Protein AF-A0A952IZW2-F1 (afdb_monomer)

Structure (mmCIF, N/CA/C/O backbone):
data_AF-A0A952IZW2-F1
#
_entry.id   AF-A0A952IZW2-F1
#
loop_
_atom_site.group_PDB
_atom_site.id
_atom_site.type_symbol
_atom_site.label_atom_id
_atom_site.label_alt_id
_atom_site.label_comp_id
_atom_site.label_asym_id
_atom_site.label_entity_id
_atom_site.label_seq_id
_atom_site.pdbx_PDB_ins_code
_atom_site.Cartn_x
_atom_site.Cartn_y
_atom_site.Cartn_z
_atom_site.occupancy
_atom_site.B_iso_or_equiv
_atom_site.auth_seq_id
_atom_site.auth_comp_id
_atom_site.auth_asym_id
_atom_site.auth_atom_id
_atom_site.pdbx_PDB_model_num
ATOM 1 N N . MET A 1 1 ? 23.939 54.912 32.325 1.00 47.75 1 MET A N 1
ATOM 2 C CA . MET A 1 1 ? 23.080 54.841 31.118 1.00 47.75 1 MET A CA 1
ATOM 3 C C . MET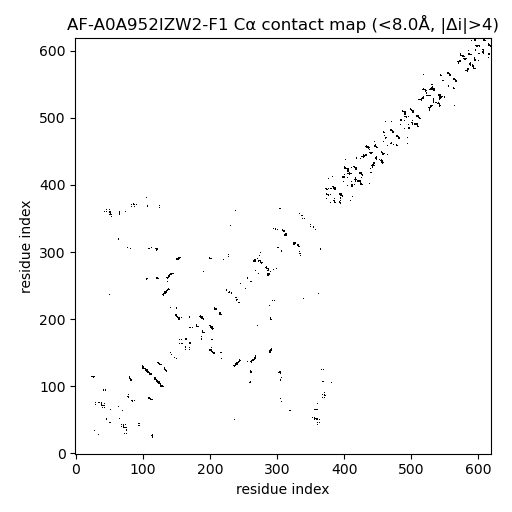 A 1 1 ? 22.759 53.398 30.663 1.00 47.75 1 MET A C 1
ATOM 5 O O . MET A 1 1 ? 22.542 53.183 29.484 1.00 47.75 1 MET A O 1
ATOM 9 N N . CYS A 1 2 ? 22.603 52.410 31.562 1.00 39.38 2 CYS A N 1
ATOM 10 C CA . CYS A 1 2 ? 22.277 51.018 31.173 1.00 39.38 2 CYS A CA 1
ATOM 11 C C . CYS A 1 2 ? 21.203 50.386 32.077 1.00 39.38 2 CYS A C 1
ATOM 13 O O . CYS A 1 2 ? 21.487 49.435 32.797 1.00 39.38 2 CYS A O 1
ATOM 15 N N . ARG A 1 3 ? 19.968 50.914 32.087 1.00 45.03 3 ARG A N 1
ATOM 16 C CA . ARG A 1 3 ? 18.844 50.257 32.798 1.00 45.03 3 ARG A CA 1
ATOM 17 C C . ARG A 1 3 ? 17.497 50.216 32.061 1.00 45.03 3 ARG A C 1
ATOM 19 O O . ARG A 1 3 ? 16.607 49.526 32.537 1.00 45.03 3 ARG A O 1
ATOM 26 N N . SER A 1 4 ? 17.325 50.850 30.894 1.00 51.50 4 SER A N 1
ATOM 27 C CA . SER A 1 4 ? 16.005 50.890 30.223 1.00 51.50 4 SER A CA 1
ATOM 28 C C . SER A 1 4 ? 15.799 49.878 29.083 1.00 51.50 4 SER A C 1
ATOM 30 O O . SER A 1 4 ? 14.661 49.653 28.679 1.00 51.50 4 SER A O 1
ATOM 32 N N . HIS A 1 5 ? 16.849 49.213 28.585 1.00 50.84 5 HIS A N 1
ATOM 33 C CA . HIS A 1 5 ? 16.716 48.273 27.458 1.00 50.84 5 HIS A CA 1
ATOM 34 C C . HIS A 1 5 ? 16.323 46.839 27.856 1.00 50.84 5 HIS A C 1
ATOM 36 O O . HIS A 1 5 ? 15.769 46.117 27.029 1.00 50.84 5 HIS A O 1
ATOM 42 N N . ALA A 1 6 ? 16.536 46.431 29.112 1.00 51.97 6 ALA A N 1
ATOM 43 C CA . ALA A 1 6 ? 16.180 45.087 29.579 1.00 51.97 6 ALA A CA 1
ATOM 44 C C . ALA A 1 6 ? 14.666 44.922 29.823 1.00 51.97 6 ALA A C 1
ATOM 46 O O . ALA A 1 6 ? 14.096 43.889 29.475 1.00 51.97 6 ALA A O 1
ATOM 47 N N . LEU A 1 7 ? 13.980 45.959 30.324 1.00 53.12 7 LEU A N 1
ATOM 48 C CA . LEU A 1 7 ? 12.536 45.885 30.586 1.00 53.12 7 LEU A CA 1
ATOM 49 C C . LEU A 1 7 ? 11.689 45.814 29.306 1.00 53.12 7 LEU A C 1
ATOM 51 O O . LEU A 1 7 ? 10.686 45.104 29.286 1.00 53.12 7 LEU A O 1
ATOM 55 N N . LYS A 1 8 ? 12.100 46.483 28.218 1.00 54.00 8 LYS A N 1
ATOM 56 C CA . LYS A 1 8 ? 11.358 46.418 26.947 1.00 54.00 8 LYS A CA 1
ATOM 57 C C . LYS A 1 8 ? 11.414 45.029 26.307 1.00 54.00 8 LYS A C 1
ATOM 59 O O . LYS A 1 8 ? 10.405 44.588 25.774 1.00 54.00 8 LYS A O 1
ATOM 64 N N . ARG A 1 9 ? 12.538 44.307 26.415 1.00 54.31 9 ARG A N 1
ATOM 65 C CA . ARG A 1 9 ? 12.651 42.941 25.870 1.00 54.31 9 ARG A CA 1
ATOM 66 C C . ARG A 1 9 ? 11.882 41.904 26.696 1.00 54.31 9 ARG A C 1
ATOM 68 O O . ARG A 1 9 ? 11.271 41.027 26.098 1.00 54.31 9 ARG A O 1
ATOM 75 N N . CYS A 1 10 ? 11.811 42.043 28.023 1.00 50.72 10 CYS A N 1
ATOM 76 C CA . CYS A 1 10 ? 10.956 41.175 28.847 1.00 50.72 10 CYS A CA 1
ATOM 77 C C . CYS A 1 10 ? 9.458 41.408 28.603 1.00 50.72 10 CYS A C 1
ATOM 79 O O . CYS A 1 10 ? 8.703 40.443 28.531 1.00 50.72 10 CYS A O 1
ATOM 81 N N . ALA A 1 11 ? 9.021 42.659 28.419 1.00 54.03 11 ALA A N 1
ATOM 82 C CA . ALA A 1 11 ? 7.620 42.957 28.118 1.00 54.03 11 ALA A CA 1
ATOM 83 C C . ALA A 1 11 ? 7.202 42.444 26.728 1.00 54.03 11 ALA A C 1
ATOM 85 O O . ALA A 1 11 ? 6.115 41.898 26.576 1.00 54.03 11 ALA A O 1
ATOM 86 N N . GLN A 1 12 ? 8.077 42.544 25.722 1.00 52.41 12 GLN A N 1
ATOM 87 C CA . GLN A 1 12 ? 7.795 42.039 24.374 1.00 52.41 12 GLN A CA 1
ATOM 88 C C . GLN A 1 12 ? 7.797 40.502 24.317 1.00 52.41 12 GLN A C 1
ATOM 90 O O . GLN A 1 12 ? 6.977 39.922 23.609 1.00 52.41 12 GLN A O 1
ATOM 95 N N . LEU A 1 13 ? 8.641 39.832 25.115 1.00 51.97 13 LEU A N 1
ATOM 96 C CA . LEU A 1 13 ? 8.619 38.373 25.254 1.00 51.97 13 LEU A CA 1
ATOM 97 C C . LEU A 1 13 ? 7.353 37.891 25.985 1.00 51.97 13 LEU A C 1
ATOM 99 O O . LEU A 1 13 ? 6.724 36.940 25.539 1.00 51.97 13 LEU A O 1
ATOM 103 N N . LEU A 1 14 ? 6.924 38.582 27.049 1.00 50.34 14 LEU A N 1
ATOM 104 C CA . LEU A 1 14 ? 5.693 38.255 27.782 1.00 50.34 14 LEU A CA 1
ATOM 105 C C . LEU A 1 14 ? 4.424 38.515 26.963 1.00 50.34 14 LEU A C 1
ATOM 107 O O . LEU A 1 14 ? 3.499 37.717 27.035 1.00 50.34 14 LEU A O 1
ATOM 111 N N . VAL A 1 15 ? 4.384 39.569 26.142 1.00 52.38 15 VAL A N 1
ATOM 112 C CA . VAL A 1 15 ? 3.255 39.823 25.228 1.00 52.38 15 VAL A CA 1
ATOM 113 C C . VAL A 1 15 ? 3.236 38.807 24.082 1.00 52.38 15 VAL A C 1
ATOM 115 O O . VAL A 1 15 ? 2.166 38.343 23.714 1.00 52.38 15 VAL A O 1
ATOM 118 N N . THR A 1 16 ? 4.391 38.373 23.569 1.00 50.97 16 THR A N 1
ATOM 119 C CA . THR A 1 16 ? 4.436 37.331 22.525 1.00 50.97 16 THR A CA 1
ATOM 120 C C . THR A 1 16 ? 4.057 35.952 23.085 1.00 50.97 16 THR A C 1
ATOM 122 O O . THR A 1 16 ? 3.333 35.206 22.434 1.00 50.97 16 THR A O 1
ATOM 125 N N . ILE A 1 17 ? 4.453 35.632 24.323 1.00 51.12 17 ILE A N 1
ATOM 126 C CA . ILE A 1 17 ? 4.027 34.406 25.019 1.00 51.12 17 ILE A CA 1
ATOM 127 C C . ILE A 1 17 ? 2.536 34.478 25.394 1.00 51.12 17 ILE A C 1
ATOM 129 O O . ILE A 1 17 ? 1.827 33.491 25.242 1.00 51.12 17 ILE A O 1
ATOM 133 N N . ALA A 1 18 ? 2.014 35.641 25.795 1.00 43.88 18 ALA A N 1
ATOM 134 C CA . ALA A 1 18 ? 0.589 35.811 26.091 1.00 43.88 18 ALA A CA 1
ATOM 135 C C . ALA A 1 18 ? -0.299 35.760 24.832 1.00 43.88 18 ALA A C 1
ATOM 137 O O . ALA A 1 18 ? -1.401 35.223 24.891 1.00 43.88 18 ALA A O 1
ATOM 138 N N . VAL A 1 19 ? 0.180 36.244 23.681 1.00 44.34 19 VAL A N 1
ATOM 139 C CA . VAL A 1 19 ? -0.555 36.164 22.403 1.00 44.34 19 VAL A CA 1
ATOM 140 C C . VAL A 1 19 ? -0.556 34.739 21.829 1.00 44.34 19 VAL A C 1
ATOM 142 O O . VAL A 1 19 ? -1.520 34.356 21.176 1.00 44.34 19 VAL A O 1
ATOM 145 N N . ILE A 1 20 ? 0.451 33.912 22.138 1.00 45.34 20 ILE A N 1
ATOM 146 C CA . ILE A 1 20 ? 0.472 32.486 21.757 1.00 45.34 20 ILE A CA 1
ATOM 147 C C . ILE A 1 20 ? -0.386 31.615 22.702 1.00 45.34 20 ILE A C 1
ATOM 149 O O . ILE A 1 20 ? -0.816 30.534 22.313 1.00 45.34 20 ILE A O 1
ATOM 153 N N . VAL A 1 21 ? -0.701 32.078 23.918 1.00 41.91 21 VAL A N 1
ATOM 154 C CA . VAL A 1 21 ? -1.450 31.287 24.921 1.00 41.91 21 VAL A CA 1
ATOM 155 C C . VAL A 1 21 ? -2.954 31.618 24.973 1.00 41.91 21 VAL A C 1
ATOM 157 O O . VAL A 1 21 ? -3.728 30.846 25.532 1.00 41.91 21 VAL A O 1
ATOM 160 N N . PHE A 1 22 ? -3.408 32.702 24.333 1.00 37.03 22 PHE A N 1
ATOM 161 C CA . PHE A 1 22 ? -4.821 33.115 24.326 1.00 37.03 22 PHE A CA 1
ATOM 162 C C . PHE A 1 22 ? -5.444 33.239 22.927 1.00 37.03 22 PHE A C 1
ATOM 164 O O . PHE A 1 22 ? -6.406 33.987 22.744 1.00 37.03 22 PHE A O 1
ATOM 171 N N . THR A 1 23 ? -4.997 32.463 21.933 1.00 38.69 23 THR A N 1
ATOM 172 C CA . THR A 1 23 ? -5.966 32.059 20.903 1.00 38.69 23 THR A CA 1
ATOM 173 C C . THR A 1 23 ? -7.004 31.227 21.633 1.00 38.69 23 THR A C 1
ATOM 175 O O . THR A 1 23 ? -6.672 30.135 22.100 1.00 38.69 23 THR A O 1
ATOM 178 N N . ALA A 1 24 ? -8.195 31.805 21.830 1.00 37.09 24 ALA A N 1
ATOM 179 C CA . ALA A 1 24 ? -9.329 31.190 22.500 1.00 37.09 24 ALA A CA 1
ATOM 180 C C . ALA A 1 24 ? -9.329 29.699 22.184 1.00 37.09 24 ALA A C 1
ATOM 182 O O . ALA A 1 24 ? -9.493 29.312 21.027 1.00 37.09 24 ALA A O 1
ATOM 183 N N . SER A 1 25 ? -9.017 28.885 23.195 1.00 37.53 25 SER A N 1
ATOM 184 C CA . SER A 1 25 ? -9.036 27.439 23.070 1.00 37.53 25 SER A CA 1
ATOM 185 C C . SER A 1 25 ? -10.452 27.120 22.643 1.00 37.53 25 SER A C 1
ATOM 187 O O . SER A 1 25 ? -11.369 27.284 23.447 1.00 37.53 25 SER A O 1
ATOM 189 N N . ALA A 1 26 ? -10.635 26.814 21.360 1.00 37.22 26 ALA A N 1
ATOM 190 C CA . ALA A 1 26 ? -11.932 26.514 20.806 1.00 37.22 26 ALA A CA 1
ATOM 191 C C . ALA A 1 26 ? -12.495 25.393 21.671 1.00 37.22 26 ALA A C 1
ATOM 193 O O . ALA A 1 26 ? -11.955 24.288 21.715 1.00 37.22 26 ALA A O 1
ATOM 194 N N . SER A 1 27 ? -13.470 25.747 22.501 1.00 39.12 27 SER A N 1
ATOM 195 C CA . SER A 1 27 ? -14.032 24.847 23.486 1.00 39.12 27 SER A CA 1
ATOM 196 C C . SER A 1 27 ? -14.510 23.609 22.745 1.00 39.12 27 SER A C 1
ATOM 198 O O . SER A 1 27 ? -15.251 23.747 21.777 1.00 39.12 27 SER A O 1
ATOM 200 N N . ALA A 1 28 ? -14.088 22.444 23.226 1.00 40.00 28 ALA A N 1
ATOM 201 C CA . ALA A 1 28 ? -14.586 21.093 22.975 1.00 40.00 28 ALA A CA 1
ATOM 202 C C . ALA A 1 28 ? -15.992 20.943 22.342 1.00 40.00 28 ALA A C 1
ATOM 204 O O . ALA A 1 28 ? -16.184 20.075 21.494 1.00 40.00 28 ALA A O 1
ATOM 205 N N . ASN A 1 29 ? -16.943 21.821 22.677 1.00 49.16 29 ASN A N 1
ATOM 206 C CA . ASN A 1 29 ? -18.263 21.976 22.049 1.00 49.16 29 ASN A CA 1
ATOM 207 C C . ASN A 1 29 ? -18.217 22.675 20.671 1.00 49.16 29 ASN A C 1
ATOM 209 O O . ASN A 1 29 ? -19.041 23.540 20.373 1.00 49.16 29 ASN A O 1
ATOM 213 N N . LEU A 1 30 ? -17.240 22.326 19.833 1.00 47.06 30 LEU A N 1
ATOM 214 C CA . LEU A 1 30 ? -16.939 22.978 18.552 1.00 47.06 30 LEU A CA 1
ATOM 215 C C . LEU A 1 30 ? -18.053 22.877 17.496 1.00 47.06 30 LEU A C 1
ATOM 217 O O . LEU A 1 30 ? -17.974 23.544 16.468 1.00 47.06 30 LEU A O 1
ATOM 221 N N . CYS A 1 31 ? -19.107 22.109 17.740 1.00 63.53 31 CYS A N 1
ATOM 222 C CA . CYS A 1 31 ? -20.245 22.020 16.840 1.00 63.53 31 CYS A CA 1
ATOM 223 C C . CYS A 1 31 ? -21.459 22.720 17.412 1.00 63.53 31 CYS A C 1
ATOM 225 O O . CYS A 1 31 ? -22.323 22.077 17.994 1.00 63.53 31 CYS A O 1
ATOM 227 N N . ARG A 1 32 ? -21.521 24.040 17.272 1.00 61.38 32 ARG A N 1
ATOM 228 C CA . ARG A 1 32 ? -22.807 24.743 17.331 1.00 61.38 32 ARG A CA 1
ATOM 229 C C . ARG A 1 32 ? -23.504 24.580 15.984 1.00 61.38 32 ARG A C 1
ATOM 231 O O . ARG A 1 32 ? -22.810 24.415 14.988 1.00 61.38 32 ARG A O 1
ATOM 238 N N . ASP A 1 33 ? -24.821 24.693 15.925 1.00 63.34 33 ASP A N 1
ATOM 239 C CA . ASP A 1 33 ? -25.563 24.502 14.667 1.00 63.34 33 ASP A CA 1
ATOM 240 C C . ASP A 1 33 ? -25.151 25.536 13.599 1.00 63.34 33 ASP A C 1
ATOM 242 O O . ASP A 1 33 ? -25.097 25.241 12.411 1.00 63.34 33 ASP A O 1
ATOM 246 N N . SER A 1 34 ? -24.645 26.699 14.033 1.00 66.81 34 SER A N 1
ATOM 247 C CA . SER A 1 34 ? -23.994 27.704 13.176 1.00 66.81 34 SER A CA 1
ATOM 248 C C . SER A 1 34 ? -22.754 27.210 12.415 1.00 66.81 34 SER A C 1
ATOM 250 O O . SER A 1 34 ? -22.222 27.925 11.570 1.00 66.81 34 SER A O 1
ATOM 252 N N . ASN A 1 35 ? -22.228 26.040 12.776 1.00 68.56 35 ASN A N 1
ATOM 253 C CA . ASN A 1 35 ? -21.065 25.417 12.161 1.00 68.56 35 ASN A CA 1
ATOM 254 C C . ASN A 1 35 ? -21.452 24.329 11.152 1.00 68.56 35 ASN A C 1
ATOM 256 O O . ASN A 1 35 ? -20.541 23.823 10.500 1.00 68.56 35 ASN A O 1
ATOM 260 N N . ILE A 1 36 ? -22.733 23.994 11.002 1.00 81.94 36 ILE A N 1
ATOM 261 C CA . ILE A 1 36 ? -23.214 23.111 9.940 1.00 81.94 36 ILE A CA 1
ATOM 262 C C . ILE A 1 36 ? -23.265 23.935 8.653 1.00 81.94 36 ILE A C 1
ATOM 264 O O . ILE A 1 36 ? -23.914 24.979 8.583 1.00 81.94 36 ILE A O 1
ATOM 268 N N . SER A 1 37 ? -22.511 23.518 7.643 1.00 88.50 37 SER A N 1
ATOM 269 C CA . SER A 1 37 ? -22.524 24.165 6.336 1.00 88.50 37 SER A CA 1
ATOM 270 C C . SER A 1 37 ? -23.718 23.691 5.503 1.00 88.50 37 SER A C 1
ATOM 272 O O . SER A 1 37 ? -24.268 22.614 5.720 1.00 88.50 37 SER A O 1
ATOM 274 N N . VAL A 1 38 ? -24.094 24.468 4.481 1.00 91.69 38 VAL A N 1
ATOM 275 C CA . VAL A 1 38 ? -25.095 24.029 3.486 1.00 91.69 38 VAL A CA 1
ATOM 276 C C . VAL A 1 38 ? -24.677 22.704 2.836 1.00 91.69 38 VAL A C 1
ATOM 278 O O . VAL A 1 38 ? -25.524 21.866 2.542 1.00 91.69 38 VAL A O 1
ATOM 281 N N . ARG A 1 39 ? -23.368 22.498 2.657 1.00 91.38 39 ARG A N 1
ATOM 282 C CA . ARG A 1 39 ? -22.799 21.272 2.096 1.00 91.38 39 ARG A CA 1
ATOM 283 C C . ARG A 1 39 ? -23.020 20.065 3.009 1.00 91.38 39 ARG A C 1
ATOM 285 O O . ARG A 1 39 ? -23.385 19.008 2.511 1.00 91.38 39 ARG A O 1
ATOM 292 N N . ASP A 1 40 ? -22.864 20.229 4.322 1.00 91.44 40 ASP A N 1
ATOM 293 C CA . ASP A 1 40 ? -23.120 19.164 5.302 1.00 91.44 40 ASP A CA 1
ATOM 294 C C . ASP A 1 40 ? -24.582 18.692 5.243 1.00 91.44 40 ASP A C 1
ATOM 296 O O . ASP A 1 40 ? -24.847 17.493 5.221 1.00 91.44 40 ASP A O 1
ATOM 300 N N . ALA A 1 41 ? -25.523 19.637 5.124 1.00 90.25 41 ALA A N 1
ATOM 301 C CA . ALA A 1 41 ? -26.947 19.341 4.959 1.00 90.25 41 ALA A CA 1
ATOM 302 C C . ALA A 1 41 ? -27.260 18.641 3.624 1.00 90.25 41 ALA A C 1
ATOM 304 O O . ALA A 1 41 ? -28.032 17.688 3.590 1.00 90.25 41 ALA A O 1
ATOM 305 N N . GLN A 1 42 ? -26.636 19.072 2.522 1.00 92.56 42 GLN A N 1
ATOM 306 C CA . GLN A 1 42 ? -26.776 18.406 1.219 1.00 92.56 42 GLN A CA 1
ATOM 307 C C . GLN A 1 42 ? -26.262 16.965 1.253 1.00 92.56 42 GLN A C 1
ATOM 309 O O . GLN A 1 42 ? -26.851 16.075 0.643 1.00 92.56 42 GLN A O 1
ATOM 314 N N . GLU A 1 43 ? -25.159 16.735 1.957 1.00 91.31 43 GLU A N 1
ATOM 315 C CA . GLU A 1 43 ? -24.555 15.416 2.070 1.00 91.31 43 GLU A CA 1
ATOM 316 C C . GLU A 1 43 ? -25.382 14.483 2.959 1.00 91.31 43 GLU A C 1
ATOM 318 O O . GLU A 1 43 ? -25.571 13.322 2.603 1.00 91.31 43 GLU A O 1
ATOM 323 N N . ALA A 1 44 ? -25.949 14.999 4.050 1.00 88.88 44 ALA A N 1
ATOM 324 C CA . ALA A 1 44 ? -26.913 14.277 4.875 1.00 88.88 44 ALA A CA 1
ATOM 325 C C . ALA A 1 44 ? -28.197 13.917 4.106 1.00 88.88 44 ALA A C 1
ATOM 327 O O . ALA A 1 44 ? -28.656 12.778 4.165 1.00 88.88 44 ALA A O 1
ATOM 328 N N . ALA A 1 45 ? -28.732 14.844 3.307 1.00 89.00 45 ALA A N 1
ATOM 329 C CA . ALA A 1 45 ? -29.867 14.556 2.432 1.00 89.00 45 ALA A CA 1
ATOM 330 C C . ALA A 1 45 ? -29.525 13.463 1.406 1.00 89.00 45 ALA A C 1
ATOM 332 O O . ALA A 1 45 ? -30.299 12.534 1.181 1.00 89.00 45 ALA A O 1
ATOM 333 N N . HIS A 1 46 ? -28.330 13.511 0.809 1.00 88.50 46 HIS A N 1
ATOM 334 C CA . HIS A 1 46 ? -27.904 12.463 -0.114 1.00 88.50 46 HIS A CA 1
ATOM 335 C C . HIS A 1 46 ? -27.727 11.105 0.584 1.00 88.50 46 HIS A C 1
ATOM 337 O O . HIS A 1 46 ? -28.167 10.083 0.053 1.00 88.50 46 HIS A O 1
ATOM 343 N N . LEU A 1 47 ? -27.155 11.085 1.789 1.00 86.19 47 LEU A N 1
ATOM 344 C CA . LEU A 1 47 ? -27.041 9.885 2.616 1.00 86.19 47 LEU A CA 1
ATOM 345 C C . LEU A 1 47 ? -28.409 9.217 2.843 1.00 86.19 47 LEU A C 1
ATOM 347 O O . LEU A 1 47 ? -28.532 7.997 2.680 1.00 86.19 47 LEU A O 1
ATOM 351 N N . ALA A 1 48 ? -29.444 10.015 3.126 1.00 82.06 48 ALA A N 1
ATOM 352 C CA . ALA A 1 48 ? -30.816 9.535 3.260 1.00 82.06 48 ALA A CA 1
ATOM 353 C C . ALA A 1 48 ? -31.334 8.887 1.959 1.00 82.06 48 ALA A C 1
ATOM 355 O O . ALA A 1 48 ? -31.939 7.813 2.003 1.00 82.06 48 ALA A O 1
ATOM 356 N N . THR A 1 49 ? -31.024 9.457 0.782 1.00 82.75 49 THR A N 1
ATOM 357 C CA . THR A 1 49 ? -31.437 8.876 -0.517 1.00 82.75 49 THR A CA 1
ATOM 358 C C . THR A 1 49 ? -30.797 7.525 -0.833 1.00 82.75 49 THR A C 1
ATOM 360 O O . THR A 1 49 ? -31.389 6.718 -1.548 1.00 82.75 49 THR A O 1
ATOM 363 N N . LEU A 1 50 ? -29.603 7.254 -0.302 1.00 76.88 50 LEU A N 1
ATOM 364 C CA . LEU A 1 50 ? -28.882 6.002 -0.543 1.00 76.88 50 LEU A CA 1
ATOM 365 C C . LEU A 1 50 ? -29.350 4.854 0.355 1.00 76.88 50 LEU A C 1
ATOM 367 O O . LEU A 1 50 ? -28.771 3.769 0.304 1.00 76.88 50 LEU A O 1
ATOM 371 N N . ASN A 1 51 ? -30.369 5.084 1.191 1.00 69.88 51 ASN A N 1
ATOM 372 C CA . ASN A 1 51 ? -30.852 4.115 2.173 1.00 69.88 51 ASN A CA 1
ATOM 373 C C . ASN A 1 51 ? -29.741 3.661 3.149 1.00 69.88 51 ASN A C 1
ATOM 375 O O . ASN A 1 51 ? -29.851 2.617 3.789 1.00 69.88 51 ASN A O 1
ATOM 379 N N . PHE A 1 52 ? -28.659 4.444 3.260 1.00 67.69 52 PHE A N 1
ATOM 380 C CA . PHE A 1 52 ? -27.543 4.188 4.171 1.00 67.69 52 PHE A CA 1
ATOM 381 C C . PHE A 1 52 ? -27.970 4.439 5.617 1.00 67.69 52 PHE A C 1
ATOM 383 O O . PHE A 1 52 ? -27.635 3.647 6.494 1.00 67.69 52 PHE A O 1
ATOM 390 N N . SER A 1 53 ? -28.750 5.499 5.849 1.00 58.31 53 SER A N 1
ATOM 391 C CA . SER A 1 53 ? -29.342 5.795 7.157 1.00 58.31 53 SER A CA 1
ATOM 392 C C . SER A 1 53 ? -30.615 4.990 7.414 1.00 58.31 53 SER A C 1
ATOM 394 O O . SER A 1 53 ? -30.905 4.709 8.563 1.00 58.31 53 SER A O 1
ATOM 396 N N . ASN A 1 54 ? -31.349 4.542 6.388 1.00 54.72 54 ASN A N 1
ATOM 397 C CA . ASN A 1 54 ? -32.597 3.795 6.580 1.00 54.72 54 ASN A CA 1
ATOM 398 C C . ASN A 1 54 ? -32.320 2.378 7.112 1.00 54.72 54 ASN A C 1
ATOM 400 O O . ASN A 1 54 ? -31.862 1.495 6.381 1.00 54.72 54 ASN A O 1
ATOM 404 N N . GLY A 1 55 ? -32.587 2.153 8.396 1.00 52.94 55 GLY A N 1
ATOM 405 C CA . GLY A 1 55 ? -32.884 0.822 8.923 1.00 52.94 55 GLY A CA 1
ATOM 406 C C . GLY A 1 55 ? -34.231 0.298 8.403 1.00 52.94 55 GLY A C 1
ATOM 407 O O . GLY A 1 55 ? -35.024 1.046 7.832 1.00 52.94 55 GLY A O 1
ATOM 408 N N . ASP A 1 56 ? -34.510 -0.986 8.623 1.00 47.50 56 ASP A N 1
ATOM 409 C CA . ASP A 1 56 ? -35.761 -1.661 8.229 1.00 47.50 56 ASP A CA 1
ATOM 410 C C . ASP A 1 56 ? -37.003 -1.213 9.040 1.00 47.50 56 ASP A C 1
ATOM 412 O O . ASP A 1 56 ? -38.038 -1.882 9.042 1.00 47.50 56 ASP A O 1
ATOM 416 N N . PHE A 1 57 ? -36.960 -0.064 9.723 1.00 47.22 57 PHE A N 1
ATOM 417 C CA . PHE A 1 57 ? -38.085 0.460 10.499 1.00 47.22 57 PHE A CA 1
ATOM 418 C C . PHE A 1 57 ? -39.105 1.163 9.589 1.00 47.22 57 PHE A C 1
ATOM 420 O O . PHE A 1 57 ? -39.320 2.369 9.646 1.00 47.22 57 PHE A O 1
ATOM 427 N N . ALA A 1 58 ? -39.798 0.387 8.757 1.00 41.06 58 ALA A N 1
ATOM 428 C CA . ALA A 1 58 ? -40.924 0.849 7.942 1.00 41.06 58 ALA A CA 1
ATOM 429 C C . ALA A 1 58 ? -42.210 1.138 8.763 1.00 41.06 58 ALA A C 1
ATOM 431 O O . ALA A 1 58 ? -43.304 1.113 8.205 1.00 41.06 58 ALA A O 1
ATOM 432 N N . GLY A 1 59 ? -42.112 1.355 10.084 1.00 44.44 59 GLY A N 1
ATOM 433 C CA . GLY A 1 59 ? -43.251 1.193 10.999 1.00 44.44 59 GLY A CA 1
ATOM 434 C C . GLY A 1 59 ? -43.610 2.334 11.954 1.00 44.44 59 GLY A C 1
ATOM 435 O O . GLY A 1 59 ? -44.730 2.315 12.453 1.00 44.44 59 GLY A O 1
ATOM 436 N N . ASN A 1 60 ? -42.743 3.317 12.225 1.00 43.03 60 ASN A N 1
ATOM 437 C CA . ASN A 1 60 ? -43.035 4.315 13.266 1.00 43.03 60 ASN A CA 1
ATOM 438 C C . ASN A 1 60 ? -43.239 5.717 12.676 1.00 43.03 60 ASN A C 1
ATOM 440 O O . ASN A 1 60 ? -42.294 6.376 12.257 1.00 43.03 60 ASN A O 1
ATOM 444 N N . GLU A 1 61 ? -44.493 6.174 12.688 1.00 47.53 61 GLU A N 1
ATOM 445 C CA . GLU A 1 61 ? -44.952 7.482 12.193 1.00 47.53 61 GLU A CA 1
ATOM 446 C C . GLU A 1 61 ? -44.532 8.688 13.069 1.00 47.53 61 GLU A C 1
ATOM 448 O O . GLU A 1 61 ? -44.902 9.820 12.765 1.00 47.53 61 GLU A O 1
ATOM 453 N N . GLU A 1 62 ? -43.727 8.513 14.125 1.00 44.94 62 GLU A N 1
ATOM 454 C CA . GLU A 1 62 ? -43.313 9.615 15.009 1.00 44.94 62 GLU A CA 1
ATOM 455 C C . GLU A 1 62 ? -41.807 9.608 15.337 1.00 44.94 62 GLU A C 1
ATOM 457 O O . GLU A 1 62 ? -41.357 9.009 16.304 1.00 44.94 62 GLU A O 1
ATOM 462 N N . GLY A 1 63 ? -41.028 10.358 14.552 1.00 47.50 63 GLY A N 1
ATOM 463 C CA . GLY A 1 63 ? -40.146 11.415 15.073 1.00 47.50 63 GLY A CA 1
ATOM 464 C C . GLY A 1 63 ? -38.964 11.103 16.007 1.00 47.50 63 GLY A C 1
ATOM 465 O O . GLY A 1 63 ? -38.455 12.064 16.587 1.00 47.50 63 GLY A O 1
ATOM 466 N N . ASP A 1 64 ? -38.495 9.863 16.162 1.00 42.72 64 ASP A N 1
ATOM 467 C CA . ASP A 1 64 ? -37.350 9.570 17.044 1.00 42.72 64 ASP A CA 1
ATOM 468 C C . ASP A 1 64 ? -35.977 9.582 16.336 1.00 42.72 64 ASP A C 1
ATOM 470 O O . ASP A 1 64 ? -35.534 8.623 15.716 1.00 42.72 64 ASP A O 1
ATOM 474 N N . PHE A 1 65 ? -35.315 10.731 16.495 1.00 46.41 65 PHE A N 1
ATOM 475 C CA . PHE A 1 65 ? -33.890 11.012 16.755 1.00 46.41 65 PHE A CA 1
ATOM 476 C C . PHE A 1 65 ? -32.730 10.432 15.943 1.00 46.41 65 PHE A C 1
ATOM 478 O O . PHE A 1 65 ? -31.727 11.133 15.812 1.00 46.41 65 PHE A O 1
ATOM 485 N N . ALA A 1 66 ? -32.793 9.213 15.428 1.00 47.81 66 ALA A N 1
ATOM 486 C CA . ALA A 1 66 ? -31.650 8.594 14.764 1.00 47.81 66 ALA A CA 1
ATOM 487 C C . ALA A 1 66 ? -31.917 8.498 13.258 1.00 47.81 66 ALA A C 1
ATOM 489 O O . ALA A 1 66 ? -32.811 7.774 12.830 1.00 47.81 66 ALA A O 1
ATOM 490 N N . GLY A 1 67 ? -31.142 9.236 12.455 1.00 52.62 67 GLY A N 1
ATOM 491 C CA . GLY A 1 67 ? -31.255 9.227 10.991 1.00 52.62 67 GLY A CA 1
ATOM 492 C C . GLY A 1 67 ? -32.181 10.289 10.388 1.00 52.62 67 GLY A C 1
ATOM 493 O O . GLY A 1 67 ? -32.731 10.059 9.313 1.00 52.62 67 GLY A O 1
ATOM 494 N N . ASN A 1 68 ? -32.364 11.445 11.046 1.00 69.00 68 ASN A N 1
ATOM 495 C CA . ASN A 1 68 ? -32.868 12.635 10.352 1.00 69.00 68 ASN A CA 1
ATOM 496 C C . ASN A 1 68 ? -31.698 13.431 9.737 1.00 69.00 68 ASN A C 1
ATOM 498 O O . ASN A 1 68 ? -30.576 13.412 10.247 1.00 69.00 68 ASN A O 1
ATOM 502 N N . GLU A 1 69 ? -31.958 14.129 8.630 1.00 79.88 69 GLU A N 1
ATOM 503 C CA . GLU A 1 69 ? -30.916 14.828 7.860 1.00 79.88 69 GLU A CA 1
ATOM 504 C C . GLU A 1 69 ? -30.177 15.901 8.684 1.00 79.88 69 GLU A C 1
ATOM 506 O O . GLU A 1 69 ? -29.002 16.164 8.445 1.00 79.88 69 GLU A O 1
ATOM 511 N N . GLU A 1 70 ? -30.831 16.510 9.677 1.00 79.31 70 GLU A N 1
ATOM 512 C CA . GLU A 1 70 ? -30.226 17.536 10.538 1.00 79.31 70 GLU A CA 1
ATOM 513 C C . GLU A 1 70 ? -29.150 16.949 11.464 1.00 79.31 70 GLU A C 1
ATOM 515 O O . GLU A 1 70 ? -28.049 17.496 11.573 1.00 79.31 70 GLU A O 1
ATOM 520 N N . TYR A 1 71 ? -29.443 15.811 12.097 1.00 76.75 71 TYR A N 1
ATOM 521 C CA . TYR A 1 71 ? -28.491 15.094 12.937 1.00 76.75 71 TYR A CA 1
ATOM 522 C C . TYR A 1 71 ? -27.313 14.567 12.113 1.00 76.75 71 TYR A C 1
ATOM 524 O O . TYR A 1 71 ? -26.156 14.776 12.490 1.00 76.75 71 TYR A O 1
ATOM 532 N N . ASP A 1 72 ? -27.592 13.954 10.960 1.00 83.00 72 ASP A N 1
ATOM 533 C CA . ASP A 1 72 ? -26.550 13.448 10.068 1.00 83.00 72 ASP A CA 1
ATOM 534 C C . ASP A 1 72 ? -25.638 14.597 9.598 1.00 83.00 72 ASP A C 1
ATOM 536 O O . ASP A 1 72 ? -24.414 14.458 9.616 1.00 83.00 72 ASP A O 1
ATOM 540 N N . ALA A 1 73 ? -26.202 15.770 9.279 1.00 86.25 73 ALA A N 1
ATOM 541 C CA . ALA A 1 73 ? -25.441 16.964 8.908 1.00 86.25 73 ALA A CA 1
ATOM 542 C C . ALA A 1 73 ? -24.558 17.478 10.056 1.00 86.25 73 ALA A C 1
ATOM 544 O O . ALA A 1 73 ? -23.411 17.878 9.829 1.00 86.25 73 ALA A O 1
ATOM 545 N N . LEU A 1 74 ? -25.059 17.442 11.295 1.00 82.50 74 LEU A N 1
ATOM 546 C CA . LEU A 1 74 ? -24.279 17.792 12.481 1.00 82.50 74 LEU A CA 1
ATOM 547 C C . LEU A 1 74 ? -23.084 16.844 12.648 1.00 82.50 74 LEU A C 1
ATOM 549 O O . LEU A 1 74 ? -21.951 17.317 12.754 1.00 82.50 74 LEU A O 1
ATOM 553 N N . VAL A 1 75 ? -23.314 15.526 12.635 1.00 84.25 75 VAL A N 1
ATOM 554 C CA . VAL A 1 75 ? -22.265 14.496 12.761 1.00 84.25 75 VAL A CA 1
ATOM 555 C C . VAL A 1 75 ? -21.211 14.664 11.665 1.00 84.25 75 VAL A C 1
ATOM 557 O O . VAL A 1 75 ? -20.008 14.696 11.952 1.00 84.25 75 VAL A O 1
ATOM 560 N N . ILE A 1 76 ? -21.658 14.848 10.420 1.00 89.25 76 ILE A N 1
ATOM 561 C CA . ILE A 1 76 ? -20.827 15.117 9.244 1.00 89.25 76 ILE A CA 1
ATOM 562 C C . ILE A 1 76 ? -19.934 16.344 9.467 1.00 89.25 76 ILE A C 1
ATOM 564 O O . ILE A 1 76 ? -18.704 16.220 9.420 1.00 89.25 76 ILE A O 1
ATOM 568 N N . GLY A 1 77 ? -20.526 17.507 9.748 1.00 88.31 77 GLY A N 1
ATOM 569 C CA . GLY A 1 77 ? -19.791 18.764 9.886 1.00 88.31 77 GLY A CA 1
ATOM 570 C C . GLY A 1 77 ? -18.835 18.747 11.082 1.00 88.31 77 GLY A C 1
ATOM 571 O O . GLY A 1 77 ? -17.717 19.267 11.011 1.00 88.31 77 GLY A O 1
ATOM 572 N N . CYS A 1 78 ? -19.231 18.092 12.176 1.00 85.31 78 CYS A N 1
ATOM 573 C CA . CYS A 1 78 ? -18.398 17.908 13.359 1.00 85.31 78 CYS A CA 1
ATOM 574 C C . CYS A 1 78 ? -17.150 17.094 13.087 1.00 85.31 78 CYS A C 1
ATOM 576 O O . CYS A 1 78 ? -16.028 17.561 13.322 1.00 85.31 78 CYS A O 1
ATOM 578 N N . ASN A 1 79 ? -17.354 15.871 12.606 1.00 88.88 79 ASN A N 1
ATOM 579 C CA . ASN A 1 79 ? -16.266 14.945 12.381 1.00 88.88 79 ASN A CA 1
ATOM 580 C C . ASN A 1 79 ? -15.320 15.511 11.320 1.00 88.88 79 ASN A C 1
ATOM 582 O O . ASN A 1 79 ? -14.111 15.473 11.529 1.00 88.88 79 ASN A O 1
ATOM 586 N N . ARG A 1 80 ? -15.824 16.159 10.256 1.00 88.56 80 ARG A N 1
ATOM 587 C CA . ARG A 1 80 ? -14.965 16.818 9.253 1.00 88.56 80 ARG A CA 1
ATOM 588 C C . ARG A 1 80 ? -14.083 17.900 9.864 1.00 88.56 80 ARG A C 1
ATOM 590 O O . ARG A 1 80 ? -12.882 17.905 9.630 1.00 88.56 80 ARG A O 1
ATOM 597 N N . LYS A 1 81 ? -14.619 18.791 10.696 1.00 86.75 81 LYS A N 1
ATOM 598 C CA . LYS A 1 81 ? -13.804 19.867 11.296 1.00 86.75 81 LYS A CA 1
ATOM 599 C C . LYS A 1 81 ? -12.720 19.356 12.236 1.00 86.75 81 LYS A C 1
ATOM 601 O O . LYS A 1 81 ? -11.682 20.003 12.383 1.00 86.75 81 LYS A O 1
ATOM 606 N N . ARG A 1 82 ? -12.971 18.229 12.897 1.00 85.94 82 ARG A N 1
ATOM 607 C CA . ARG A 1 82 ? -12.015 17.596 13.810 1.00 85.94 82 ARG A CA 1
ATOM 608 C C . ARG A 1 82 ? -11.027 16.706 13.064 1.00 85.94 82 ARG A C 1
ATOM 610 O O . ARG A 1 82 ? -9.914 16.505 13.545 1.00 85.94 82 ARG A O 1
ATOM 617 N N . ASP A 1 83 ? -11.398 16.205 11.894 1.00 89.69 83 ASP A N 1
ATOM 618 C CA . ASP A 1 83 ? -10.550 15.364 11.067 1.00 89.69 83 ASP A CA 1
ATOM 619 C C . ASP A 1 83 ? -9.502 16.207 10.339 1.00 89.69 83 ASP A C 1
ATOM 621 O O . ASP A 1 83 ? -9.806 17.109 9.561 1.00 89.69 83 ASP A O 1
ATOM 625 N N . SER A 1 84 ? -8.230 15.864 10.530 1.00 87.69 84 SER A N 1
ATOM 626 C CA . SER A 1 84 ? -7.113 16.416 9.751 1.00 87.69 84 SER A CA 1
ATOM 627 C C . SER A 1 84 ? -7.288 16.273 8.235 1.00 87.69 84 SER A C 1
ATOM 629 O O . SER A 1 84 ? -6.672 17.022 7.477 1.00 87.69 84 SER A O 1
ATOM 631 N N . ARG A 1 85 ? -8.118 15.318 7.795 1.00 86.50 85 ARG A N 1
ATOM 632 C CA . ARG A 1 85 ? -8.489 15.100 6.397 1.00 86.50 85 ARG A CA 1
ATOM 633 C C . ARG A 1 85 ? -9.808 15.749 6.004 1.00 86.50 85 ARG A C 1
ATOM 635 O O . ARG A 1 85 ? -10.109 15.762 4.818 1.00 86.50 85 ARG A O 1
ATOM 642 N N . GLY A 1 86 ? -10.560 16.329 6.936 1.00 86.88 86 GLY A N 1
ATOM 643 C CA . GLY A 1 86 ? -11.909 16.825 6.686 1.00 86.88 86 GLY A CA 1
ATOM 644 C C . GLY A 1 86 ? -11.987 17.785 5.514 1.00 86.88 86 GLY A C 1
ATOM 645 O O . GLY A 1 86 ? -12.652 17.483 4.535 1.00 86.88 86 GLY A O 1
ATOM 646 N N . LYS A 1 87 ? -11.202 18.865 5.533 1.00 84.81 87 LYS A N 1
ATOM 647 C CA . LYS A 1 87 ? -11.139 19.817 4.411 1.00 84.81 87 LYS A CA 1
ATOM 648 C C . LYS A 1 87 ? -10.780 19.150 3.073 1.00 84.81 87 LYS A C 1
ATOM 650 O O . LYS A 1 87 ? -11.303 19.535 2.035 1.00 84.81 87 LYS A O 1
ATOM 655 N N . MET A 1 88 ? -9.890 18.155 3.079 1.00 81.31 88 MET A N 1
ATOM 656 C CA . MET A 1 88 ? -9.533 17.436 1.851 1.00 81.31 88 MET A CA 1
ATOM 657 C C . MET A 1 88 ? -10.702 16.597 1.337 1.00 81.31 88 MET A C 1
ATOM 659 O O . MET A 1 88 ? -10.952 16.624 0.136 1.00 81.31 88 MET A O 1
ATOM 663 N N . ILE A 1 89 ? -11.435 15.918 2.228 1.00 85.31 89 ILE A N 1
ATOM 664 C CA . ILE A 1 89 ? -12.694 15.231 1.898 1.00 85.31 89 ILE A CA 1
ATOM 665 C C . ILE A 1 89 ? -13.680 16.240 1.299 1.00 85.31 89 ILE A C 1
ATOM 667 O O . ILE A 1 89 ? -14.269 15.976 0.257 1.00 85.31 89 ILE A O 1
ATOM 671 N N . GLU A 1 90 ? -13.819 17.420 1.913 1.00 84.62 90 GLU A N 1
ATOM 672 C CA . GLU A 1 90 ? -14.787 18.418 1.455 1.00 84.62 90 GLU A CA 1
ATOM 673 C C . GLU A 1 90 ? -14.511 18.927 0.037 1.00 84.62 90 GLU A C 1
ATOM 675 O O . GLU A 1 90 ? -15.421 19.156 -0.752 1.00 84.62 90 GLU A O 1
ATOM 680 N N . GLU A 1 91 ? -13.238 19.101 -0.292 1.00 83.69 91 GLU A N 1
ATOM 681 C CA . GLU A 1 91 ? -12.807 19.638 -1.577 1.00 83.69 91 GLU A CA 1
ATOM 682 C C . GLU A 1 91 ? -12.518 18.559 -2.640 1.00 83.69 91 GLU A C 1
ATOM 684 O O . GLU A 1 91 ? -12.078 18.910 -3.735 1.00 83.69 91 GLU A O 1
ATOM 689 N N . SER A 1 92 ? -12.605 17.266 -2.309 1.00 78.56 92 SER A N 1
ATOM 690 C CA . SER A 1 92 ? -12.341 16.161 -3.256 1.00 78.56 92 SER A CA 1
ATOM 691 C C . SER A 1 92 ? -13.614 15.534 -3.810 1.00 78.56 92 SER A C 1
ATOM 693 O O . SER A 1 92 ? -13.529 14.717 -4.721 1.00 78.56 92 SER A O 1
ATOM 695 N N . PHE A 1 93 ? -14.775 15.909 -3.272 1.00 81.88 93 PHE A N 1
ATOM 696 C CA . PHE A 1 93 ? -16.008 15.182 -3.505 1.00 81.88 93 PHE A CA 1
ATOM 697 C C . PHE A 1 93 ? -17.228 16.097 -3.466 1.00 81.88 93 PHE A C 1
ATOM 699 O O . PHE A 1 93 ? -17.374 16.899 -2.537 1.00 81.88 93 PHE A O 1
ATOM 706 N N . GLU A 1 94 ? -18.134 15.948 -4.425 1.00 87.75 94 GLU A N 1
ATOM 707 C CA . GLU A 1 94 ? -19.448 16.582 -4.365 1.00 87.75 94 GLU A CA 1
ATOM 708 C C . GLU A 1 94 ? -20.403 15.740 -3.509 1.00 87.75 94 GLU A C 1
ATOM 710 O O . GLU A 1 94 ? -20.340 14.513 -3.557 1.00 87.75 94 GLU A O 1
ATOM 715 N N . PRO A 1 95 ? -21.333 16.340 -2.743 1.00 86.56 95 PRO A N 1
ATOM 716 C CA . PRO A 1 95 ? -22.244 15.592 -1.873 1.00 86.56 95 PRO A CA 1
ATOM 717 C C . PRO A 1 95 ? -22.956 14.407 -2.539 1.00 86.56 95 PRO A C 1
ATOM 719 O O . PRO A 1 95 ? -23.207 13.415 -1.865 1.00 86.56 95 PRO A O 1
ATOM 722 N N . SER A 1 96 ? -23.250 14.501 -3.841 1.00 85.12 96 SER A N 1
ATOM 723 C CA . SER A 1 96 ? -23.956 13.495 -4.647 1.00 85.12 96 SER A CA 1
ATOM 724 C C . SER A 1 96 ? -23.073 12.437 -5.309 1.00 85.12 96 SER A C 1
ATOM 726 O O . SER A 1 96 ? -23.594 11.557 -5.998 1.00 85.12 96 SER A O 1
ATOM 728 N N . ASP A 1 97 ? -21.751 12.558 -5.216 1.00 86.69 97 ASP A N 1
ATOM 729 C CA . ASP A 1 97 ? -20.867 11.640 -5.919 1.00 86.69 97 ASP A CA 1
ATOM 730 C C . ASP A 1 97 ? -21.037 10.211 -5.341 1.00 86.69 97 ASP A C 1
ATOM 732 O O . ASP A 1 97 ? -21.364 9.979 -4.163 1.00 86.69 97 ASP A O 1
ATOM 736 N N . THR A 1 98 ? -20.796 9.209 -6.185 1.00 88.62 98 THR A N 1
ATOM 737 C CA . THR A 1 98 ? -20.904 7.790 -5.822 1.00 88.62 98 THR A CA 1
ATOM 738 C C . THR A 1 98 ? -19.625 7.057 -6.181 1.00 88.62 98 THR A C 1
ATOM 740 O O . THR A 1 98 ? -18.933 7.390 -7.139 1.00 88.62 98 THR A O 1
ATOM 743 N N . PHE A 1 99 ? -19.302 6.040 -5.391 1.00 89.81 99 PHE A N 1
ATOM 744 C CA . PHE A 1 99 ? -18.132 5.215 -5.639 1.00 89.81 99 PHE A CA 1
ATOM 745 C C . PHE A 1 99 ? -18.453 4.076 -6.622 1.00 89.81 99 PHE A C 1
ATOM 747 O O . PHE A 1 99 ? -19.572 3.546 -6.589 1.00 89.81 99 PHE A O 1
ATOM 754 N N . PRO A 1 100 ? -17.477 3.620 -7.431 1.00 91.94 100 PRO A N 1
ATOM 755 C CA . PRO A 1 100 ? -17.576 2.364 -8.170 1.00 91.94 100 PRO A CA 1
ATOM 756 C C . PRO A 1 100 ? -17.900 1.184 -7.247 1.00 91.94 100 PRO A C 1
ATOM 758 O O . PRO A 1 100 ? -17.574 1.214 -6.062 1.00 91.94 100 PRO A O 1
ATOM 761 N N . ALA A 1 101 ? -18.516 0.126 -7.782 1.00 93.75 101 ALA A N 1
ATOM 762 C CA . ALA A 1 101 ? -18.858 -1.067 -6.998 1.00 93.75 101 ALA A CA 1
ATOM 763 C C . ALA A 1 101 ? -17.624 -1.821 -6.471 1.00 93.75 101 ALA A C 1
ATOM 765 O O . ALA A 1 101 ? -17.718 -2.492 -5.448 1.00 93.75 101 ALA A O 1
ATOM 766 N N . ASN A 1 102 ? -16.486 -1.698 -7.160 1.00 94.38 102 ASN A N 1
ATOM 767 C CA . ASN A 1 102 ? -15.226 -2.322 -6.782 1.00 94.38 102 ASN A CA 1
ATOM 768 C C . ASN A 1 102 ? -14.133 -1.262 -6.673 1.00 94.38 102 ASN A C 1
ATOM 770 O O . ASN A 1 102 ? -13.919 -0.497 -7.615 1.00 94.38 102 ASN A O 1
ATOM 774 N N . LEU A 1 103 ? -13.443 -1.245 -5.541 1.00 91.75 103 LEU A N 1
ATOM 775 C CA . LEU A 1 103 ? -12.323 -0.364 -5.251 1.00 91.75 103 LEU A CA 1
ATOM 776 C C . LEU A 1 103 ? -11.203 -1.188 -4.613 1.00 91.75 103 LEU A C 1
ATOM 778 O O . LEU A 1 103 ? -11.481 -1.946 -3.679 1.00 91.75 103 LEU A O 1
ATOM 782 N N . PRO A 1 104 ? -9.950 -1.057 -5.087 1.00 91.12 104 PRO A N 1
ATOM 783 C CA . PRO A 1 104 ? -8.839 -1.789 -4.501 1.00 91.12 104 PRO A CA 1
ATOM 784 C C . PRO A 1 104 ? -8.612 -1.366 -3.040 1.00 91.12 104 PRO A C 1
ATOM 786 O O . PRO A 1 104 ? -8.923 -0.222 -2.680 1.00 91.12 104 PRO A O 1
ATOM 789 N N . PRO A 1 105 ? -8.041 -2.250 -2.203 1.00 93.25 105 PRO A N 1
ATOM 790 C CA . PRO A 1 105 ? -7.710 -1.909 -0.827 1.00 93.25 105 PRO A CA 1
ATOM 791 C C . PRO A 1 105 ? -6.734 -0.734 -0.744 1.00 93.25 105 PRO A C 1
ATOM 793 O O . PRO A 1 105 ? -5.705 -0.712 -1.424 1.00 93.25 105 PRO A O 1
ATOM 796 N N . ARG A 1 106 ? -7.045 0.236 0.117 1.00 90.44 106 ARG A N 1
ATOM 797 C CA . ARG A 1 106 ? -6.244 1.442 0.354 1.00 90.44 106 ARG A CA 1
ATOM 798 C C . ARG A 1 106 ? -6.070 1.685 1.845 1.00 90.44 106 ARG A C 1
ATOM 800 O O . ARG A 1 106 ? -7.011 1.528 2.614 1.00 90.44 106 ARG A O 1
ATOM 807 N N . LEU A 1 107 ? -4.875 2.102 2.260 1.00 92.25 107 LEU A N 1
ATOM 808 C CA . LEU A 1 107 ? -4.625 2.483 3.649 1.00 92.25 107 LEU A CA 1
ATOM 809 C C . LEU A 1 107 ? -5.194 3.876 3.921 1.00 92.25 107 LEU A C 1
ATOM 811 O O . LEU A 1 107 ? -4.810 4.849 3.289 1.00 92.25 107 LEU A O 1
ATOM 815 N N . ILE A 1 108 ? -6.080 3.973 4.901 1.00 92.62 108 ILE A N 1
ATOM 816 C CA . ILE A 1 108 ? -6.666 5.214 5.387 1.00 92.62 108 ILE A CA 1
ATOM 817 C C . ILE A 1 108 ? -6.030 5.538 6.732 1.00 92.62 108 ILE A C 1
ATOM 819 O O . ILE A 1 108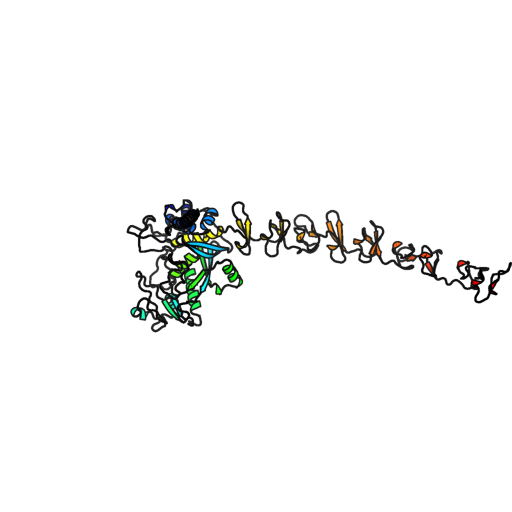 ? -6.047 4.720 7.648 1.00 92.62 108 ILE A O 1
ATOM 823 N N . LYS A 1 109 ? -5.465 6.738 6.873 1.00 92.31 109 LYS A N 1
ATOM 824 C CA . LYS A 1 109 ? -4.785 7.167 8.102 1.00 92.31 109 LYS A CA 1
ATOM 825 C C . LYS A 1 109 ? -4.978 8.648 8.356 1.00 92.31 109 LYS A C 1
ATOM 827 O O . LYS A 1 109 ? -5.006 9.441 7.430 1.00 92.31 109 LYS A O 1
ATOM 832 N N . GLY A 1 110 ? -5.031 9.071 9.603 1.00 90.44 110 GLY A N 1
ATOM 833 C CA . GLY A 1 110 ? -5.139 10.493 9.893 1.00 90.44 110 GLY A CA 1
ATOM 834 C C . GLY A 1 110 ? -5.131 10.772 11.374 1.00 90.44 110 GLY A C 1
ATOM 835 O O . GLY A 1 110 ? -4.776 9.918 12.185 1.00 90.44 110 GLY A O 1
ATOM 836 N N . THR A 1 111 ? -5.490 11.998 11.722 1.00 90.31 111 THR A N 1
ATOM 837 C CA . THR A 1 111 ? -5.724 12.388 13.106 1.00 90.31 111 THR A CA 1
ATOM 838 C C . THR A 1 111 ? -7.075 13.056 13.246 1.00 90.31 111 THR A C 1
ATOM 840 O O . THR A 1 111 ? -7.406 13.932 12.449 1.00 90.31 111 THR A O 1
ATOM 843 N N . LEU A 1 112 ? -7.810 12.689 14.284 1.00 88.06 112 LEU A N 1
ATOM 844 C CA . LEU A 1 112 ? -9.012 13.377 14.719 1.00 88.06 112 LEU A CA 1
ATOM 845 C C . LEU A 1 112 ? -8.671 14.188 15.971 1.00 88.06 112 LEU A C 1
ATOM 847 O O . LEU A 1 112 ? -8.058 13.670 16.903 1.00 88.06 112 LEU A O 1
ATOM 851 N N . ASN A 1 113 ? -8.988 15.478 15.976 1.00 82.75 113 ASN A N 1
ATOM 852 C CA . ASN A 1 113 ? -8.714 16.356 17.104 1.00 82.75 113 ASN A CA 1
ATOM 853 C C . ASN A 1 113 ? -9.884 16.340 18.092 1.00 82.75 113 ASN A C 1
ATOM 855 O O . ASN A 1 113 ? -10.843 17.103 17.953 1.00 82.75 113 ASN A O 1
ATOM 859 N N . TYR A 1 114 ? -9.758 15.502 19.115 1.00 71.94 114 TYR A N 1
ATOM 860 C CA . TYR A 1 114 ? -10.732 15.401 20.190 1.00 71.94 114 TYR A CA 1
ATOM 861 C C . TYR A 1 114 ? -10.629 16.622 21.093 1.00 71.94 114 TYR A C 1
ATOM 863 O O . TYR A 1 114 ? -9.540 17.041 21.515 1.00 71.94 114 TYR A O 1
ATOM 871 N N . TYR A 1 115 ? -11.784 17.218 21.383 1.00 64.56 115 TYR A N 1
ATOM 872 C CA . TYR A 1 115 ? -11.903 18.370 22.278 1.00 64.56 115 TYR A CA 1
ATOM 873 C C . TYR A 1 115 ? -11.045 19.590 21.882 1.00 64.56 115 TYR A C 1
ATOM 875 O O . TYR A 1 115 ? -10.762 20.450 22.721 1.00 64.56 115 TYR A O 1
ATOM 883 N N . GLY A 1 116 ? -10.603 19.660 20.618 1.00 64.62 116 GLY A N 1
ATOM 884 C CA . GLY A 1 116 ? -9.721 20.710 20.103 1.00 64.62 116 GLY A CA 1
ATOM 885 C C . GLY A 1 116 ? -8.292 20.684 20.661 1.00 64.62 116 GLY A C 1
ATOM 886 O O . GLY A 1 116 ? -7.531 21.619 20.406 1.00 64.62 116 GLY A O 1
ATOM 887 N N . LYS A 1 117 ? -7.917 19.652 21.429 1.00 66.31 117 LYS A N 1
ATOM 888 C CA . LYS A 1 117 ? -6.636 19.586 22.150 1.00 66.31 117 LYS A CA 1
ATOM 889 C C . LYS A 1 117 ? -5.813 18.336 21.861 1.00 66.31 117 LYS A C 1
ATOM 891 O O . LYS A 1 117 ? -4.593 18.395 22.009 1.00 66.31 117 LYS A O 1
ATOM 896 N N . PHE A 1 118 ? -6.441 17.227 21.474 1.00 73.31 118 PHE A N 1
ATOM 897 C CA . PHE A 1 118 ? -5.779 15.926 21.442 1.00 73.31 118 PHE A CA 1
ATOM 898 C C . PHE A 1 118 ? -5.946 15.260 20.076 1.00 73.31 118 PHE A C 1
ATOM 900 O O . PHE A 1 118 ? -7.002 14.694 19.793 1.00 73.31 118 PHE A O 1
ATOM 907 N N . PRO A 1 119 ? -4.915 15.312 19.211 1.00 82.25 119 PRO A N 1
ATOM 908 C CA . PRO A 1 119 ? -4.933 14.570 17.964 1.00 82.25 119 PRO A CA 1
ATOM 909 C C . PRO A 1 119 ? -4.774 13.080 18.265 1.00 82.25 119 PRO A C 1
ATOM 911 O O . PRO A 1 119 ? -3.701 12.608 18.647 1.00 82.25 119 PRO A O 1
ATOM 914 N N . VAL A 1 120 ? -5.848 12.336 18.065 1.00 83.69 120 VAL A N 1
ATOM 915 C CA . VAL A 1 120 ? -5.870 10.879 18.125 1.00 83.69 120 VAL A CA 1
ATOM 916 C C . VAL A 1 120 ? -5.688 10.349 16.720 1.00 83.69 120 VAL A C 1
ATOM 918 O O . VAL A 1 120 ? -6.343 10.805 15.785 1.00 83.69 120 VAL A O 1
ATOM 921 N N . ARG A 1 121 ? -4.771 9.400 16.557 1.00 89.75 121 ARG A N 1
ATOM 922 C CA . ARG A 1 121 ? -4.525 8.777 15.258 1.00 89.75 121 ARG A CA 1
ATOM 923 C C . ARG A 1 121 ? -5.582 7.721 14.980 1.00 89.75 121 ARG A C 1
ATOM 925 O O . ARG A 1 121 ? -5.878 6.924 15.860 1.00 89.75 121 ARG A O 1
ATOM 932 N N . TYR A 1 122 ? -6.058 7.696 13.746 1.00 93.50 122 TYR A N 1
ATOM 933 C CA . TYR A 1 122 ? -6.836 6.592 13.199 1.00 93.50 122 TYR A CA 1
ATOM 934 C C . TYR A 1 122 ? -6.087 5.985 12.014 1.00 93.50 122 TYR A C 1
ATOM 936 O O . TYR A 1 122 ? -5.295 6.672 11.355 1.00 93.50 122 TYR A O 1
ATOM 944 N N . GLY A 1 123 ? -6.324 4.702 11.757 1.00 93.69 123 GLY A N 1
ATOM 945 C CA . GLY A 1 123 ? -5.560 3.940 10.780 1.00 93.69 123 GLY A CA 1
ATOM 946 C C . GLY A 1 123 ? -6.173 2.575 10.482 1.00 93.69 123 GLY A C 1
ATOM 947 O O . GLY A 1 123 ? -6.282 1.759 11.390 1.00 93.69 123 GLY A O 1
ATOM 948 N N . TYR A 1 124 ? -6.553 2.330 9.231 1.00 96.81 124 TYR A N 1
ATOM 949 C CA . TYR A 1 124 ? -7.164 1.080 8.758 1.00 96.81 124 TYR A CA 1
ATOM 950 C C . TYR A 1 124 ? -6.974 0.930 7.245 1.00 96.81 124 TYR A C 1
ATOM 952 O O . TYR A 1 124 ? -6.499 1.846 6.579 1.00 96.81 124 TYR A O 1
ATOM 960 N N . GLU A 1 125 ? -7.336 -0.214 6.680 1.00 96.00 125 GLU A N 1
ATOM 961 C CA . GLU A 1 125 ? -7.465 -0.395 5.233 1.00 96.00 125 GLU A CA 1
ATOM 962 C C . GLU A 1 125 ? -8.944 -0.350 4.843 1.00 96.00 125 GLU A C 1
ATOM 964 O O . GLU A 1 125 ? -9.798 -0.867 5.561 1.00 96.00 125 GLU A O 1
ATOM 969 N N . LEU A 1 126 ? -9.251 0.285 3.719 1.00 96.69 126 LEU A N 1
ATOM 970 C CA . LEU A 1 126 ? -10.593 0.409 3.176 1.00 96.69 126 LEU A CA 1
ATOM 971 C C . LEU A 1 126 ? -10.598 -0.097 1.733 1.00 96.69 126 LEU A C 1
ATOM 973 O O . LEU A 1 126 ? -9.788 0.336 0.914 1.00 96.69 126 LEU A O 1
ATOM 977 N N . ALA A 1 127 ? -11.522 -0.994 1.426 1.00 96.31 127 ALA A N 1
ATOM 978 C CA . ALA A 1 127 ? -11.764 -1.526 0.092 1.00 96.31 127 ALA A CA 1
ATOM 979 C C . ALA A 1 127 ? -13.266 -1.517 -0.203 1.00 96.31 127 ALA A C 1
ATOM 981 O O . ALA A 1 127 ? -14.089 -1.302 0.693 1.00 96.31 127 ALA A O 1
ATOM 982 N N . ARG A 1 128 ? -13.633 -1.790 -1.454 1.00 96.56 128 ARG A N 1
ATOM 983 C CA . ARG A 1 128 ? -15.026 -2.051 -1.815 1.00 96.56 128 ARG A CA 1
ATOM 984 C C . ARG A 1 128 ? -15.107 -3.225 -2.773 1.00 96.56 128 ARG A C 1
ATOM 986 O O . ARG A 1 128 ? -14.388 -3.243 -3.767 1.00 96.56 128 ARG A O 1
ATOM 993 N N . GLU A 1 129 ? -15.991 -4.173 -2.497 1.00 96.62 129 GLU A N 1
ATOM 994 C CA . GLU A 1 129 ? -16.188 -5.372 -3.312 1.00 96.62 129 GLU A CA 1
ATOM 995 C C . GLU A 1 129 ? -17.680 -5.595 -3.537 1.00 96.62 129 GLU A C 1
ATOM 997 O O . GLU A 1 129 ? -18.461 -5.680 -2.593 1.00 96.62 129 GLU A O 1
ATOM 1002 N N . ASN A 1 130 ? -18.097 -5.686 -4.800 1.00 95.94 130 ASN A N 1
ATOM 1003 C CA . ASN A 1 130 ? -19.493 -5.907 -5.191 1.00 95.94 130 ASN A CA 1
ATOM 1004 C C . ASN A 1 130 ? -20.485 -4.928 -4.530 1.00 95.94 130 ASN A C 1
ATOM 1006 O O . ASN A 1 130 ? -21.624 -5.282 -4.240 1.00 95.94 130 ASN A O 1
ATOM 1010 N N . GLY A 1 131 ? -20.055 -3.685 -4.298 1.00 92.75 131 GLY A N 1
ATOM 1011 C CA . GLY A 1 131 ? -20.850 -2.644 -3.649 1.00 92.75 131 GLY A CA 1
ATOM 1012 C C . GLY A 1 131 ? -20.734 -2.593 -2.122 1.00 92.75 131 GLY A C 1
ATOM 1013 O O . GLY A 1 131 ? -21.044 -1.535 -1.568 1.00 92.75 131 GLY A O 1
ATOM 1014 N N . GLU A 1 132 ? -20.226 -3.644 -1.469 1.00 94.75 132 GLU A N 1
ATOM 1015 C CA . GLU A 1 132 ? -19.996 -3.710 -0.020 1.00 94.75 132 GLU A CA 1
ATOM 1016 C C . GLU A 1 132 ? -18.650 -3.069 0.341 1.00 94.75 132 GLU A C 1
ATOM 1018 O O . GLU A 1 132 ? -17.611 -3.393 -0.238 1.00 94.75 132 GLU A O 1
ATOM 1023 N N . TRP A 1 133 ? -18.655 -2.150 1.304 1.00 96.00 133 TRP A N 1
ATOM 1024 C CA . TRP A 1 133 ? -17.430 -1.585 1.866 1.00 96.00 133 TRP A CA 1
ATOM 1025 C C . TRP A 1 133 ? -16.784 -2.549 2.842 1.00 96.00 133 TRP A C 1
ATOM 1027 O O . TRP A 1 133 ? -17.471 -3.126 3.675 1.00 96.00 133 TRP A O 1
ATOM 1037 N N . ILE A 1 134 ? -15.464 -2.682 2.783 1.00 97.75 134 ILE A N 1
ATOM 1038 C CA . ILE A 1 134 ? -14.701 -3.559 3.667 1.00 97.75 134 ILE A CA 1
ATOM 1039 C C . ILE A 1 134 ? -13.657 -2.716 4.384 1.00 97.75 134 ILE A C 1
ATOM 1041 O O . ILE A 1 134 ? -12.770 -2.149 3.748 1.00 97.75 134 ILE A O 1
ATOM 1045 N N . VAL A 1 135 ? -13.759 -2.639 5.708 1.00 97.88 135 VAL A N 1
ATOM 1046 C CA . VAL A 1 135 ? -12.754 -2.021 6.575 1.00 97.88 135 VAL A CA 1
ATOM 1047 C C . VAL A 1 135 ? -11.930 -3.115 7.224 1.00 97.88 135 VAL A C 1
ATOM 1049 O O . VAL A 1 135 ? -12.434 -3.816 8.098 1.00 97.88 135 VAL A O 1
ATOM 1052 N N . THR A 1 136 ? -10.660 -3.244 6.858 1.00 98.19 136 THR A N 1
ATOM 1053 C CA . THR A 1 136 ? -9.732 -4.112 7.588 1.00 98.19 136 THR A CA 1
ATOM 1054 C C . THR A 1 136 ? -9.056 -3.299 8.684 1.00 98.19 136 THR A C 1
ATOM 1056 O O . THR A 1 136 ? -8.358 -2.322 8.407 1.00 98.19 136 THR A O 1
ATOM 1059 N N . LEU A 1 137 ? -9.266 -3.703 9.938 1.00 97.88 137 LEU A N 1
ATOM 1060 C CA . LEU A 1 137 ? -8.699 -3.052 11.117 1.00 97.88 137 LEU A CA 1
ATOM 1061 C C . LEU A 1 137 ? -7.728 -4.013 11.815 1.00 97.88 137 LEU A C 1
ATOM 1063 O O . LEU A 1 137 ? -8.176 -4.900 12.547 1.00 97.88 137 LEU A O 1
ATOM 1067 N N . PRO A 1 138 ? -6.408 -3.852 11.622 1.00 98.06 138 PRO A N 1
ATOM 1068 C CA . PRO A 1 138 ? -5.421 -4.584 12.402 1.00 98.06 138 PRO A CA 1
ATOM 1069 C C . PRO A 1 138 ? -5.420 -4.089 13.847 1.00 98.06 138 PRO A C 1
ATOM 1071 O O . PRO A 1 138 ? -5.178 -2.907 14.103 1.00 98.06 138 PRO A O 1
ATOM 1074 N N . VAL A 1 139 ? -5.660 -4.993 14.793 1.00 97.62 139 VAL A N 1
ATOM 1075 C CA . VAL A 1 139 ? -5.668 -4.701 16.228 1.00 97.62 139 VAL A CA 1
ATOM 1076 C C . VAL A 1 139 ? -4.461 -5.359 16.875 1.00 97.62 139 VAL A C 1
ATOM 1078 O O . VAL A 1 139 ? -4.311 -6.577 16.839 1.00 97.62 139 VAL A O 1
ATOM 1081 N N . LYS A 1 140 ? -3.585 -4.547 17.462 1.00 96.69 140 LYS A N 1
ATOM 1082 C CA . LYS A 1 140 ? -2.411 -5.003 18.201 1.00 96.69 140 LYS A CA 1
ATOM 1083 C C . LYS A 1 140 ? -2.690 -4.934 19.693 1.00 96.69 140 LYS A C 1
ATOM 1085 O O . LYS A 1 140 ? -2.720 -3.840 20.262 1.00 96.69 140 LYS A O 1
ATOM 1090 N N . PHE A 1 141 ? -2.865 -6.094 20.311 1.00 96.00 141 PHE A N 1
ATOM 1091 C CA . PHE A 1 141 ? -3.115 -6.211 21.740 1.00 96.00 141 PHE A CA 1
ATOM 1092 C C . PHE A 1 141 ? -1.806 -6.185 22.530 1.00 96.00 141 PHE A C 1
ATOM 1094 O O . PHE A 1 141 ? -0.887 -6.957 22.279 1.00 96.00 141 PHE A O 1
ATOM 1101 N N . ASP A 1 142 ? -1.726 -5.287 23.503 1.00 94.44 142 ASP A N 1
ATOM 1102 C CA . ASP A 1 142 ? -0.623 -5.190 24.448 1.00 94.44 142 ASP A CA 1
ATOM 1103 C C . ASP A 1 142 ? -1.145 -5.581 25.834 1.00 94.44 142 ASP A C 1
ATOM 1105 O O . ASP A 1 142 ? -1.738 -4.786 26.570 1.00 94.44 142 ASP A O 1
ATOM 1109 N N . PHE A 1 143 ? -0.976 -6.867 26.148 1.00 92.19 143 PHE A N 1
ATOM 1110 C CA . PHE A 1 143 ? -1.409 -7.466 27.408 1.00 92.19 143 PHE A CA 1
ATOM 1111 C C . PHE A 1 143 ? -0.467 -7.155 28.574 1.00 92.19 143 PHE A C 1
ATOM 1113 O O . PHE A 1 143 ? -0.713 -7.640 29.683 1.00 92.19 143 PHE A O 1
ATOM 1120 N N . ASP A 1 144 ? 0.598 -6.373 28.383 1.00 86.94 144 ASP A N 1
ATOM 1121 C CA . ASP A 1 144 ? 1.467 -5.970 29.481 1.00 86.94 144 ASP A CA 1
ATOM 1122 C C . ASP A 1 144 ? 0.778 -4.904 30.336 1.00 86.94 144 ASP A C 1
ATOM 1124 O O . ASP A 1 144 ? 0.630 -3.741 29.979 1.00 86.94 144 ASP A O 1
ATOM 1128 N N . THR A 1 145 ? 0.349 -5.328 31.522 1.00 77.88 145 THR A N 1
ATOM 1129 C CA . THR A 1 145 ? -0.394 -4.529 32.495 1.00 77.88 145 THR A CA 1
ATOM 1130 C C . THR A 1 145 ? 0.555 -4.147 33.642 1.00 77.88 145 THR A C 1
ATOM 1132 O O . THR A 1 145 ? 0.765 -4.956 34.549 1.00 77.88 145 THR A O 1
ATOM 1135 N N . PRO A 1 146 ? 1.130 -2.924 33.687 1.00 75.75 146 PRO A N 1
ATOM 1136 C CA . PRO A 1 146 ? 2.210 -2.591 34.628 1.00 75.75 146 PRO A CA 1
ATOM 1137 C C . PRO A 1 146 ? 1.850 -2.787 36.105 1.00 75.75 146 PRO A C 1
ATOM 1139 O O . PRO A 1 146 ? 2.709 -3.086 36.927 1.00 75.75 146 PRO A O 1
ATOM 1142 N N . ASN A 1 147 ? 0.569 -2.622 36.447 1.00 72.94 147 ASN A N 1
ATOM 1143 C CA . ASN A 1 147 ? 0.085 -2.751 37.821 1.00 72.94 147 ASN A CA 1
ATOM 1144 C C . ASN A 1 147 ? -0.239 -4.202 38.215 1.00 72.94 147 ASN A C 1
ATOM 1146 O O . ASN A 1 147 ? -0.343 -4.490 39.401 1.00 72.94 147 ASN A O 1
ATOM 1150 N N . HIS A 1 148 ? -0.437 -5.097 37.244 1.00 76.50 148 HIS A N 1
ATOM 1151 C CA . HIS A 1 148 ? -0.882 -6.474 37.467 1.00 76.50 148 HIS A CA 1
ATOM 1152 C C . HIS A 1 148 ? -0.252 -7.422 36.437 1.00 76.50 148 HIS A C 1
ATOM 1154 O O . HIS A 1 148 ? -0.965 -8.070 35.668 1.00 76.50 148 HIS A O 1
ATOM 1160 N N . PRO A 1 149 ? 1.087 -7.534 36.407 1.00 84.06 149 PRO A N 1
ATOM 1161 C CA . PRO A 1 149 ? 1.800 -8.203 35.320 1.00 84.06 149 PRO A CA 1
ATOM 1162 C C . PRO A 1 149 ? 1.421 -9.682 35.154 1.00 84.06 149 PRO A C 1
ATOM 1164 O O . PRO A 1 149 ? 1.595 -10.229 34.069 1.00 84.06 149 PRO A O 1
ATOM 1167 N N . HIS A 1 150 ? 0.867 -10.314 36.193 1.00 89.88 150 HIS A N 1
ATOM 1168 C CA . HIS A 1 150 ? 0.552 -11.744 36.229 1.00 89.88 150 HIS A CA 1
ATOM 1169 C C . HIS A 1 150 ? -0.931 -12.083 36.045 1.00 89.88 150 HIS A C 1
ATOM 1171 O O . HIS A 1 150 ? -1.250 -13.265 35.936 1.00 89.88 150 HIS A O 1
ATOM 1177 N N . THR A 1 151 ? -1.832 -11.097 35.998 1.00 90.88 151 THR A N 1
ATOM 1178 C CA . THR A 1 151 ? -3.283 -11.330 35.878 1.00 90.88 151 THR A CA 1
ATOM 1179 C C . THR A 1 151 ? -3.891 -10.546 34.718 1.00 90.88 151 THR A C 1
ATOM 1181 O O . THR A 1 151 ? -3.350 -9.521 34.300 1.00 90.88 151 THR A O 1
ATOM 1184 N N . LEU A 1 152 ? -5.018 -11.028 34.207 1.00 92.00 152 LEU A N 1
ATOM 1185 C CA . LEU A 1 152 ? -5.826 -10.399 33.168 1.00 92.00 152 LEU A CA 1
ATOM 1186 C C . LEU A 1 152 ? -7.286 -10.392 33.617 1.00 92.00 152 LEU A C 1
ATOM 1188 O O . LEU A 1 152 ? -7.757 -11.385 34.175 1.00 92.00 152 LEU A O 1
ATOM 1192 N N . ASP A 1 153 ? -7.975 -9.281 33.381 1.00 91.94 153 ASP A N 1
ATOM 1193 C CA . ASP A 1 153 ? -9.404 -9.172 33.650 1.00 91.94 153 ASP A CA 1
ATOM 1194 C C . ASP A 1 153 ? -10.141 -9.461 32.342 1.00 91.94 153 ASP A C 1
ATOM 1196 O O . ASP A 1 153 ? -9.815 -8.887 31.309 1.00 91.94 153 ASP A O 1
ATOM 1200 N N . ILE A 1 154 ? -11.098 -10.382 32.365 1.00 92.19 154 ILE A N 1
ATOM 1201 C CA . ILE A 1 154 ? -11.935 -10.719 31.209 1.00 92.19 154 ILE A CA 1
ATOM 1202 C C . ILE A 1 154 ? -13.363 -10.251 31.465 1.00 92.19 154 ILE A C 1
ATOM 1204 O O . ILE A 1 154 ? -13.801 -10.222 32.619 1.00 92.19 154 ILE A O 1
ATOM 1208 N N . SER A 1 155 ? -14.096 -9.890 30.413 1.00 90.38 155 SER A N 1
ATOM 1209 C CA . SER A 1 155 ? -15.517 -9.552 30.554 1.00 90.38 155 SER A CA 1
ATOM 1210 C C . SER A 1 155 ? -16.310 -10.767 31.053 1.00 90.38 155 SER A C 1
ATOM 1212 O O . SER A 1 155 ? -15.906 -11.919 30.838 1.00 90.38 155 SER A O 1
ATOM 1214 N N . ILE A 1 156 ? -17.432 -10.538 31.737 1.00 87.12 156 ILE A N 1
ATOM 1215 C CA . ILE A 1 156 ? -18.285 -11.641 32.192 1.00 87.12 156 ILE A CA 1
ATOM 1216 C C . ILE A 1 156 ? -18.875 -12.425 31.012 1.00 87.12 156 ILE A C 1
ATOM 1218 O O . ILE A 1 156 ? -19.079 -13.633 31.122 1.00 87.12 156 ILE A O 1
ATOM 1222 N N . GLU A 1 157 ? -19.089 -11.776 29.867 1.00 86.75 157 GLU A N 1
ATOM 1223 C CA . GLU A 1 157 ? -19.491 -12.412 28.614 1.00 86.75 157 GLU A CA 1
ATOM 1224 C C . GLU A 1 157 ? -18.419 -13.397 28.148 1.00 86.75 157 GLU A C 1
ATOM 1226 O O . GLU A 1 157 ? -18.721 -14.575 27.955 1.00 86.75 157 GLU A O 1
ATOM 1231 N N . THR A 1 158 ? -17.155 -12.959 28.074 1.00 91.06 158 THR A N 1
ATOM 1232 C CA . THR A 1 158 ? -16.022 -13.836 27.740 1.00 91.06 158 THR A CA 1
ATOM 1233 C C . THR A 1 158 ? -15.926 -15.000 28.725 1.00 91.06 158 THR A C 1
ATOM 1235 O O . THR A 1 158 ? -15.734 -16.144 28.317 1.00 91.06 158 THR A O 1
ATOM 1238 N N . ALA A 1 159 ? -16.093 -14.744 30.026 1.00 91.38 159 ALA A N 1
ATOM 1239 C CA . ALA A 1 159 ? -16.069 -15.791 31.044 1.00 91.38 159 ALA A CA 1
ATOM 1240 C C . ALA A 1 159 ? -17.199 -16.817 30.844 1.00 91.38 159 ALA A C 1
ATOM 1242 O O . ALA A 1 159 ? -16.975 -18.022 30.963 1.00 91.38 159 ALA A O 1
ATOM 1243 N N . ARG A 1 160 ? -18.414 -16.353 30.530 1.00 89.38 160 ARG A N 1
ATOM 1244 C CA . ARG A 1 160 ? -19.597 -17.200 30.334 1.00 89.38 160 ARG A CA 1
ATOM 1245 C C . ARG A 1 160 ? -19.486 -18.048 29.070 1.00 89.38 160 ARG A C 1
ATOM 1247 O O . ARG A 1 160 ? -19.753 -19.244 29.136 1.00 89.38 160 ARG A O 1
ATOM 1254 N N . GLU A 1 161 ? -19.056 -17.458 27.954 1.00 89.69 161 GLU A N 1
ATOM 1255 C CA . GLU A 1 161 ? -18.842 -18.166 26.680 1.00 89.69 161 GLU A CA 1
ATOM 1256 C C . GLU A 1 161 ? -17.826 -19.306 26.805 1.00 89.69 161 GLU A C 1
ATOM 1258 O O . GLU A 1 161 ? -17.931 -20.308 26.105 1.00 89.69 161 GLU A O 1
ATOM 1263 N N . ASN A 1 162 ? -16.885 -19.175 27.741 1.00 91.50 162 ASN A N 1
ATOM 1264 C CA . ASN A 1 162 ? -15.828 -20.148 27.995 1.00 91.50 162 ASN A CA 1
ATOM 1265 C C . ASN A 1 162 ? -16.081 -21.009 29.251 1.00 91.50 162 ASN A C 1
ATOM 1267 O O . ASN A 1 162 ? -15.153 -21.608 29.791 1.00 91.50 162 ASN A O 1
ATOM 1271 N N . GLY A 1 163 ? -17.321 -21.057 29.756 1.00 90.31 163 GLY A N 1
ATOM 1272 C CA . GLY A 1 163 ? -17.718 -21.967 30.839 1.00 90.31 163 GLY A CA 1
ATOM 1273 C C . GLY A 1 163 ? -17.092 -21.681 32.210 1.00 90.31 163 GLY A C 1
ATOM 1274 O O . GLY A 1 163 ? -17.062 -22.563 33.065 1.00 90.31 163 GLY A O 1
ATOM 1275 N N . LEU A 1 164 ? -16.591 -20.465 32.449 1.00 88.44 164 LEU A N 1
ATOM 1276 C CA . LEU A 1 164 ? -15.957 -20.086 33.720 1.00 88.44 164 LEU A CA 1
ATOM 1277 C C . LEU A 1 164 ? -16.947 -19.599 34.783 1.00 88.44 164 LEU A C 1
ATOM 1279 O O . LEU A 1 164 ? -16.619 -19.575 35.973 1.00 88.44 164 LEU A O 1
ATOM 1283 N N . VAL A 1 165 ? -18.141 -19.192 34.354 1.00 88.06 165 VAL A N 1
ATOM 1284 C CA . VAL A 1 165 ? -19.234 -18.754 35.230 1.00 88.06 165 VAL A CA 1
ATOM 1285 C C . VAL A 1 165 ? -20.036 -19.985 35.643 1.00 88.06 165 VAL A C 1
ATOM 1287 O O . VAL A 1 165 ? -21.090 -20.287 35.087 1.00 88.06 165 VAL A O 1
ATOM 1290 N N . VAL A 1 166 ? -19.479 -20.744 36.584 1.00 85.44 166 VAL A N 1
ATOM 1291 C CA . VAL A 1 166 ? -20.112 -21.922 37.191 1.00 85.44 166 VAL A CA 1
ATOM 1292 C C . VAL A 1 166 ? -20.113 -21.775 38.712 1.00 85.44 166 VAL A C 1
ATOM 1294 O O . VAL A 1 166 ? -19.169 -21.188 39.249 1.00 85.44 166 VAL A O 1
ATOM 1297 N N . PRO A 1 167 ? -21.111 -22.327 39.427 1.00 82.75 167 PRO A N 1
ATOM 1298 C CA . PRO A 1 167 ? -21.098 -22.348 40.887 1.00 82.75 167 PRO A CA 1
ATOM 1299 C C . PRO A 1 167 ? -19.800 -22.973 41.427 1.00 82.75 167 PRO A C 1
ATOM 1301 O O . PRO A 1 167 ? -19.434 -24.085 41.046 1.00 82.75 167 PRO A O 1
ATOM 1304 N N . GLY A 1 168 ? -19.091 -22.256 42.299 1.00 76.81 168 GLY A N 1
ATOM 1305 C CA . GLY A 1 168 ? -17.776 -22.613 42.839 1.00 76.81 168 GLY A CA 1
ATOM 1306 C C . GLY A 1 168 ? -16.585 -22.408 41.889 1.00 76.81 168 GLY A C 1
ATOM 1307 O O . GLY A 1 168 ? -15.457 -22.735 42.258 1.00 76.81 168 GLY A O 1
ATOM 1308 N N . GLY A 1 169 ? -16.810 -21.899 40.675 1.00 80.56 169 GLY A N 1
ATOM 1309 C CA . GLY A 1 169 ? -15.775 -21.605 39.686 1.00 80.56 169 GLY A CA 1
ATOM 1310 C C . GLY A 1 169 ? -14.992 -20.322 39.976 1.00 80.56 169 GLY A C 1
ATOM 1311 O O . GLY A 1 169 ? -15.339 -19.528 40.848 1.00 80.56 169 GLY A O 1
ATOM 1312 N N . ALA A 1 170 ? -13.928 -20.086 39.199 1.00 78.38 170 ALA A N 1
ATOM 1313 C CA . ALA A 1 170 ? -13.111 -18.878 39.335 1.00 78.38 170 ALA A CA 1
ATOM 1314 C C . ALA A 1 170 ? -13.927 -17.590 39.113 1.00 78.38 170 ALA A C 1
ATOM 1316 O O . ALA A 1 170 ? -13.645 -16.581 39.751 1.00 78.38 170 ALA A O 1
ATOM 1317 N N . CYS A 1 171 ? -14.958 -17.636 38.262 1.00 85.69 171 CYS A N 1
ATOM 1318 C CA . CYS A 1 171 ? -15.821 -16.503 37.924 1.00 85.69 171 CYS A CA 1
ATOM 1319 C C . CYS A 1 171 ? -17.272 -16.706 38.393 1.00 85.69 171 CYS A C 1
ATOM 1321 O O . CYS A 1 171 ? -18.197 -16.286 37.703 1.00 85.69 171 CYS A O 1
ATOM 1323 N N . ASP A 1 172 ? -17.473 -17.382 39.527 1.00 82.88 172 ASP A N 1
ATOM 1324 C CA . ASP A 1 172 ? -18.800 -17.650 40.093 1.00 82.88 172 ASP A CA 1
ATOM 1325 C C . ASP A 1 172 ? -19.566 -16.348 40.404 1.00 82.88 172 ASP A C 1
ATOM 1327 O O . ASP A 1 172 ? -19.144 -15.541 41.239 1.00 82.88 172 ASP A O 1
ATOM 1331 N N . ASP A 1 173 ? -20.698 -16.150 39.727 1.00 75.44 173 ASP A N 1
ATOM 1332 C CA . ASP A 1 173 ? -21.570 -14.984 39.879 1.00 75.44 173 ASP A CA 1
ATOM 1333 C C . ASP A 1 173 ? -22.514 -15.098 41.086 1.00 75.44 173 ASP A C 1
ATOM 1335 O O . ASP A 1 173 ? -23.085 -14.096 41.522 1.00 75.44 173 ASP A O 1
ATOM 1339 N N . SER A 1 174 ? -22.640 -16.279 41.700 1.00 76.25 174 SER A N 1
ATOM 1340 C CA . SER A 1 174 ? -23.438 -16.453 42.916 1.00 76.25 174 SER A CA 1
ATOM 1341 C C . SER A 1 174 ? -22.831 -15.718 44.122 1.00 76.25 174 SER A C 1
ATOM 1343 O O . SER A 1 174 ? -23.551 -15.339 45.050 1.00 76.25 174 SER A O 1
ATOM 1345 N N . ASP A 1 175 ? -21.530 -15.402 44.068 1.00 67.62 175 ASP A N 1
ATOM 1346 C CA . ASP A 1 175 ? -20.818 -14.603 45.073 1.00 67.62 175 ASP A CA 1
ATOM 1347 C C . ASP A 1 175 ? -21.017 -13.083 44.890 1.00 67.62 175 ASP A C 1
ATOM 1349 O O . ASP A 1 175 ? -20.518 -12.283 45.686 1.00 67.62 175 ASP A O 1
ATOM 1353 N N . ARG A 1 176 ? -21.779 -12.646 43.873 1.00 70.50 176 ARG A N 1
ATOM 1354 C CA . ARG A 1 176 ? -22.011 -11.222 43.557 1.00 70.50 176 ARG A CA 1
ATOM 1355 C C . ARG A 1 176 ? -22.586 -10.430 44.733 1.00 70.50 176 ARG A C 1
ATOM 1357 O O . ARG A 1 176 ? -22.273 -9.261 44.907 1.00 70.50 176 ARG A O 1
ATOM 1364 N N . ASN A 1 177 ? -23.375 -11.055 45.601 1.00 69.50 177 ASN A N 1
ATOM 1365 C CA . ASN A 1 177 ? -23.918 -10.368 46.778 1.00 69.50 177 ASN A CA 1
ATOM 1366 C C . ASN A 1 177 ? -22.891 -10.179 47.913 1.00 69.50 177 ASN A C 1
ATOM 1368 O O . ASN A 1 177 ? -23.130 -9.385 48.822 1.00 69.50 177 ASN A O 1
ATOM 1372 N N . ASN A 1 178 ? -21.751 -10.877 47.870 1.00 66.44 178 ASN A N 1
ATOM 1373 C CA . ASN A 1 178 ? -20.728 -10.853 48.921 1.00 66.44 178 ASN A CA 1
ATOM 1374 C C . ASN A 1 178 ? -19.481 -10.038 48.546 1.00 66.44 178 ASN A C 1
ATOM 1376 O O . ASN A 1 178 ? -18.648 -9.753 49.411 1.00 66.44 178 ASN A O 1
ATOM 1380 N N . VAL A 1 179 ? -19.326 -9.658 47.275 1.00 68.06 179 VAL A N 1
ATOM 1381 C CA . VAL A 1 179 ? -18.199 -8.844 46.809 1.00 68.06 179 VAL A CA 1
ATOM 1382 C C . VAL A 1 179 ? -18.542 -7.363 46.986 1.00 68.06 179 VAL A C 1
ATOM 1384 O O . VAL A 1 179 ? -19.587 -6.884 46.551 1.00 68.06 179 VAL A O 1
ATOM 1387 N N . LYS A 1 180 ? -17.672 -6.598 47.654 1.00 65.69 180 LYS A N 1
ATOM 1388 C CA . LYS A 1 180 ? -17.869 -5.143 47.754 1.00 65.69 180 LYS A CA 1
ATOM 1389 C C . LYS A 1 180 ? -17.528 -4.484 46.408 1.00 65.69 180 LYS A C 1
ATOM 1391 O O . LYS A 1 180 ? -16.557 -4.900 45.773 1.00 65.69 180 LYS A O 1
ATOM 1396 N N . PRO A 1 181 ? -18.244 -3.424 45.986 1.00 65.19 181 PRO A N 1
ATOM 1397 C CA . PRO A 1 181 ? -17.851 -2.616 44.833 1.00 65.19 181 PRO A CA 1
ATOM 1398 C C . PRO A 1 181 ? -16.370 -2.227 44.885 1.00 65.19 181 PRO A C 1
ATOM 1400 O O . PRO A 1 181 ? -15.893 -1.763 45.923 1.00 65.19 181 PRO A O 1
ATOM 1403 N N . ASN A 1 182 ? -15.649 -2.402 43.774 1.00 56.94 182 ASN A N 1
ATOM 1404 C CA . ASN A 1 182 ? -14.208 -2.129 43.658 1.00 56.94 182 ASN A CA 1
ATOM 1405 C C . ASN A 1 182 ? -13.299 -2.983 44.567 1.00 56.94 182 ASN A C 1
ATOM 1407 O O . ASN A 1 182 ? -12.121 -2.657 44.734 1.00 56.94 182 ASN A O 1
ATOM 1411 N N . GLN A 1 183 ? -13.805 -4.068 45.162 1.00 65.00 183 GLN A N 1
ATOM 1412 C CA . GLN A 1 183 ? -12.957 -5.020 45.868 1.00 65.00 183 GLN A CA 1
ATOM 1413 C C . GLN A 1 183 ? -12.100 -5.779 44.856 1.00 65.00 183 GLN A C 1
ATOM 1415 O O . GLN A 1 183 ? -12.587 -6.587 44.071 1.00 65.00 183 GLN A O 1
ATOM 1420 N N . VAL A 1 184 ? -10.800 -5.517 44.899 1.00 59.12 184 VAL A N 1
ATOM 1421 C CA . VAL A 1 184 ? -9.820 -6.179 44.047 1.00 59.12 184 VAL A CA 1
ATOM 1422 C C . VAL A 1 184 ? -9.469 -7.531 44.673 1.00 59.12 184 VAL A C 1
ATOM 1424 O O . VAL A 1 184 ? -8.745 -7.578 45.666 1.00 59.12 184 VAL A O 1
ATOM 1427 N N . LYS A 1 185 ? -9.998 -8.632 44.127 1.00 65.19 185 LYS A N 1
ATOM 1428 C CA . LYS A 1 185 ? -9.507 -9.984 44.442 1.00 65.19 185 LYS A CA 1
ATOM 1429 C C . LYS A 1 185 ? -8.239 -10.262 43.617 1.00 65.19 185 LYS A C 1
ATOM 1431 O O . LYS A 1 185 ? -8.077 -9.709 42.530 1.00 65.19 185 LYS A O 1
ATOM 1436 N N . GLU A 1 186 ? -7.323 -11.092 44.127 1.00 65.62 186 GLU A N 1
ATOM 1437 C CA . GLU A 1 186 ? -6.173 -11.557 43.327 1.00 65.62 186 GLU A CA 1
ATOM 1438 C C . GLU A 1 186 ? -6.640 -12.410 42.143 1.00 65.62 186 GLU A C 1
ATOM 1440 O O . GLU A 1 186 ? -6.102 -12.265 41.052 1.00 65.62 186 GLU A O 1
ATOM 1445 N N . ASN A 1 187 ? -7.690 -13.213 42.349 1.00 69.44 187 ASN A N 1
ATOM 1446 C CA . ASN A 1 187 ? -8.413 -13.950 41.317 1.00 69.44 187 ASN A CA 1
ATOM 1447 C C . ASN A 1 187 ? -9.922 -13.909 41.602 1.00 69.44 187 ASN A C 1
ATOM 1449 O O . ASN A 1 187 ? -10.344 -13.970 42.761 1.00 69.44 187 ASN A O 1
ATOM 1453 N N . GLY A 1 188 ? -10.715 -13.850 40.539 1.00 75.50 188 GLY A N 1
ATOM 1454 C CA . GLY A 1 188 ? -12.160 -14.030 40.554 1.00 75.50 188 GLY A CA 1
ATOM 1455 C C . GLY A 1 188 ? -12.983 -12.782 40.259 1.00 75.50 188 GLY A C 1
ATOM 1456 O O . GLY A 1 188 ? -12.494 -11.830 39.654 1.00 75.50 188 GLY A O 1
ATOM 1457 N N . PHE A 1 189 ? -14.261 -12.832 40.635 1.00 76.31 189 PHE A N 1
ATOM 1458 C CA . PHE A 1 189 ? -15.275 -11.855 40.236 1.00 76.31 189 PHE A CA 1
ATOM 1459 C C . PHE A 1 189 ? -14.954 -10.423 40.698 1.00 76.31 189 PHE A C 1
ATOM 1461 O O . PHE A 1 189 ? -14.659 -10.187 41.874 1.00 76.31 189 PHE A O 1
ATOM 1468 N N . ILE A 1 190 ? -15.059 -9.468 39.775 1.00 73.12 190 ILE A N 1
ATOM 1469 C CA . ILE A 1 190 ? -14.896 -8.031 39.991 1.00 73.12 190 ILE A CA 1
ATOM 1470 C C . ILE A 1 190 ? -16.247 -7.361 39.746 1.00 73.12 190 ILE A C 1
ATOM 1472 O O . ILE A 1 190 ? -16.711 -7.267 38.611 1.00 73.12 190 ILE A O 1
ATOM 1476 N N . LEU A 1 191 ? -16.839 -6.846 40.827 1.00 69.81 191 LEU A N 1
ATOM 1477 C CA . LEU A 1 191 ? -18.009 -5.976 40.753 1.00 69.81 191 LEU A CA 1
ATOM 1478 C C . LEU A 1 191 ? -17.591 -4.553 40.446 1.00 69.81 191 LEU A C 1
ATOM 1480 O O . LEU A 1 191 ? -16.914 -3.891 41.251 1.00 69.81 191 LEU A O 1
ATOM 1484 N N . ARG A 1 192 ? -18.072 -4.052 39.314 1.00 67.38 192 ARG A N 1
ATOM 1485 C CA . ARG A 1 192 ? -17.968 -2.635 39.001 1.00 67.38 192 ARG A CA 1
ATOM 1486 C C . ARG A 1 192 ? -19.032 -1.900 39.809 1.00 67.38 192 ARG A C 1
ATOM 1488 O O . ARG A 1 192 ? -20.215 -2.220 39.746 1.00 67.38 192 ARG A O 1
ATOM 1495 N N . GLY A 1 193 ? -18.604 -0.952 40.643 1.00 52.81 193 GLY A N 1
ATOM 1496 C CA . GLY A 1 193 ? -19.538 -0.174 41.453 1.00 52.81 193 GLY A CA 1
ATOM 1497 C C . GLY A 1 193 ? -20.584 0.525 40.590 1.00 52.81 193 GLY A C 1
ATOM 1498 O O . GLY A 1 193 ? -20.259 1.043 39.525 1.00 52.81 193 GLY A O 1
ATOM 1499 N N . VAL A 1 194 ? -21.828 0.526 41.073 1.00 45.44 194 VAL A N 1
ATOM 1500 C CA . VAL A 1 194 ? -22.995 1.146 40.438 1.00 45.44 194 VAL A CA 1
ATOM 1501 C C . VAL A 1 194 ? -22.755 2.650 40.279 1.00 45.44 194 VAL A C 1
ATOM 1503 O O . VAL A 1 194 ? -23.060 3.441 41.167 1.00 45.44 194 VAL A O 1
ATOM 1506 N N . LEU A 1 195 ? -22.198 3.060 39.147 1.00 43.69 195 LEU A N 1
ATOM 1507 C CA . LEU A 1 195 ? -22.286 4.433 38.667 1.00 43.69 195 LEU A CA 1
ATOM 1508 C C . LEU A 1 195 ? -23.365 4.425 37.582 1.00 43.69 195 LEU A C 1
ATOM 1510 O O . LEU A 1 195 ? -23.089 4.067 3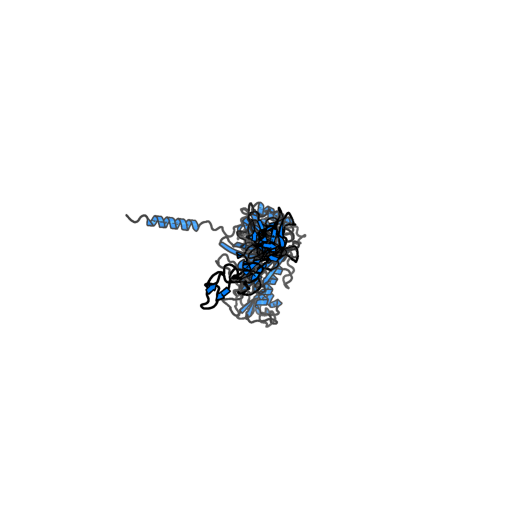6.446 1.00 43.69 195 LEU A O 1
ATOM 1514 N N . GLY A 1 196 ? -24.607 4.740 37.965 1.00 48.19 196 GLY A N 1
ATOM 1515 C CA . GLY A 1 196 ? -25.707 4.964 37.013 1.00 48.19 196 GLY A CA 1
ATOM 1516 C C . GLY A 1 196 ? -26.698 3.815 36.783 1.00 48.19 196 GLY A C 1
ATOM 1517 O O . GLY A 1 196 ? -27.482 3.891 35.852 1.00 48.19 196 GLY A O 1
ATOM 1518 N N . GLY A 1 197 ? -26.717 2.757 37.601 1.00 44.06 197 GLY A N 1
ATOM 1519 C CA . GLY A 1 197 ? -27.793 1.747 37.544 1.00 44.06 197 GLY A CA 1
ATOM 1520 C C . GLY A 1 197 ? -27.693 0.698 36.426 1.00 44.06 197 GLY A C 1
ATOM 1521 O O . GLY A 1 197 ? -28.531 -0.200 36.378 1.00 44.06 197 GLY A O 1
ATOM 1522 N N . HIS A 1 198 ? -26.659 0.733 35.581 1.00 49.28 198 HIS A N 1
ATOM 1523 C CA . HIS A 1 198 ? -26.407 -0.326 34.601 1.00 49.28 198 HIS A CA 1
ATOM 1524 C C . HIS A 1 198 ? -25.633 -1.494 35.234 1.00 49.28 198 HIS A C 1
ATOM 1526 O O . HIS A 1 198 ? -24.522 -1.345 35.734 1.00 49.28 198 HIS A O 1
ATOM 1532 N N . ILE A 1 199 ? -26.259 -2.673 35.221 1.00 44.16 199 ILE A N 1
ATOM 1533 C CA . ILE A 1 199 ? -25.840 -3.919 35.893 1.00 44.16 199 ILE A CA 1
ATOM 1534 C C . ILE A 1 199 ? -24.806 -4.723 35.054 1.00 44.16 199 ILE A C 1
ATOM 1536 O O . ILE A 1 199 ? -24.485 -5.856 35.399 1.00 44.16 199 ILE A O 1
ATOM 1540 N N . GLY A 1 200 ? -24.270 -4.160 33.963 1.00 53.00 200 GLY A N 1
ATOM 1541 C CA . GLY A 1 200 ? -23.674 -4.929 32.857 1.00 53.00 200 GLY A CA 1
ATOM 1542 C C . GLY A 1 200 ? -22.148 -5.074 32.775 1.00 53.00 200 GLY A C 1
ATOM 1543 O O . GLY A 1 200 ? -21.693 -5.801 31.909 1.00 53.00 200 GLY A O 1
ATOM 1544 N N . ASP A 1 201 ? -21.349 -4.442 33.636 1.00 65.62 201 ASP A N 1
ATOM 1545 C CA . ASP A 1 201 ? -19.885 -4.366 33.424 1.00 65.62 201 ASP A CA 1
ATOM 1546 C C . ASP A 1 201 ? -19.066 -5.244 34.386 1.00 65.62 201 ASP A C 1
ATOM 1548 O O . ASP A 1 201 ? -17.974 -4.865 34.834 1.00 65.62 201 ASP A O 1
ATOM 1552 N N . ASP A 1 202 ? -19.613 -6.385 34.787 1.00 82.06 202 ASP A N 1
ATOM 1553 C CA . ASP A 1 202 ? -18.875 -7.298 35.649 1.00 82.06 202 ASP A CA 1
ATOM 1554 C C . ASP A 1 202 ? -17.758 -7.989 34.866 1.00 82.06 202 ASP A C 1
ATOM 1556 O O . ASP A 1 202 ? -17.834 -8.224 33.661 1.00 82.06 202 ASP A O 1
ATOM 1560 N N . SER A 1 203 ? -16.678 -8.303 35.567 1.00 88.50 203 SER A N 1
ATOM 1561 C CA . SER A 1 203 ? -15.492 -8.916 34.969 1.00 88.50 203 SER A CA 1
ATOM 1562 C C . SER A 1 203 ? -14.915 -9.969 35.897 1.00 88.50 203 SER A C 1
ATOM 1564 O O . SER A 1 203 ? -15.269 -10.058 37.072 1.00 88.50 203 SER A O 1
ATOM 1566 N N . CYS A 1 204 ? -14.026 -10.797 35.369 1.00 90.25 204 CYS A N 1
ATOM 1567 C CA . CYS A 1 204 ? -13.365 -11.842 36.124 1.00 90.25 204 CYS A CA 1
ATOM 1568 C C . CYS A 1 204 ? -11.853 -11.740 35.973 1.00 90.25 204 CYS A C 1
ATOM 1570 O O . CYS A 1 204 ? -11.337 -11.708 34.859 1.00 90.25 204 CYS A O 1
ATOM 1572 N N . ARG A 1 205 ? -11.136 -11.721 37.098 1.00 90.88 205 ARG A N 1
ATOM 1573 C CA . ARG A 1 205 ? -9.674 -11.723 37.116 1.00 90.88 205 ARG A CA 1
ATOM 1574 C C . ARG A 1 205 ? -9.118 -13.134 37.120 1.00 90.88 205 ARG A C 1
ATOM 1576 O O . ARG A 1 205 ? -9.439 -13.918 38.013 1.00 90.88 205 ARG A O 1
ATOM 1583 N N . LEU A 1 206 ? -8.215 -13.421 36.192 1.00 91.75 206 LEU A N 1
ATOM 1584 C CA . LEU A 1 206 ? -7.545 -14.714 36.070 1.00 91.75 206 LEU A CA 1
ATOM 1585 C C . LEU A 1 206 ? -6.027 -14.538 35.926 1.00 91.75 206 LEU A C 1
ATOM 1587 O O . LEU A 1 206 ? -5.574 -13.510 35.415 1.00 91.75 206 LEU A O 1
ATOM 1591 N N . PRO A 1 207 ? -5.205 -15.531 36.306 1.00 93.19 207 PRO A N 1
ATOM 1592 C CA . PRO A 1 207 ? -3.786 -15.532 35.964 1.00 93.19 207 PRO A CA 1
ATOM 1593 C C . PRO A 1 207 ? -3.580 -15.504 34.443 1.00 93.19 207 PRO A C 1
ATOM 1595 O O . PRO A 1 207 ? -4.264 -16.222 33.718 1.00 93.19 207 PRO A O 1
ATOM 1598 N N . LYS A 1 208 ? -2.583 -14.771 33.939 1.00 93.19 208 LYS A N 1
ATOM 1599 C CA . LYS A 1 208 ? -2.209 -14.771 32.505 1.00 93.19 208 LYS A CA 1
ATOM 1600 C C . LYS A 1 208 ? -1.702 -16.124 32.000 1.00 93.19 208 LYS A C 1
ATOM 1602 O O . LYS A 1 208 ? -1.588 -16.334 30.799 1.00 93.19 208 LYS A O 1
ATOM 1607 N N . THR A 1 209 ? -1.360 -17.031 32.912 1.00 94.56 209 THR A N 1
ATOM 1608 C CA . THR A 1 209 ? -0.999 -18.421 32.611 1.00 94.56 209 THR A CA 1
ATOM 1609 C C . THR A 1 209 ? -2.217 -19.330 32.445 1.00 94.56 209 THR A C 1
ATOM 1611 O O . THR A 1 209 ? -2.047 -20.500 32.099 1.00 94.56 209 THR A O 1
ATOM 1614 N N . THR A 1 210 ? -3.428 -18.823 32.700 1.00 94.56 210 THR A N 1
ATOM 1615 C CA . THR A 1 210 ? -4.672 -19.583 32.559 1.00 94.56 210 THR A CA 1
ATOM 1616 C C . THR A 1 210 ? -4.849 -20.033 31.119 1.00 94.56 210 THR A C 1
ATOM 1618 O O . THR A 1 210 ? -4.656 -19.259 30.179 1.00 94.56 210 THR A O 1
ATOM 1621 N N . ARG A 1 211 ? -5.240 -21.298 30.970 1.00 96.62 211 ARG A N 1
ATOM 1622 C CA . ARG A 1 211 ? -5.650 -21.888 29.702 1.00 96.62 211 ARG A CA 1
ATOM 1623 C C . ARG A 1 211 ? -7.022 -22.516 29.868 1.00 96.62 211 ARG A C 1
ATOM 1625 O O . ARG A 1 211 ? -7.232 -23.237 30.841 1.00 96.62 211 ARG A O 1
ATOM 1632 N N . ILE A 1 212 ? -7.914 -22.266 28.918 1.00 93.81 212 ILE A N 1
ATOM 1633 C CA . ILE A 1 212 ? -9.239 -22.892 28.847 1.00 93.81 212 ILE A CA 1
ATOM 1634 C C . ILE A 1 212 ? -9.231 -23.760 27.600 1.00 93.81 212 ILE A C 1
ATOM 1636 O O . ILE A 1 212 ? -8.904 -23.273 26.522 1.00 93.81 212 ILE A O 1
ATOM 1640 N N . ASP A 1 213 ? -9.442 -25.063 27.772 1.00 94.75 213 ASP A N 1
ATOM 1641 C CA . ASP A 1 213 ? -9.341 -26.050 26.689 1.00 94.75 213 ASP A CA 1
ATOM 1642 C C . ASP A 1 213 ? -8.031 -25.953 25.879 1.00 94.75 213 ASP A C 1
ATOM 1644 O O . ASP A 1 213 ? -7.973 -26.181 24.675 1.00 94.75 213 ASP A O 1
ATOM 1648 N N . GLY A 1 214 ? -6.937 -25.601 26.567 1.00 96.38 214 GLY A N 1
ATOM 1649 C CA . GLY A 1 214 ? -5.605 -25.437 25.979 1.00 96.38 214 GLY A CA 1
ATOM 1650 C C . GLY A 1 214 ? -5.322 -24.054 25.380 1.00 96.38 214 GLY A C 1
ATOM 1651 O O . GLY A 1 214 ? -4.147 -23.743 25.162 1.00 96.38 214 GLY A O 1
ATOM 1652 N N . VAL A 1 215 ? -6.333 -23.202 25.199 1.00 96.94 215 VAL A N 1
ATOM 1653 C CA . VAL A 1 215 ? -6.202 -21.850 24.633 1.00 96.94 215 VAL A CA 1
ATOM 1654 C C . VAL A 1 215 ? -5.760 -20.852 25.714 1.00 96.94 215 VAL A C 1
ATOM 1656 O O . VAL A 1 215 ? -6.376 -20.815 26.783 1.00 96.94 215 VAL A O 1
ATOM 1659 N N . PRO A 1 216 ? -4.690 -20.061 25.497 1.00 97.00 216 PRO A N 1
ATOM 1660 C CA . PRO A 1 216 ? -4.299 -18.969 26.391 1.00 97.00 216 PRO A CA 1
ATOM 1661 C C . PRO A 1 216 ? -5.423 -17.953 26.610 1.00 97.00 216 PRO A C 1
ATOM 1663 O O . PRO A 1 216 ? -6.127 -17.578 25.677 1.00 97.00 216 PRO A O 1
ATOM 1666 N N . ILE A 1 217 ? -5.559 -17.446 27.837 1.00 95.38 217 ILE A N 1
ATOM 1667 C CA . ILE A 1 217 ? -6.612 -16.475 28.167 1.00 95.38 217 ILE A CA 1
ATOM 1668 C C . ILE A 1 217 ? -6.516 -15.170 27.357 1.00 95.38 217 ILE A C 1
ATOM 1670 O O . ILE A 1 217 ? -7.534 -14.550 27.064 1.00 95.38 217 ILE A O 1
ATOM 1674 N N . GLN A 1 218 ? -5.307 -14.768 26.963 1.00 95.62 218 GLN A N 1
ATOM 1675 C CA . GLN A 1 218 ? -5.052 -13.610 26.105 1.00 95.62 218 GLN A CA 1
ATOM 1676 C C . GLN A 1 218 ? -5.718 -13.772 24.738 1.00 95.62 218 GLN A C 1
ATOM 1678 O O . GLN A 1 218 ? -6.374 -12.847 24.267 1.00 95.62 218 GLN A O 1
ATOM 1683 N N . ASP A 1 219 ? -5.601 -14.958 24.143 1.00 96.31 219 ASP A N 1
ATOM 1684 C CA . ASP A 1 219 ? -6.152 -15.255 22.821 1.00 96.31 219 ASP A CA 1
ATOM 1685 C C . ASP A 1 219 ? -7.686 -15.259 22.872 1.00 96.31 219 ASP A C 1
ATOM 1687 O O . ASP A 1 219 ? -8.338 -14.769 21.954 1.00 96.31 219 ASP A O 1
ATOM 1691 N N . LEU A 1 220 ? -8.272 -15.715 23.986 1.00 95.38 220 LEU A N 1
ATOM 1692 C CA . LEU A 1 220 ? -9.721 -15.652 24.214 1.00 95.38 220 LEU A CA 1
ATOM 1693 C C . LEU A 1 220 ? -10.229 -14.211 24.345 1.00 95.38 220 LEU A C 1
ATOM 1695 O O . LEU A 1 220 ? -11.290 -13.880 23.819 1.00 95.38 220 LEU A O 1
ATOM 1699 N N . VAL A 1 221 ? -9.475 -13.342 25.027 1.00 94.56 221 VAL A N 1
ATOM 1700 C CA . VAL A 1 221 ? -9.802 -11.909 25.112 1.00 94.56 221 VAL A CA 1
ATOM 1701 C C . VAL A 1 221 ? -9.665 -11.244 23.746 1.00 94.56 221 VAL A C 1
ATOM 1703 O O . VAL A 1 221 ? -10.567 -10.511 23.344 1.00 94.56 221 VAL A O 1
ATOM 1706 N N . ALA A 1 222 ? -8.579 -11.516 23.019 1.00 96.31 222 ALA A N 1
ATOM 1707 C CA . ALA A 1 222 ? -8.369 -10.991 21.675 1.00 96.31 222 ALA A CA 1
ATOM 1708 C C . ALA A 1 222 ? -9.504 -11.413 20.730 1.00 96.31 222 ALA A C 1
ATOM 1710 O O . ALA A 1 222 ? -10.095 -10.554 20.077 1.00 96.31 222 ALA A O 1
ATOM 1711 N N . ASP A 1 223 ? -9.870 -12.699 20.701 1.00 95.94 223 ASP A N 1
ATOM 1712 C CA . ASP A 1 223 ? -10.971 -13.191 19.865 1.00 95.94 223 ASP A CA 1
ATOM 1713 C C . ASP A 1 223 ? -12.312 -12.547 20.237 1.00 95.94 223 ASP A C 1
ATOM 1715 O O . ASP A 1 223 ? -13.029 -12.070 19.354 1.00 95.94 223 ASP A O 1
ATOM 1719 N N . TYR A 1 224 ? -12.629 -12.456 21.533 1.00 94.38 224 TYR A N 1
ATOM 1720 C CA . TYR A 1 224 ? -13.846 -11.792 21.997 1.00 94.38 224 TYR A CA 1
ATOM 1721 C C . TYR A 1 224 ? -13.909 -10.328 21.543 1.00 94.38 224 TYR A C 1
ATOM 1723 O O . TYR A 1 224 ? -14.942 -9.892 21.029 1.00 94.38 224 TYR A O 1
ATOM 1731 N N . TRP A 1 225 ? -12.813 -9.573 21.675 1.00 94.38 225 TRP A N 1
ATOM 1732 C CA . TRP A 1 225 ? -12.742 -8.184 21.211 1.00 94.38 225 TRP A CA 1
ATOM 1733 C C . TRP A 1 225 ? -12.919 -8.098 19.696 1.00 94.38 225 TRP A C 1
ATOM 1735 O O . TRP A 1 225 ? -13.785 -7.365 19.225 1.00 94.38 225 TRP A O 1
ATOM 1745 N N . LEU A 1 226 ? -12.157 -8.873 18.921 1.00 96.00 226 LEU A N 1
ATOM 1746 C CA . LEU A 1 226 ? -12.240 -8.866 17.458 1.00 96.00 226 LEU A CA 1
ATOM 1747 C C . LEU A 1 226 ? -13.645 -9.228 16.968 1.00 96.00 226 LEU A C 1
ATOM 1749 O O . LEU A 1 226 ? -14.178 -8.555 16.088 1.00 96.00 226 LEU A O 1
ATOM 1753 N N . ARG A 1 227 ? -14.275 -10.248 17.553 1.00 93.56 227 ARG A N 1
ATOM 1754 C CA . ARG A 1 227 ? -15.655 -10.635 17.242 1.00 93.56 227 ARG A CA 1
ATOM 1755 C C . ARG A 1 227 ? -16.651 -9.545 17.623 1.00 93.56 227 ARG A C 1
ATOM 1757 O O . ARG A 1 227 ? -17.442 -9.163 16.770 1.00 93.56 227 ARG A O 1
ATOM 1764 N N . SER A 1 228 ? -16.544 -8.969 18.820 1.00 88.50 228 SER A N 1
ATOM 1765 C CA . SER A 1 228 ? -17.405 -7.859 19.260 1.00 88.50 228 SER A CA 1
ATOM 1766 C C . SER A 1 228 ? -17.342 -6.667 18.302 1.00 88.50 228 SER A C 1
ATOM 1768 O O . SER A 1 228 ? -18.366 -6.074 17.969 1.00 88.50 228 SER A O 1
ATOM 1770 N N . ILE A 1 229 ? -16.146 -6.347 17.798 1.00 91.44 229 ILE A N 1
ATOM 1771 C CA . ILE A 1 229 ? -15.939 -5.281 16.812 1.00 91.44 229 ILE A CA 1
ATOM 1772 C C . ILE A 1 229 ? -16.639 -5.609 15.492 1.00 91.44 229 ILE A C 1
ATOM 1774 O O . ILE A 1 229 ? -17.351 -4.761 14.949 1.00 91.44 229 ILE A O 1
ATOM 1778 N N . ARG A 1 230 ? -16.436 -6.827 14.973 1.00 92.62 230 ARG A N 1
ATOM 1779 C CA . ARG A 1 230 ? -17.047 -7.279 13.714 1.00 92.62 230 ARG A CA 1
ATOM 1780 C C . ARG A 1 230 ? -18.566 -7.276 13.814 1.00 92.62 230 ARG A C 1
ATOM 1782 O O . ARG A 1 230 ? -19.212 -6.686 12.951 1.00 92.62 230 ARG A O 1
ATOM 1789 N N . ASP A 1 231 ? -19.107 -7.878 14.866 1.00 85.25 231 ASP A N 1
ATOM 1790 C CA . ASP A 1 231 ? -20.545 -8.041 15.076 1.00 85.25 231 ASP A CA 1
ATOM 1791 C C . ASP A 1 231 ? -21.237 -6.688 15.257 1.00 85.25 231 ASP A C 1
ATOM 1793 O O . ASP A 1 231 ? -22.330 -6.472 14.738 1.00 85.25 231 ASP A O 1
ATOM 1797 N N . PHE A 1 232 ? -20.592 -5.743 15.946 1.00 84.56 232 PHE A N 1
ATOM 1798 C CA . PHE A 1 232 ? -21.168 -4.421 16.144 1.00 84.56 232 PHE A CA 1
ATOM 1799 C C . PHE A 1 232 ? -21.125 -3.559 14.880 1.00 84.56 232 PHE A C 1
ATOM 1801 O O . PHE A 1 232 ? -22.122 -2.918 14.545 1.00 84.56 232 PHE A O 1
ATOM 1808 N N . TRP A 1 233 ? -19.981 -3.479 14.197 1.00 87.62 233 TRP A N 1
ATOM 1809 C CA . TRP A 1 233 ? -19.804 -2.523 13.100 1.00 87.62 233 TRP A CA 1
ATOM 1810 C C . TRP A 1 233 ? -20.209 -3.071 11.728 1.00 87.62 233 TRP A C 1
ATOM 1812 O O . TRP A 1 233 ? -20.356 -2.279 10.799 1.00 87.62 233 TRP A O 1
ATOM 1822 N N . THR A 1 234 ? -20.430 -4.377 11.571 1.00 87.81 234 THR A N 1
ATOM 1823 C CA . THR A 1 234 ? -20.831 -4.959 10.281 1.00 87.81 234 THR A CA 1
ATOM 1824 C C . THR A 1 234 ? -22.329 -4.813 10.026 1.00 87.81 234 THR A C 1
ATOM 1826 O O . THR A 1 234 ? -23.165 -5.259 10.805 1.00 87.81 234 THR A O 1
ATOM 1829 N N . ARG A 1 235 ? -22.658 -4.255 8.863 1.00 85.81 235 ARG A N 1
ATOM 1830 C CA . ARG A 1 235 ? -23.970 -4.276 8.223 1.00 85.81 235 ARG A CA 1
ATOM 1831 C C . ARG A 1 235 ? -23.863 -5.070 6.911 1.00 85.81 235 ARG A C 1
ATOM 1833 O O . ARG A 1 235 ? -23.372 -4.519 5.919 1.00 85.81 235 ARG A O 1
ATOM 1840 N N . PRO A 1 236 ? -24.307 -6.341 6.886 1.00 83.19 236 PRO A N 1
ATOM 1841 C CA . PRO A 1 236 ? -24.164 -7.214 5.722 1.00 83.19 236 PRO A CA 1
ATOM 1842 C C . PRO A 1 236 ? -24.649 -6.572 4.416 1.00 83.19 236 PRO A C 1
ATOM 1844 O O . PRO A 1 236 ? -25.737 -5.998 4.370 1.00 83.19 236 PRO A O 1
ATOM 1847 N N . GLY A 1 237 ? -23.839 -6.664 3.359 1.00 86.06 237 GLY A N 1
ATOM 1848 C CA . GLY A 1 237 ? -24.163 -6.150 2.024 1.00 86.06 237 GLY A CA 1
ATOM 1849 C C . GLY A 1 237 ? -23.941 -4.646 1.836 1.00 86.06 237 GLY A C 1
ATOM 1850 O O . GLY A 1 237 ? -24.044 -4.159 0.712 1.00 86.06 237 GLY A O 1
ATOM 1851 N N . VAL A 1 238 ? -23.610 -3.909 2.901 1.00 88.12 238 VAL A N 1
ATOM 1852 C CA . VAL A 1 238 ? -23.339 -2.463 2.846 1.00 88.12 238 VAL A CA 1
ATOM 1853 C C . VAL A 1 238 ? -21.937 -2.154 3.353 1.00 88.12 238 VAL A C 1
ATOM 1855 O O . VAL A 1 238 ? -21.163 -1.486 2.665 1.00 88.12 238 VAL A O 1
ATOM 1858 N N . PHE A 1 239 ? -21.609 -2.629 4.554 1.00 91.75 239 PHE A N 1
ATOM 1859 C CA . PHE A 1 239 ? -20.392 -2.264 5.264 1.00 91.75 239 PHE A CA 1
ATOM 1860 C C . PHE A 1 239 ? -19.942 -3.406 6.171 1.00 91.75 239 PHE A C 1
ATOM 1862 O O . PHE A 1 239 ? -20.657 -3.806 7.081 1.00 91.75 239 PHE A O 1
ATOM 1869 N N . ARG A 1 240 ? -18.739 -3.919 5.961 1.00 94.75 240 ARG A N 1
ATOM 1870 C CA . ARG A 1 240 ? -18.167 -5.041 6.695 1.00 94.75 240 ARG A CA 1
ATOM 1871 C C . ARG A 1 240 ? -16.889 -4.602 7.379 1.00 94.75 240 ARG A C 1
ATOM 1873 O O . ARG A 1 240 ? -15.985 -4.075 6.736 1.00 94.75 240 ARG A O 1
ATOM 1880 N N . VAL A 1 241 ? -16.796 -4.855 8.680 1.00 95.31 241 VAL A N 1
ATOM 1881 C CA . VAL A 1 241 ? -15.542 -4.677 9.413 1.00 95.31 241 VAL A CA 1
ATOM 1882 C C . VAL A 1 241 ? -14.858 -6.027 9.535 1.00 95.31 241 VAL A C 1
ATOM 1884 O O . VAL A 1 241 ? -15.432 -6.989 10.031 1.00 95.31 241 VAL A O 1
ATOM 1887 N N . ASN A 1 242 ? -13.616 -6.089 9.078 1.00 97.06 242 ASN A N 1
ATOM 1888 C CA . ASN A 1 242 ? -12.708 -7.206 9.236 1.00 97.06 242 ASN A CA 1
ATOM 1889 C C . ASN A 1 242 ? -11.648 -6.834 10.280 1.00 97.06 242 ASN A C 1
ATOM 1891 O O . ASN A 1 242 ? -10.535 -6.420 9.950 1.00 97.06 242 ASN A O 1
ATOM 1895 N N . ALA A 1 243 ? -12.020 -6.922 11.558 1.00 97.06 243 ALA A N 1
ATOM 1896 C CA . ALA A 1 243 ? -11.058 -6.786 12.643 1.00 97.06 243 ALA A CA 1
ATOM 1897 C C . ALA A 1 243 ? -10.188 -8.048 12.696 1.00 97.06 243 ALA A C 1
ATOM 1899 O O . ALA A 1 243 ? -10.712 -9.161 12.828 1.00 97.06 243 ALA A O 1
ATOM 1900 N N . VAL A 1 244 ? -8.873 -7.861 12.595 1.00 97.81 244 VAL A N 1
ATOM 1901 C CA . VAL A 1 244 ? -7.877 -8.939 12.569 1.00 97.81 244 VAL A CA 1
ATOM 1902 C C . VAL A 1 244 ? -6.842 -8.717 13.661 1.00 97.81 244 VAL A C 1
ATOM 1904 O O . VAL A 1 244 ? -6.467 -7.579 13.948 1.00 97.81 244 VAL A O 1
ATOM 1907 N N . ASN A 1 245 ? -6.369 -9.800 14.271 1.00 98.06 245 ASN A N 1
ATOM 1908 C CA . ASN A 1 245 ? -5.249 -9.721 15.194 1.00 98.06 245 ASN A CA 1
ATOM 1909 C C . ASN A 1 245 ? -3.988 -9.368 14.400 1.00 98.06 245 ASN A C 1
ATOM 1911 O O . ASN A 1 245 ? -3.632 -10.061 13.448 1.00 98.06 245 ASN A O 1
ATOM 1915 N N . TYR A 1 246 ? -3.320 -8.285 14.780 1.00 97.81 246 TYR A N 1
ATOM 1916 C CA . TYR A 1 246 ? -2.115 -7.822 14.103 1.00 97.81 246 TYR A CA 1
ATOM 1917 C C . TYR A 1 246 ? -1.009 -8.887 14.116 1.00 97.81 246 TYR A C 1
ATOM 1919 O O . TYR A 1 246 ? -0.301 -9.042 13.122 1.00 97.81 246 TYR A O 1
ATOM 1927 N N . ASP A 1 247 ? -0.871 -9.627 15.218 1.00 97.00 247 ASP A N 1
ATOM 1928 C CA . ASP A 1 247 ? 0.209 -10.605 15.381 1.00 97.00 247 ASP A CA 1
ATOM 1929 C C . ASP A 1 247 ? -0.002 -11.873 14.526 1.00 97.00 247 ASP A C 1
ATOM 1931 O O . ASP A 1 247 ? 0.961 -12.594 14.264 1.00 97.00 247 ASP A O 1
ATOM 1935 N N . ASP A 1 248 ? -1.220 -12.089 14.011 1.00 97.12 248 ASP A N 1
ATOM 1936 C CA . ASP A 1 248 ? -1.560 -13.196 13.102 1.00 97.12 248 ASP A CA 1
ATOM 1937 C C . ASP A 1 248 ? -1.327 -12.847 11.615 1.00 97.12 248 ASP A C 1
ATOM 1939 O O . ASP A 1 248 ? -1.434 -13.712 10.743 1.00 97.12 248 ASP A O 1
ATOM 1943 N N . LEU A 1 249 ? -1.005 -11.586 11.300 1.00 97.00 249 LEU A N 1
ATOM 1944 C CA . LEU A 1 249 ? -0.707 -11.140 9.935 1.00 97.00 249 LEU A CA 1
ATOM 1945 C C . LEU A 1 249 ? 0.664 -11.635 9.458 1.00 97.00 249 LEU A C 1
ATOM 1947 O O . LEU A 1 249 ? 1.584 -11.829 10.257 1.00 97.00 249 LEU A O 1
ATOM 1951 N N . SER A 1 250 ? 0.847 -11.756 8.138 1.00 97.12 250 SER A N 1
ATOM 1952 C CA . SER A 1 250 ? 2.170 -12.059 7.579 1.00 97.12 250 SER A CA 1
ATOM 1953 C C . SER A 1 250 ? 3.181 -10.944 7.905 1.00 97.12 250 SER A C 1
ATOM 1955 O O . SER A 1 250 ? 2.792 -9.776 7.999 1.00 97.12 250 SER A O 1
ATOM 1957 N N . PRO A 1 251 ? 4.494 -11.235 8.009 1.00 97.25 251 PRO A N 1
ATOM 1958 C CA . PRO A 1 251 ? 5.500 -10.206 8.289 1.00 97.25 251 PRO A CA 1
ATOM 1959 C C . PRO A 1 251 ? 5.452 -9.011 7.323 1.00 97.25 251 PRO A C 1
ATOM 1961 O O . PRO A 1 251 ? 5.569 -7.866 7.747 1.00 97.25 251 PRO A O 1
ATOM 1964 N N . SER A 1 252 ? 5.193 -9.255 6.033 1.00 93.00 252 SER A N 1
ATOM 1965 C CA . SER A 1 252 ? 5.038 -8.189 5.034 1.00 93.00 252 SER A CA 1
ATOM 1966 C C . SER A 1 252 ? 3.821 -7.296 5.280 1.00 93.00 252 SER A C 1
ATOM 1968 O O . SER A 1 252 ? 3.882 -6.091 5.040 1.00 93.00 252 SER A O 1
ATOM 1970 N N . GLU A 1 253 ? 2.708 -7.861 5.752 1.00 95.31 253 GLU A N 1
ATOM 1971 C CA . GLU A 1 253 ? 1.518 -7.083 6.107 1.00 95.31 253 GLU A CA 1
ATOM 1972 C C . GLU A 1 253 ? 1.740 -6.302 7.399 1.00 95.31 253 GLU A C 1
ATOM 1974 O O . GLU A 1 253 ? 1.397 -5.122 7.461 1.00 95.31 253 GLU A O 1
ATOM 1979 N N . GLN A 1 254 ? 2.370 -6.924 8.399 1.00 96.88 254 GLN A N 1
ATOM 1980 C CA . GLN A 1 254 ? 2.774 -6.254 9.632 1.00 96.88 254 GLN A CA 1
ATOM 1981 C C . GLN A 1 254 ? 3.638 -5.024 9.321 1.00 96.88 254 GLN A C 1
ATOM 1983 O O . GLN A 1 254 ? 3.294 -3.913 9.725 1.00 96.88 254 GLN A O 1
ATOM 1988 N N . ASP A 1 255 ? 4.697 -5.181 8.524 1.00 93.12 255 ASP A N 1
ATOM 1989 C CA . ASP A 1 255 ? 5.575 -4.075 8.126 1.00 93.12 255 ASP A CA 1
ATOM 1990 C C . ASP A 1 255 ? 4.821 -2.975 7.367 1.00 93.12 255 ASP A C 1
ATOM 1992 O O . ASP A 1 255 ? 5.019 -1.779 7.616 1.00 93.12 255 ASP A O 1
ATOM 1996 N N . ARG A 1 256 ? 3.903 -3.358 6.473 1.00 92.50 256 ARG A N 1
ATOM 1997 C CA . ARG A 1 256 ? 3.043 -2.427 5.732 1.00 92.50 256 ARG A CA 1
ATOM 1998 C C . ARG A 1 256 ? 2.153 -1.602 6.671 1.00 92.50 256 ARG A C 1
ATOM 2000 O O . ARG A 1 256 ? 2.128 -0.376 6.564 1.00 92.50 256 ARG A O 1
ATOM 2007 N N . TYR A 1 257 ? 1.452 -2.232 7.612 1.00 94.25 257 TYR A N 1
ATOM 2008 C CA . TYR A 1 257 ? 0.588 -1.521 8.561 1.00 94.25 257 TYR A CA 1
ATOM 2009 C C . TYR A 1 257 ? 1.385 -0.703 9.582 1.00 94.25 257 TYR A C 1
ATOM 2011 O O . TYR A 1 257 ? 1.004 0.426 9.901 1.00 94.25 257 TYR A O 1
ATOM 2019 N N . LEU A 1 258 ? 2.515 -1.223 10.066 1.00 93.81 258 LEU A N 1
ATOM 2020 C CA . LEU A 1 258 ? 3.387 -0.541 11.020 1.00 93.81 258 LEU A CA 1
ATOM 2021 C C . LEU A 1 258 ? 4.018 0.717 10.421 1.00 93.81 258 LEU A C 1
ATOM 2023 O O . LEU A 1 258 ? 3.959 1.785 11.037 1.00 93.81 258 LEU A O 1
ATOM 2027 N N . SER A 1 259 ? 4.584 0.612 9.215 1.00 88.19 259 SER A N 1
ATOM 2028 C CA . SER A 1 259 ? 5.196 1.744 8.505 1.00 88.19 259 SER A CA 1
ATOM 2029 C C . SER A 1 259 ? 4.174 2.841 8.204 1.00 88.19 259 SER A C 1
ATOM 2031 O O . SER A 1 259 ? 4.447 4.027 8.414 1.00 88.19 259 SER A O 1
ATOM 2033 N N . ALA A 1 260 ? 2.955 2.453 7.822 1.00 86.12 260 ALA A N 1
ATOM 2034 C CA . ALA A 1 260 ? 1.853 3.378 7.603 1.00 86.12 260 ALA A CA 1
ATOM 2035 C C . ALA A 1 260 ? 1.210 3.901 8.898 1.00 86.12 260 ALA A C 1
ATOM 2037 O O . ALA A 1 260 ? 0.449 4.869 8.838 1.00 86.12 260 ALA A O 1
ATOM 2038 N N . LYS A 1 261 ? 1.511 3.296 10.058 1.00 91.25 261 LYS A N 1
ATOM 2039 C CA . LYS A 1 261 ? 0.809 3.511 11.338 1.00 91.25 261 LYS A CA 1
ATOM 2040 C C . LYS A 1 261 ? -0.705 3.295 11.204 1.00 91.25 261 LYS A C 1
ATOM 2042 O O . LYS A 1 261 ? -1.490 4.032 11.794 1.00 91.25 261 LYS A O 1
ATOM 2047 N N . ALA A 1 262 ? -1.091 2.305 10.402 1.00 93.94 262 ALA A N 1
ATOM 2048 C CA . ALA A 1 262 ? -2.467 1.960 10.065 1.00 93.94 262 ALA A CA 1
ATOM 2049 C C . ALA A 1 262 ? -2.946 0.725 10.851 1.00 93.94 262 ALA A C 1
ATOM 2051 O O . ALA A 1 262 ? -3.370 -0.269 10.277 1.00 93.94 262 ALA A O 1
ATOM 2052 N N . TYR A 1 263 ? -2.807 0.774 12.173 1.00 95.38 263 TYR A N 1
ATOM 2053 C CA . TYR A 1 263 ? -3.256 -0.271 13.091 1.00 95.38 263 TYR A CA 1
ATOM 2054 C C . TYR A 1 263 ? -3.728 0.371 14.396 1.00 95.38 263 TYR A C 1
ATOM 2056 O O . TYR A 1 263 ? -3.274 1.461 14.765 1.00 95.38 263 TYR A O 1
ATOM 2064 N N . TRP A 1 264 ? -4.601 -0.318 15.124 1.00 94.94 264 TRP A N 1
ATOM 2065 C CA . TRP A 1 264 ? -5.045 0.104 16.445 1.00 94.94 264 TRP A CA 1
ATOM 2066 C C . TRP A 1 264 ? -4.249 -0.623 17.524 1.00 94.94 264 TRP A C 1
ATOM 2068 O O . TRP A 1 264 ? -4.297 -1.847 17.624 1.00 94.94 264 TRP A O 1
ATOM 2078 N N . LYS A 1 265 ? -3.487 0.124 18.329 1.00 93.94 265 LYS A N 1
ATOM 2079 C CA . LYS A 1 265 ? -2.805 -0.432 19.501 1.00 93.94 265 LYS A CA 1
ATOM 2080 C C . LYS A 1 265 ? -3.737 -0.364 20.707 1.00 93.94 265 LYS A C 1
ATOM 2082 O O . LYS A 1 265 ? -4.101 0.735 21.123 1.00 93.94 265 LYS A O 1
ATOM 2087 N N . VAL A 1 266 ? -4.039 -1.514 21.297 1.00 92.56 266 VAL A N 1
ATOM 2088 C CA . VAL A 1 266 ? -4.811 -1.620 22.536 1.00 92.56 266 VAL A CA 1
ATOM 2089 C C . VAL A 1 266 ? -3.849 -1.911 23.674 1.00 92.56 266 VAL A C 1
ATOM 2091 O O . VAL A 1 266 ? -3.353 -3.024 23.806 1.00 92.56 266 VAL A O 1
ATOM 2094 N N . GLU A 1 267 ? -3.559 -0.898 24.484 1.00 91.38 267 GLU A N 1
ATOM 2095 C CA . GLU A 1 267 ? -2.822 -1.086 25.734 1.00 91.38 267 GLU A CA 1
ATOM 2096 C C . GLU A 1 267 ? -3.811 -1.426 26.835 1.00 91.38 267 GLU A C 1
ATOM 2098 O O . GLU A 1 267 ? -4.748 -0.662 27.062 1.00 91.38 267 GLU A O 1
ATOM 2103 N N . PHE A 1 268 ? -3.610 -2.544 27.528 1.00 90.12 268 PHE A N 1
ATOM 2104 C CA . PHE A 1 268 ? -4.507 -2.936 28.604 1.00 90.12 268 PHE A CA 1
ATOM 2105 C C . PHE A 1 268 ? -4.059 -2.427 29.977 1.00 90.12 268 PHE A C 1
ATOM 2107 O O . PHE A 1 268 ? -2.878 -2.282 30.297 1.00 90.12 268 PHE A O 1
ATOM 2114 N N . ASN A 1 269 ? -5.034 -2.216 30.855 1.00 84.38 269 ASN A N 1
ATOM 2115 C CA . ASN A 1 269 ? -4.840 -2.192 32.293 1.00 84.38 269 ASN A CA 1
ATOM 2116 C C . ASN A 1 269 ? -5.906 -3.027 33.015 1.00 84.38 269 ASN A C 1
ATOM 2118 O O . ASN A 1 269 ? -6.791 -3.648 32.427 1.00 84.38 269 ASN A O 1
ATOM 2122 N N . SER A 1 270 ? -5.769 -3.043 34.333 1.00 79.38 270 SER A N 1
ATOM 2123 C CA . SER A 1 270 ? -6.598 -3.775 35.287 1.00 79.38 270 SER A CA 1
ATOM 2124 C C . SER A 1 270 ? -7.354 -2.826 36.227 1.00 79.38 270 SER A C 1
ATOM 2126 O O . SER A 1 270 ? -7.670 -3.187 37.362 1.00 79.38 270 SER A O 1
ATOM 2128 N N . ARG A 1 271 ? -7.524 -1.556 35.825 1.00 79.62 271 ARG A N 1
ATOM 2129 C CA . ARG A 1 271 ? -8.258 -0.540 36.584 1.00 79.62 271 ARG A CA 1
ATOM 2130 C C . ARG A 1 271 ? -9.661 -0.433 35.989 1.00 79.62 271 ARG A C 1
ATOM 2132 O O . ARG A 1 271 ? -9.808 0.215 34.955 1.00 79.62 271 ARG A O 1
ATOM 2139 N N . PRO A 1 272 ? -10.706 -0.936 36.669 1.00 75.19 272 PRO A N 1
ATOM 2140 C CA . PRO A 1 272 ? -12.073 -0.871 36.158 1.00 75.19 272 PRO A CA 1
ATOM 2141 C C . PRO A 1 272 ? -12.615 0.553 35.984 1.00 75.19 272 PRO A C 1
ATOM 2143 O O . PRO A 1 272 ? -13.719 0.723 35.499 1.00 75.19 272 PRO A O 1
ATOM 2146 N N . SER A 1 273 ? -11.913 1.607 36.392 1.00 71.25 273 SER A N 1
ATOM 2147 C CA . SER A 1 273 ? -12.311 2.989 36.091 1.00 71.25 273 SER A CA 1
ATOM 2148 C C . SER A 1 273 ? -11.832 3.474 34.714 1.00 71.25 273 SER A C 1
ATOM 2150 O O . SER A 1 273 ? -12.170 4.584 34.317 1.00 71.25 273 SER A O 1
ATOM 2152 N N . SER A 1 274 ? -11.012 2.692 34.007 1.00 75.12 274 SER A N 1
ATOM 2153 C CA . SER A 1 274 ? -10.355 3.082 32.754 1.00 75.12 274 SER A CA 1
ATOM 2154 C C . SER A 1 274 ? -11.180 2.683 31.526 1.00 75.12 274 SER A C 1
ATOM 2156 O O . SER A 1 274 ? -10.772 1.813 30.763 1.00 75.12 274 SER A O 1
ATOM 2158 N N . ARG A 1 275 ? -12.360 3.304 31.388 1.00 67.56 275 ARG A N 1
ATOM 2159 C CA . ARG A 1 275 ? -13.348 3.001 30.332 1.00 67.56 275 ARG A CA 1
ATOM 2160 C C . ARG A 1 275 ? -13.001 3.574 28.970 1.00 67.56 275 ARG A C 1
ATOM 2162 O O . ARG A 1 275 ? -13.285 2.942 27.969 1.00 67.56 275 ARG A O 1
ATOM 2169 N N . ALA A 1 276 ? -12.411 4.764 28.975 1.00 66.94 276 ALA A N 1
ATOM 2170 C CA . ALA A 1 276 ? -12.128 5.512 27.766 1.00 66.94 276 ALA A CA 1
ATOM 2171 C C . ALA A 1 276 ? -10.635 5.483 27.463 1.00 66.94 276 ALA A C 1
ATOM 2173 O O . ALA A 1 276 ? -9.820 5.744 28.357 1.00 66.94 276 ALA A O 1
ATOM 2174 N N . LEU A 1 277 ? -10.267 5.228 26.208 1.00 64.44 277 LEU A N 1
ATOM 2175 C CA . LEU A 1 277 ? -8.890 5.392 25.740 1.00 64.44 277 LEU A CA 1
ATOM 2176 C C . LEU A 1 277 ? -8.504 6.878 25.725 1.00 64.44 277 LEU A C 1
ATOM 2178 O O . LEU A 1 277 ? -7.332 7.230 25.886 1.00 64.44 277 LEU A O 1
ATOM 2182 N N . TYR A 1 278 ? -9.498 7.760 25.583 1.00 63.66 278 TYR A N 1
ATOM 2183 C CA . TYR A 1 278 ? -9.315 9.198 25.441 1.00 63.66 278 TYR A CA 1
ATOM 2184 C C . TYR A 1 278 ? -10.106 9.962 26.503 1.00 63.66 278 TYR A C 1
ATOM 2186 O O . TYR A 1 278 ? -11.327 10.049 26.477 1.00 63.66 278 TYR A O 1
ATOM 2194 N N . SER A 1 279 ? -9.388 10.563 27.451 1.00 61.47 279 SER A N 1
ATOM 2195 C CA . SER A 1 279 ? -9.973 11.463 28.444 1.00 61.47 279 SER A CA 1
ATOM 2196 C C . SER A 1 279 ? -9.590 12.910 28.135 1.00 61.47 279 SER A C 1
ATOM 2198 O O . SER A 1 279 ? -8.408 13.178 27.906 1.00 61.47 279 SER A O 1
ATOM 2200 N N . PRO A 1 280 ? -10.518 13.882 28.235 1.00 55.44 280 PRO A N 1
ATOM 2201 C CA . PRO A 1 280 ? -10.213 15.301 28.024 1.00 55.44 280 PRO A CA 1
ATOM 2202 C C . PRO A 1 280 ? -9.193 15.875 29.028 1.00 55.44 280 PRO A C 1
ATOM 2204 O O . PRO A 1 280 ? -8.718 16.999 28.849 1.00 55.44 280 PRO A O 1
ATOM 2207 N N . VAL A 1 281 ? -8.868 15.135 30.095 1.00 55.81 281 VAL A N 1
ATOM 2208 C CA . VAL A 1 281 ? -7.968 15.567 31.175 1.00 55.81 281 VAL A CA 1
ATOM 2209 C C . VAL A 1 281 ? -6.526 15.076 30.981 1.00 55.81 281 VAL A C 1
ATOM 2211 O O . VAL A 1 281 ? -5.599 15.726 31.467 1.00 55.81 281 VAL A O 1
ATOM 2214 N N . PHE A 1 282 ? -6.297 13.968 30.267 1.00 54.88 282 PHE A N 1
ATOM 2215 C CA . PHE A 1 282 ? -4.975 13.338 30.174 1.00 54.88 282 PHE A CA 1
ATOM 2216 C C . PHE A 1 282 ? -4.326 13.542 28.799 1.00 54.88 282 PHE A C 1
ATOM 2218 O O . PHE A 1 282 ? -4.963 13.442 27.760 1.00 54.88 282 PHE A O 1
ATOM 2225 N N . THR A 1 283 ? -3.017 13.813 28.789 1.00 58.69 283 THR A N 1
ATOM 2226 C CA . THR A 1 283 ? -2.229 14.084 27.568 1.00 58.69 283 THR A CA 1
ATOM 2227 C C . THR A 1 283 ? -1.773 12.828 26.825 1.00 58.69 283 THR A C 1
ATOM 2229 O O . THR A 1 283 ? -1.092 12.932 25.804 1.00 58.69 283 THR A O 1
ATOM 2232 N N . LYS A 1 284 ? -2.095 11.641 27.342 1.00 65.31 284 LYS A N 1
ATOM 2233 C CA . LYS A 1 284 ? -1.721 10.349 26.766 1.00 65.31 284 LYS A CA 1
ATOM 2234 C C . LYS A 1 284 ? -2.948 9.443 26.726 1.00 65.31 284 LYS A C 1
ATOM 2236 O O . LYS A 1 284 ? -3.756 9.547 27.652 1.00 65.31 284 LYS A O 1
ATOM 2241 N N . PRO A 1 285 ? -3.056 8.562 25.713 1.00 67.94 285 PRO A N 1
ATOM 2242 C CA . PRO A 1 285 ? -4.049 7.499 25.722 1.00 67.94 285 PRO A CA 1
ATOM 2243 C C . PRO A 1 285 ? -3.986 6.751 27.052 1.00 67.94 285 PRO A C 1
ATOM 2245 O O . PRO A 1 285 ? -2.897 6.420 27.535 1.00 67.94 285 PRO A O 1
ATOM 2248 N N . THR A 1 286 ? -5.137 6.558 27.678 1.00 79.38 286 THR A N 1
ATOM 2249 C CA . THR A 1 286 ? -5.256 5.765 28.897 1.00 79.38 286 THR A CA 1
ATOM 2250 C C . THR A 1 286 ? -5.432 4.310 28.499 1.00 79.38 286 THR A C 1
ATOM 2252 O O . THR A 1 286 ? -6.320 4.030 27.703 1.00 79.38 286 THR A O 1
ATOM 2255 N N . PRO A 1 287 ? -4.629 3.370 29.028 1.00 86.38 287 PRO A N 1
ATOM 2256 C CA . PRO A 1 287 ? -4.831 1.964 28.709 1.00 86.38 287 PRO A CA 1
ATOM 2257 C C . PRO A 1 287 ? -6.284 1.550 28.992 1.00 86.38 287 PRO A C 1
ATOM 2259 O O . PRO A 1 287 ? -6.871 2.010 29.975 1.00 86.38 287 PRO A O 1
ATOM 2262 N N . LEU A 1 288 ? -6.870 0.715 28.146 1.00 88.06 288 LEU A N 1
ATOM 2263 C CA . LEU A 1 288 ? -8.242 0.245 28.299 1.00 88.06 288 LEU A CA 1
ATOM 2264 C C . LEU A 1 288 ? -8.314 -0.861 29.341 1.00 88.06 288 LEU A C 1
ATOM 2266 O O . LEU A 1 288 ? -7.378 -1.642 29.521 1.00 88.06 288 LEU A O 1
ATOM 2270 N N . TYR A 1 289 ? -9.430 -0.942 30.049 1.00 88.56 289 TYR A N 1
ATOM 2271 C CA . TYR A 1 289 ? -9.660 -2.070 30.932 1.00 88.56 289 TYR A CA 1
ATOM 2272 C C . TYR A 1 289 ? -9.861 -3.354 30.106 1.00 88.56 289 TYR A C 1
ATOM 2274 O O . TYR A 1 289 ? -10.658 -3.408 29.178 1.00 88.56 289 TYR A O 1
ATOM 2282 N N . SER A 1 290 ? -9.112 -4.409 30.417 1.00 90.06 290 SER A N 1
ATOM 2283 C CA . SER A 1 290 ? -9.192 -5.674 29.655 1.00 90.06 290 SER A CA 1
ATOM 2284 C C . SER A 1 290 ? -10.548 -6.382 29.783 1.00 90.06 290 SER A C 1
ATOM 2286 O O . SER A 1 290 ? -10.978 -7.069 28.858 1.00 90.06 290 SER A O 1
ATOM 2288 N N . GLY A 1 291 ? -11.252 -6.147 30.895 1.00 88.94 291 GLY A N 1
ATOM 2289 C CA . GLY A 1 291 ? -12.583 -6.687 31.159 1.00 88.94 291 GLY A CA 1
ATOM 2290 C C . GLY A 1 291 ? -13.736 -5.794 30.698 1.00 88.94 291 GLY A C 1
ATOM 2291 O O . GLY A 1 291 ? -14.810 -5.892 31.284 1.00 88.94 291 GLY A O 1
ATOM 2292 N N . GLU A 1 292 ? -13.523 -4.885 29.739 1.00 87.12 292 GLU A N 1
ATOM 2293 C CA . GLU A 1 292 ? -14.618 -4.076 29.189 1.00 87.12 292 GLU A CA 1
ATOM 2294 C C . GLU A 1 292 ? -15.662 -4.928 28.451 1.00 87.12 292 GLU A C 1
ATOM 2296 O O . GLU A 1 292 ? -15.351 -5.936 27.812 1.00 87.12 292 GLU A O 1
ATOM 2301 N N . ALA A 1 293 ? -16.912 -4.475 28.516 1.00 82.56 293 ALA A N 1
ATOM 2302 C CA . ALA A 1 293 ? -18.025 -5.067 27.790 1.00 82.56 293 ALA A CA 1
ATOM 2303 C C . ALA A 1 293 ? -17.981 -4.706 26.294 1.00 82.56 293 ALA A C 1
ATOM 2305 O O . ALA A 1 293 ? -17.424 -3.682 25.890 1.00 82.56 293 ALA A O 1
ATOM 2306 N N . ALA A 1 294 ? -18.637 -5.519 25.463 1.00 81.88 294 ALA A N 1
ATOM 2307 C CA . ALA A 1 294 ? -18.621 -5.381 24.006 1.00 81.88 294 ALA A CA 1
ATOM 2308 C C . ALA A 1 294 ? -19.086 -4.007 23.485 1.00 81.88 294 ALA A C 1
ATOM 2310 O O . ALA A 1 294 ? -18.552 -3.532 22.485 1.00 81.88 294 ALA A O 1
ATOM 2311 N N . PHE A 1 295 ? -20.014 -3.326 24.166 1.00 75.44 295 PHE A N 1
ATOM 2312 C CA . PHE A 1 295 ? -20.453 -1.987 23.752 1.00 75.44 295 PHE A CA 1
ATOM 2313 C C . PHE A 1 295 ? -19.362 -0.920 23.957 1.00 75.44 295 PHE A C 1
ATOM 2315 O O . PHE A 1 295 ? -19.207 -0.038 23.117 1.00 75.44 295 PHE A O 1
ATOM 2322 N N . VAL A 1 296 ? -18.564 -1.024 25.030 1.00 80.44 296 VAL A N 1
ATOM 2323 C CA . VAL A 1 296 ? -17.417 -0.130 25.262 1.00 80.44 296 VAL A CA 1
ATOM 2324 C C . VAL A 1 296 ? -16.348 -0.398 24.209 1.00 80.44 296 VAL A C 1
ATOM 2326 O O . VAL A 1 296 ? -15.844 0.532 23.594 1.00 80.44 296 VAL A O 1
ATOM 2329 N N . ILE A 1 297 ? -16.061 -1.673 23.926 1.00 86.25 297 ILE A N 1
ATOM 2330 C CA . ILE A 1 297 ? -15.122 -2.067 22.864 1.00 86.25 297 ILE A CA 1
ATOM 2331 C C . ILE A 1 297 ? -15.540 -1.455 21.522 1.00 86.25 297 ILE A C 1
ATOM 2333 O O . ILE A 1 297 ? -14.723 -0.866 20.815 1.00 86.25 297 ILE A O 1
ATOM 2337 N N . ALA A 1 298 ? -16.821 -1.580 21.177 1.00 84.12 298 ALA A N 1
ATOM 2338 C CA . ALA A 1 298 ? -17.375 -1.053 19.943 1.00 84.12 298 ALA A CA 1
ATOM 2339 C C . ALA A 1 298 ? -17.236 0.472 19.830 1.00 84.12 298 ALA A C 1
ATOM 2341 O O . ALA A 1 298 ? -16.844 0.966 18.769 1.00 84.12 298 ALA A O 1
ATOM 2342 N N . HIS A 1 299 ? -17.514 1.191 20.916 1.00 84.19 299 HIS A N 1
ATOM 2343 C CA . HIS A 1 299 ? -17.337 2.635 21.009 1.00 84.19 299 HIS A CA 1
ATOM 2344 C C . HIS A 1 299 ? -15.874 3.051 20.799 1.00 84.19 299 HIS A C 1
ATOM 2346 O O . HIS A 1 299 ? -15.576 3.849 19.912 1.00 84.19 299 HIS A O 1
ATOM 2352 N N . GLU A 1 300 ? -14.938 2.435 21.525 1.00 86.75 300 GLU A N 1
ATOM 2353 C CA . GLU A 1 300 ? -13.510 2.753 21.402 1.00 86.75 300 GLU A CA 1
ATOM 2354 C C . GLU A 1 300 ? -12.965 2.452 19.997 1.00 86.75 300 GLU A C 1
ATOM 2356 O O . GLU A 1 300 ? -12.083 3.156 19.493 1.00 86.75 300 GLU A O 1
ATOM 2361 N N . VAL A 1 301 ? -13.518 1.447 19.309 1.00 91.19 301 VAL A N 1
ATOM 2362 C CA . VAL A 1 301 ? -13.194 1.218 17.896 1.00 91.19 301 VAL A CA 1
ATOM 2363 C C . VAL A 1 301 ? -13.699 2.326 16.990 1.00 91.19 301 VAL A C 1
ATOM 2365 O O . VAL A 1 301 ? -12.999 2.671 16.040 1.00 91.19 301 VAL A O 1
ATOM 2368 N N . GLY A 1 302 ? -14.849 2.936 17.269 1.00 90.44 302 GLY A N 1
ATOM 2369 C CA . GLY A 1 302 ? -15.285 4.110 16.517 1.00 90.44 302 GLY A CA 1
ATOM 2370 C C . GLY A 1 302 ? -14.228 5.217 16.543 1.00 90.44 302 GLY A C 1
ATOM 2371 O O . GLY A 1 302 ? -13.865 5.760 15.494 1.00 90.44 302 GLY A O 1
ATOM 2372 N N . HIS A 1 303 ? -13.598 5.442 17.697 1.00 88.94 303 HIS A N 1
ATOM 2373 C CA . HIS A 1 303 ? -12.467 6.362 17.798 1.00 88.94 303 HIS A CA 1
ATOM 2374 C C . HIS A 1 303 ? -11.246 5.924 16.985 1.00 88.94 303 HIS A C 1
ATOM 2376 O O . HIS A 1 303 ? -10.622 6.756 16.315 1.00 88.94 303 HIS A O 1
ATOM 2382 N N . ALA A 1 304 ? -10.922 4.628 16.988 1.00 91.19 304 ALA A N 1
ATOM 2383 C CA . ALA A 1 304 ? -9.852 4.055 16.167 1.00 91.19 304 ALA A CA 1
ATOM 2384 C C . ALA A 1 304 ? -10.127 4.167 14.653 1.00 91.19 304 ALA A C 1
ATOM 2386 O O . ALA A 1 304 ? -9.187 4.226 13.855 1.00 91.19 304 ALA A O 1
ATOM 2387 N N . LEU A 1 305 ? -11.402 4.261 14.263 1.00 93.56 305 LEU A N 1
ATOM 2388 C CA . LEU A 1 305 ? -11.872 4.557 12.907 1.00 93.56 305 LEU A CA 1
ATOM 2389 C C . LEU A 1 305 ? -11.940 6.067 12.615 1.00 93.56 305 LEU A C 1
ATOM 2391 O O . LEU A 1 305 ? -12.300 6.471 11.506 1.00 93.56 305 LEU A O 1
ATOM 2395 N N . GLY A 1 306 ? -11.550 6.910 13.574 1.00 91.69 306 GLY A N 1
ATOM 2396 C CA . GLY A 1 306 ? -11.512 8.362 13.438 1.00 91.69 306 GLY A CA 1
ATOM 2397 C C . GLY A 1 306 ? -12.875 9.022 13.603 1.00 91.69 306 GLY A C 1
ATOM 2398 O O . GLY A 1 306 ? -13.142 10.008 12.922 1.00 91.69 306 GLY A O 1
ATOM 2399 N N . LEU A 1 307 ? -13.747 8.476 14.441 1.00 90.00 307 LEU A N 1
ATOM 2400 C CA . LEU A 1 307 ? -15.070 9.027 14.725 1.00 90.00 307 LEU A CA 1
ATOM 2401 C C . LEU A 1 307 ? -15.080 9.623 16.127 1.00 90.00 307 LEU A C 1
ATOM 2403 O O . LEU A 1 307 ? -14.586 8.992 17.054 1.00 90.00 307 LEU A O 1
ATOM 2407 N N . ASP A 1 308 ? -15.608 10.830 16.280 1.00 84.19 308 ASP A N 1
ATOM 2408 C CA . ASP A 1 308 ? -15.714 11.479 17.584 1.00 84.19 308 ASP A CA 1
ATOM 2409 C C . ASP A 1 308 ? -17.060 11.184 18.238 1.00 84.19 308 ASP A C 1
ATOM 2411 O O . ASP A 1 308 ? -18.037 10.867 17.568 1.00 84.19 308 ASP A O 1
ATOM 2415 N N . ASP A 1 309 ? -17.099 11.375 19.545 1.00 69.56 309 ASP A N 1
ATOM 2416 C CA . ASP A 1 309 ? -18.321 11.411 20.315 1.00 69.56 309 ASP A CA 1
ATOM 2417 C C . ASP A 1 309 ? -19.048 12.738 20.117 1.00 69.56 309 ASP A C 1
ATOM 2419 O O . ASP A 1 309 ? -18.538 13.847 20.349 1.00 69.56 309 ASP A O 1
ATOM 2423 N N . GLU A 1 310 ? -20.317 12.639 19.762 1.00 64.62 310 GLU A N 1
ATOM 2424 C CA . GLU A 1 310 ? -21.250 13.747 19.820 1.00 64.62 310 GLU A CA 1
ATOM 2425 C C . GLU A 1 310 ? -21.797 13.870 21.249 1.00 64.62 310 GLU A C 1
ATOM 2427 O O . GLU A 1 310 ? -22.908 13.449 21.563 1.00 64.62 310 GLU A O 1
ATOM 2432 N N . TYR A 1 311 ? -20.997 14.457 22.147 1.00 53.59 311 TYR A N 1
ATOM 2433 C CA . TYR A 1 311 ? -21.428 14.743 23.519 1.00 53.59 311 TYR A CA 1
ATOM 2434 C C . TYR A 1 311 ? -22.560 15.785 23.545 1.00 53.59 311 TYR A C 1
ATOM 2436 O O . TYR A 1 311 ? -22.390 16.924 23.088 1.00 53.59 311 TYR A O 1
ATOM 2444 N N . LYS A 1 312 ? -23.698 15.445 24.163 1.00 45.47 312 LYS A N 1
ATOM 2445 C CA . LYS A 1 312 ? -24.722 16.429 24.556 1.00 45.47 312 LYS A CA 1
ATOM 2446 C C . LYS A 1 312 ? -24.221 17.255 25.761 1.00 45.47 312 LYS A C 1
ATOM 2448 O O . LYS A 1 312 ? -23.631 16.723 26.699 1.00 45.47 312 LYS A O 1
ATOM 2453 N N . GLY A 1 313 ? -24.401 18.581 25.713 1.00 40.84 313 GLY A N 1
ATOM 2454 C CA . GLY A 1 313 ? -24.094 19.503 26.829 1.00 40.84 313 GLY A CA 1
ATOM 2455 C C . GLY A 1 313 ? -25.130 19.433 27.969 1.00 40.84 313 GLY A C 1
ATOM 2456 O O . GLY A 1 313 ? -26.126 18.749 27.790 1.00 40.84 313 GLY A O 1
ATOM 2457 N N . LYS A 1 314 ? -24.913 20.149 29.102 1.00 36.66 314 LYS A N 1
ATOM 2458 C CA . LYS A 1 314 ? -25.604 20.064 30.437 1.00 36.66 314 LYS A CA 1
ATOM 2459 C C . LYS A 1 314 ? -26.595 21.211 30.838 1.00 36.66 314 LYS A C 1
ATOM 2461 O O . LYS A 1 314 ? -26.207 22.359 30.653 1.00 36.66 314 LYS A O 1
ATOM 2466 N N . GLY A 1 315 ? -27.806 20.904 31.370 1.00 39.34 315 GLY A N 1
ATOM 2467 C CA . GLY A 1 315 ? -29.005 21.749 31.728 1.00 39.34 315 GLY A CA 1
ATOM 2468 C C . GLY A 1 315 ? -30.358 20.989 31.560 1.00 39.34 315 GLY A C 1
ATOM 2469 O O . GLY A 1 315 ? -30.305 19.811 31.835 1.00 39.34 315 GLY A O 1
ATOM 2470 N N . GLU A 1 316 ? -31.549 21.518 31.228 1.00 38.25 316 GLU A N 1
ATOM 2471 C CA . GLU A 1 316 ? -32.814 20.811 31.558 1.00 38.25 316 GLU A CA 1
ATOM 2472 C C . GLU A 1 316 ? -33.961 20.860 30.521 1.00 38.25 316 GLU A C 1
ATOM 2474 O O . GLU A 1 316 ? -34.407 21.921 30.091 1.00 38.25 316 GLU A O 1
ATOM 2479 N N . GLY A 1 317 ? -34.564 19.688 30.276 1.00 40.72 317 GLY A N 1
ATOM 2480 C CA . GLY A 1 317 ? -36.016 19.516 30.390 1.00 40.72 317 GLY A CA 1
ATOM 2481 C C . GLY A 1 317 ? -36.909 20.094 29.289 1.00 40.72 317 GLY A C 1
ATOM 2482 O O . GLY A 1 317 ? -37.808 20.885 29.585 1.00 40.72 317 GLY A O 1
ATOM 2483 N N . ARG A 1 318 ? -36.761 19.632 28.042 1.00 35.38 318 ARG A N 1
ATOM 2484 C CA . ARG A 1 318 ? -37.887 19.459 27.104 1.00 35.38 318 ARG A CA 1
ATOM 2485 C C . ARG A 1 318 ? -37.485 18.610 25.901 1.00 35.38 318 ARG A C 1
ATOM 2487 O O . ARG A 1 318 ? -36.309 18.462 25.607 1.00 35.38 318 ARG A O 1
ATOM 2494 N N . ALA A 1 319 ? -38.511 18.001 25.303 1.00 38.59 319 ALA A N 1
ATOM 2495 C CA . ALA A 1 319 ? -38.465 16.911 24.336 1.00 38.59 319 ALA A CA 1
ATOM 2496 C C . ALA A 1 319 ? -37.271 16.970 23.387 1.00 38.59 319 ALA A C 1
ATOM 2498 O O . ALA A 1 319 ? -37.021 18.001 22.773 1.00 38.59 319 ALA A O 1
ATOM 2499 N N . TRP A 1 320 ? -36.647 15.804 23.239 1.00 41.31 320 TRP A N 1
ATOM 2500 C CA . TRP A 1 320 ? -35.473 15.444 22.456 1.00 41.31 320 TRP A CA 1
ATOM 2501 C C . TRP A 1 320 ? -35.208 16.273 21.182 1.00 41.31 320 TRP A C 1
ATOM 2503 O O . TRP A 1 320 ? -34.049 16.484 20.877 1.00 41.31 320 TRP A O 1
ATOM 2513 N N . ARG A 1 321 ? -36.239 16.819 20.521 1.00 34.47 321 ARG A N 1
ATOM 2514 C CA . ARG A 1 321 ? -36.393 17.356 19.150 1.00 34.47 321 ARG A CA 1
ATOM 2515 C C . ARG A 1 321 ? -35.449 18.446 18.628 1.00 34.47 321 ARG A C 1
ATOM 2517 O O . ARG A 1 321 ? -35.528 18.692 17.432 1.00 34.47 321 ARG A O 1
ATOM 2524 N N . HIS A 1 322 ? -34.565 19.061 19.414 1.00 36.09 322 HIS A N 1
ATOM 2525 C CA . HIS A 1 322 ? -33.726 20.157 18.900 1.00 36.09 322 HIS A CA 1
ATOM 2526 C C . HIS A 1 322 ? -32.289 20.123 19.435 1.00 36.09 322 HIS A C 1
ATOM 2528 O O . HIS A 1 322 ? -32.062 20.072 20.643 1.00 36.09 322 HIS A O 1
ATOM 2534 N N . CYS A 1 323 ? -31.307 20.216 18.530 1.00 38.38 323 CYS A N 1
ATOM 2535 C CA . CYS A 1 323 ? -29.876 20.337 18.840 1.00 38.38 323 CYS A CA 1
ATOM 2536 C C . CYS A 1 323 ? -29.502 21.638 19.584 1.00 38.38 323 CYS A C 1
ATOM 2538 O O . CYS A 1 323 ? -28.347 21.782 19.998 1.00 38.38 323 CYS A O 1
ATOM 2540 N N . GLU A 1 324 ? -30.460 22.545 19.793 1.00 35.91 324 GLU A N 1
ATOM 2541 C CA . GLU A 1 324 ? -30.250 23.896 20.317 1.00 35.91 324 GLU A CA 1
ATOM 2542 C C . GLU A 1 324 ? -30.262 23.993 21.859 1.00 35.91 324 GLU A C 1
ATOM 2544 O O . GLU A 1 324 ? -29.518 24.806 22.409 1.00 35.91 324 GLU A O 1
ATOM 2549 N N . ASP A 1 325 ? -30.982 23.130 22.590 1.00 38.19 325 ASP A N 1
ATOM 2550 C CA . ASP A 1 325 ? -31.057 23.185 24.067 1.00 38.19 325 ASP A CA 1
ATOM 2551 C C . ASP A 1 325 ? -30.124 22.148 24.715 1.00 38.19 325 ASP A C 1
ATOM 2553 O O . ASP A 1 325 ? -30.514 21.090 25.212 1.00 38.19 325 ASP A O 1
ATOM 2557 N N . ARG A 1 326 ? -28.816 22.433 24.642 1.00 48.31 326 ARG A N 1
ATOM 2558 C CA . ARG A 1 326 ? -27.740 21.476 24.966 1.00 48.31 326 ARG A CA 1
ATOM 2559 C C . ARG A 1 326 ? -27.424 21.413 26.418 1.00 48.31 326 ARG A C 1
ATOM 2561 O O . ARG A 1 326 ? -26.406 21.950 26.886 1.00 48.31 326 ARG A O 1
ATOM 2568 N N . SER A 1 327 ? -28.337 20.757 27.106 1.00 40.78 327 SER A N 1
ATOM 2569 C CA . SER A 1 327 ? -28.274 20.821 28.512 1.00 40.78 327 SER A CA 1
ATOM 2570 C C . SER A 1 327 ? -28.910 19.565 29.180 1.00 40.78 327 SER A C 1
ATOM 2572 O O . SER A 1 327 ? -30.104 19.581 29.293 1.00 40.78 327 SER A O 1
ATOM 2574 N N . ASP A 1 328 ? -28.181 18.501 29.599 1.00 40.31 328 ASP A N 1
ATOM 2575 C CA . ASP A 1 328 ? -28.507 17.454 30.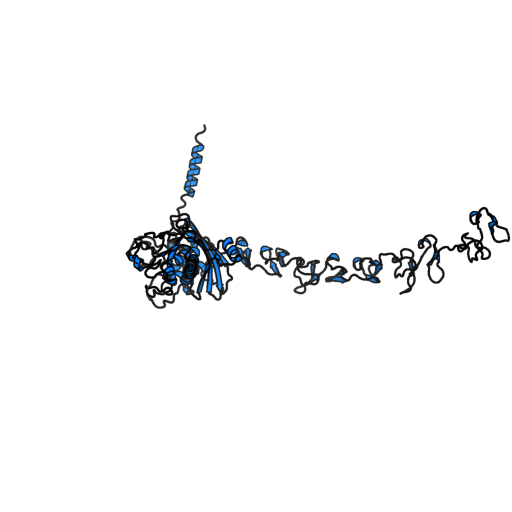626 1.00 40.31 328 ASP A CA 1
ATOM 2576 C C . ASP A 1 328 ? -27.238 16.658 31.110 1.00 40.31 328 ASP A C 1
ATOM 2578 O O . ASP A 1 328 ? -26.312 16.473 30.315 1.00 40.31 328 ASP A O 1
ATOM 2582 N N . PRO A 1 329 ? -27.089 16.266 32.404 1.00 38.38 329 PRO A N 1
ATOM 2583 C CA . PRO A 1 329 ? -26.085 15.302 32.899 1.00 38.38 329 PRO A CA 1
ATOM 2584 C C . PRO A 1 329 ? -26.166 13.857 32.402 1.00 38.38 329 PRO A C 1
ATOM 2586 O O . PRO A 1 329 ? -25.142 13.172 32.488 1.00 38.38 329 PRO A O 1
ATOM 2589 N N . ASP A 1 330 ? -27.324 13.399 31.935 1.00 42.38 330 ASP A N 1
ATOM 2590 C CA . ASP A 1 330 ? -27.512 12.027 31.463 1.00 42.38 330 ASP A CA 1
ATOM 2591 C C . ASP A 1 330 ? -27.056 11.943 29.999 1.00 42.38 330 ASP A C 1
ATOM 2593 O O . ASP A 1 330 ? -27.806 12.075 29.031 1.00 42.38 330 ASP A O 1
ATOM 2597 N N . GLN A 1 331 ? -25.732 11.859 29.852 1.00 43.78 331 GLN A N 1
ATOM 2598 C CA . GLN A 1 331 ? -25.013 11.894 28.583 1.00 43.78 331 GLN A CA 1
ATOM 2599 C C . GLN A 1 331 ? -25.259 10.614 27.781 1.00 43.78 331 GLN A C 1
ATOM 2601 O O . GLN A 1 331 ? -24.482 9.667 27.833 1.00 43.78 331 GLN A O 1
ATOM 2606 N N . HIS A 1 332 ? -26.336 10.611 27.009 1.00 44.19 332 HIS A N 1
ATOM 2607 C CA . HIS A 1 332 ? -26.599 9.605 25.989 1.00 44.19 332 HIS A CA 1
ATOM 2608 C C . HIS A 1 332 ? -25.614 9.798 24.822 1.00 44.19 332 HIS A C 1
ATOM 2610 O O . HIS A 1 332 ? -25.705 10.778 24.073 1.00 44.19 332 HIS A O 1
ATOM 2616 N N . TYR A 1 333 ? -24.626 8.907 24.704 1.00 55.75 333 TYR A N 1
ATOM 2617 C CA . TYR A 1 333 ? -23.630 8.934 23.631 1.00 55.75 333 TYR A CA 1
ATOM 2618 C C . TYR A 1 333 ? -24.207 8.269 22.381 1.00 55.75 333 TYR A C 1
ATOM 2620 O O . TYR A 1 333 ? -24.517 7.078 22.400 1.00 55.75 333 TYR A O 1
ATOM 2628 N N . ALA A 1 334 ? -24.290 8.995 21.267 1.00 55.53 334 ALA A N 1
ATOM 2629 C CA . ALA A 1 334 ? -24.828 8.430 20.029 1.00 55.53 334 ALA A CA 1
ATOM 2630 C C . ALA A 1 334 ? -24.061 7.184 19.547 1.00 55.53 334 ALA A C 1
ATOM 2632 O O . ALA A 1 334 ? -24.657 6.260 18.998 1.00 55.53 334 ALA A O 1
ATOM 2633 N N . MET A 1 335 ? -22.754 7.127 19.828 1.00 64.25 335 MET A N 1
ATOM 2634 C CA . MET A 1 335 ? -21.917 5.969 19.529 1.00 64.25 335 MET A CA 1
ATOM 2635 C C . MET A 1 335 ? -22.014 4.836 20.578 1.00 64.25 335 MET A C 1
ATOM 2637 O O . MET A 1 335 ? -21.782 3.683 20.221 1.00 64.25 335 MET A O 1
ATOM 2641 N N . CYS A 1 336 ? -22.367 5.114 21.848 1.00 47.06 336 CYS A N 1
ATOM 2642 C CA . CYS A 1 336 ? -22.437 4.087 22.913 1.00 47.06 336 CYS A CA 1
ATOM 2643 C C . CYS A 1 336 ? -23.807 3.433 23.070 1.00 47.06 336 CYS A C 1
ATOM 2645 O O . CYS A 1 336 ? -23.883 2.322 23.584 1.00 47.06 336 CYS A O 1
ATOM 2647 N N . GLU A 1 337 ? -24.896 4.108 22.706 1.00 48.62 337 GLU A N 1
ATOM 2648 C CA . GLU A 1 337 ? -26.248 3.627 23.034 1.00 48.62 337 GLU A CA 1
ATOM 2649 C C . GLU A 1 337 ? -26.840 2.664 22.012 1.00 48.62 337 GLU A C 1
ATOM 2651 O O . GLU A 1 337 ? -28.039 2.399 22.008 1.00 48.62 337 GLU A O 1
ATOM 2656 N N . MET A 1 338 ? -25.996 2.098 21.156 1.00 49.62 338 MET A N 1
ATOM 2657 C CA . MET A 1 338 ? -26.416 1.125 20.166 1.00 49.62 338 MET A CA 1
ATOM 2658 C C . MET A 1 338 ? -26.339 -0.279 20.792 1.00 49.62 338 MET A C 1
ATOM 2660 O O . MET A 1 338 ? -25.234 -0.748 21.070 1.00 49.62 338 MET A O 1
ATOM 2664 N N . PRO A 1 339 ? -27.462 -0.975 21.050 1.00 44.62 339 PRO A N 1
ATOM 2665 C CA . PRO A 1 339 ? -27.426 -2.344 21.528 1.00 44.62 339 PRO A CA 1
ATOM 2666 C C . PRO A 1 339 ? -26.702 -3.234 20.510 1.00 44.62 339 PRO A C 1
ATOM 2668 O O . PRO A 1 339 ? -26.796 -3.056 19.292 1.00 44.62 339 PRO A O 1
ATOM 2671 N N . LEU A 1 340 ? -25.940 -4.187 21.040 1.00 45.06 340 LEU A N 1
ATOM 2672 C CA . LEU A 1 340 ? -25.301 -5.248 20.267 1.00 45.06 340 LEU A CA 1
ATOM 2673 C C . LEU A 1 340 ? -26.375 -6.122 19.593 1.00 45.06 340 LEU A C 1
ATOM 2675 O O . LEU A 1 340 ? -27.474 -6.251 20.142 1.00 45.06 340 LEU A O 1
ATOM 2679 N N . PRO A 1 341 ? -26.075 -6.752 18.440 1.00 42.75 341 PRO A N 1
ATOM 2680 C CA . PRO A 1 341 ? -26.980 -7.732 17.859 1.00 42.75 341 PRO A CA 1
ATOM 2681 C C . PRO A 1 341 ? -27.314 -8.837 18.880 1.00 42.75 341 PRO A C 1
ATOM 2683 O O . PRO A 1 341 ? -26.476 -9.174 19.720 1.00 42.75 341 PRO A O 1
ATOM 2686 N N . PRO A 1 342 ? -28.511 -9.444 18.800 1.00 43.69 342 PRO A N 1
ATOM 2687 C CA . PRO A 1 342 ? -29.025 -10.414 19.777 1.00 43.69 342 PRO A CA 1
ATOM 2688 C C . PRO A 1 342 ? -28.276 -11.766 19.803 1.00 43.69 342 PRO A C 1
ATOM 2690 O O . PRO A 1 342 ? -28.800 -12.757 20.304 1.00 43.69 342 PRO A O 1
ATOM 2693 N N . THR A 1 343 ? -27.066 -11.846 19.245 1.00 42.84 343 THR A N 1
ATOM 2694 C CA . THR A 1 343 ? -26.284 -13.082 19.110 1.00 42.84 343 THR A CA 1
ATOM 2695 C C . THR A 1 343 ? -25.536 -13.474 20.379 1.00 42.84 343 THR A C 1
ATOM 2697 O O . THR A 1 343 ? -25.164 -14.638 20.522 1.00 42.84 343 THR A O 1
ATOM 2700 N N . THR A 1 344 ? -25.370 -12.565 21.339 1.00 45.38 344 THR A N 1
ATOM 2701 C CA . THR A 1 344 ? -25.007 -12.947 22.705 1.00 45.38 344 THR A CA 1
ATOM 2702 C C . THR A 1 344 ? -26.301 -13.148 23.483 1.00 45.38 344 THR A C 1
ATOM 2704 O O . THR A 1 344 ? -27.180 -12.294 23.454 1.00 45.38 344 THR A O 1
ATOM 2707 N N . ASN A 1 345 ? -26.458 -14.311 24.120 1.00 43.16 345 ASN A N 1
ATOM 2708 C CA . ASN A 1 345 ? -27.642 -14.726 24.882 1.00 43.16 345 ASN A CA 1
ATOM 2709 C C . ASN A 1 345 ? -27.999 -13.729 26.001 1.00 43.16 345 ASN A C 1
ATOM 2711 O O . ASN A 1 345 ? -27.719 -13.988 27.175 1.00 43.16 345 ASN A O 1
ATOM 2715 N N . ASN A 1 346 ? -28.598 -12.589 25.658 1.00 41.38 346 ASN A N 1
ATOM 2716 C CA . ASN A 1 346 ? -28.890 -11.544 26.612 1.00 41.38 346 ASN A CA 1
ATOM 2717 C C . ASN A 1 346 ? -30.326 -11.654 27.113 1.00 41.38 346 ASN A C 1
ATOM 2719 O O . ASN A 1 346 ? -31.310 -11.697 26.381 1.00 41.38 346 ASN A O 1
ATOM 2723 N N . ILE A 1 347 ? -30.381 -11.677 28.436 1.00 42.94 347 ILE A N 1
ATOM 2724 C CA . ILE A 1 347 ? -31.531 -11.665 29.339 1.00 42.94 347 ILE A CA 1
ATOM 2725 C C . ILE A 1 347 ? -32.282 -10.312 29.269 1.00 42.94 347 ILE A C 1
ATOM 2727 O O . ILE A 1 347 ? -33.303 -10.107 29.921 1.00 42.94 347 ILE A O 1
ATOM 2731 N N . LEU A 1 348 ? -31.809 -9.397 28.424 1.00 40.66 348 LEU A N 1
ATOM 2732 C CA . LEU A 1 348 ? -32.484 -8.185 27.990 1.00 40.66 348 LEU A CA 1
ATOM 2733 C C . LEU A 1 348 ? -33.020 -8.498 26.589 1.00 40.66 348 LEU A C 1
ATOM 2735 O O . LEU A 1 348 ? -32.218 -8.736 25.694 1.00 40.66 348 LEU A O 1
ATOM 2739 N N . GLY A 1 349 ? -34.345 -8.617 26.439 1.00 38.91 349 GLY A N 1
ATOM 2740 C CA . GLY A 1 349 ? -35.013 -9.099 25.220 1.00 38.91 349 GLY A CA 1
ATOM 2741 C C . GLY A 1 349 ? -34.623 -8.360 23.927 1.00 38.91 349 GLY A C 1
ATOM 2742 O O . GLY A 1 349 ? -33.843 -7.417 23.986 1.00 38.91 349 GLY A O 1
ATOM 2743 N N . PRO A 1 350 ? -35.161 -8.764 22.758 1.00 40.12 350 PRO A N 1
ATOM 2744 C CA . PRO A 1 350 ? -34.795 -8.201 21.456 1.00 40.12 350 PRO A CA 1
ATOM 2745 C C . PRO A 1 350 ? -35.025 -6.686 21.453 1.00 40.12 350 PRO A C 1
ATOM 2747 O O . PRO A 1 350 ?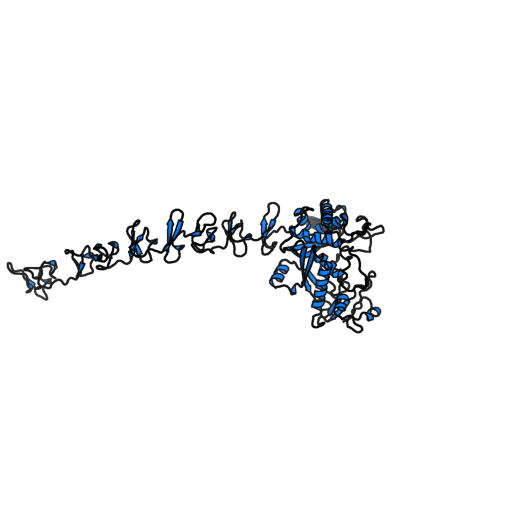 -36.144 -6.211 21.266 1.00 40.12 350 PRO A O 1
ATOM 2750 N N . LEU A 1 351 ? -33.966 -5.931 21.734 1.00 43.94 351 LEU A N 1
ATOM 2751 C CA . LEU A 1 351 ? -33.966 -4.486 21.634 1.00 43.94 351 LEU A CA 1
ATOM 2752 C C . LEU A 1 351 ? -33.783 -4.151 20.156 1.00 43.94 351 LEU A C 1
ATOM 2754 O O . LEU A 1 351 ? -32.944 -4.718 19.461 1.00 43.94 351 LEU A O 1
ATOM 2758 N N . SER A 1 352 ? -34.689 -3.303 19.699 1.00 45.00 352 SER A N 1
ATOM 2759 C CA . SER A 1 352 ? -35.105 -3.055 18.328 1.00 45.00 352 SER A CA 1
ATOM 2760 C C . SER A 1 352 ? -34.013 -2.516 17.398 1.00 45.00 352 SER A C 1
ATOM 2762 O O . SER A 1 352 ? -33.087 -1.829 17.825 1.00 45.00 352 SER A O 1
ATOM 2764 N N . ASP A 1 353 ? -34.213 -2.731 16.092 1.00 47.56 353 ASP A N 1
ATOM 2765 C CA . ASP A 1 353 ? -33.422 -2.231 14.948 1.00 47.56 353 ASP A CA 1
ATOM 2766 C C . ASP A 1 353 ? -33.244 -0.692 14.876 1.00 47.56 353 ASP A C 1
ATOM 2768 O O . ASP A 1 353 ? -32.610 -0.168 13.958 1.00 47.56 353 ASP A O 1
ATOM 2772 N N . THR A 1 354 ? -33.772 0.056 15.848 1.00 44.53 354 THR A N 1
ATOM 2773 C CA . THR A 1 354 ? -33.768 1.527 15.955 1.00 44.53 354 THR A CA 1
ATOM 2774 C C . THR A 1 354 ? -32.378 2.161 16.028 1.00 44.53 354 THR A C 1
ATOM 2776 O O . THR A 1 354 ? -32.241 3.352 15.775 1.00 44.53 354 THR A O 1
ATOM 2779 N N . TYR A 1 355 ? -31.329 1.399 16.333 1.00 51.03 355 TYR A N 1
ATOM 2780 C CA . TYR A 1 355 ? -29.985 1.944 16.562 1.00 51.03 355 TYR A CA 1
ATOM 2781 C C . TYR A 1 355 ? -29.001 1.720 15.404 1.00 51.03 355 TYR A C 1
ATOM 2783 O O . TYR A 1 355 ? -27.889 2.243 15.421 1.00 51.03 355 TYR A O 1
ATOM 2791 N N . SER A 1 356 ? -29.409 0.996 14.358 1.00 54.66 356 SER A N 1
ATOM 2792 C CA . SER A 1 356 ? -28.623 0.842 13.123 1.00 54.66 356 SER A CA 1
ATOM 2793 C C . SER A 1 356 ? -28.496 2.152 12.327 1.00 54.66 356 SER A C 1
ATOM 2795 O O . SER A 1 356 ? -27.581 2.294 11.516 1.00 54.66 356 SER A O 1
ATOM 2797 N N . TYR A 1 357 ? -29.378 3.122 12.588 1.00 56.72 357 TYR A N 1
ATOM 2798 C CA . TYR A 1 357 ? -29.459 4.413 11.901 1.00 56.72 357 TYR A CA 1
ATOM 2799 C C . TYR A 1 357 ? -28.226 5.293 12.142 1.00 56.72 357 TYR A C 1
ATOM 2801 O O . TYR A 1 357 ? -27.608 5.757 11.185 1.00 56.72 357 TYR A O 1
ATOM 2809 N N . ALA A 1 358 ? -27.798 5.452 13.402 1.00 63.56 358 ALA A N 1
ATOM 2810 C CA . ALA A 1 358 ? -26.623 6.262 13.744 1.00 63.56 358 ALA A CA 1
ATOM 2811 C C . ALA A 1 358 ? -25.330 5.709 13.114 1.00 63.56 358 ALA A C 1
ATOM 2813 O O . ALA A 1 358 ? -24.434 6.466 12.748 1.00 63.56 358 ALA A O 1
ATOM 2814 N N . LYS A 1 359 ? -25.247 4.391 12.883 1.00 75.12 359 LYS A N 1
ATOM 2815 C CA . LYS A 1 359 ? -24.107 3.782 12.181 1.00 75.12 359 LYS A CA 1
ATOM 2816 C C . LYS A 1 359 ? -24.014 4.226 10.721 1.00 75.12 359 LYS A C 1
ATOM 2818 O O . LYS A 1 359 ? -22.905 4.333 10.208 1.00 75.12 359 LYS A O 1
ATOM 2823 N N . GLY A 1 360 ? -25.139 4.537 10.070 1.00 82.38 360 GLY A N 1
ATOM 2824 C CA . GLY A 1 360 ? -25.193 4.969 8.670 1.00 82.38 360 GLY A CA 1
ATOM 2825 C C . GLY A 1 360 ? -24.297 6.174 8.379 1.00 82.38 360 GLY A C 1
ATOM 2826 O O . GLY A 1 360 ? -23.455 6.114 7.479 1.00 82.38 360 GLY A O 1
ATOM 2827 N N . VAL A 1 361 ? -24.405 7.232 9.188 1.00 85.62 361 VAL A N 1
ATOM 2828 C CA . VAL A 1 361 ? -23.586 8.447 9.034 1.00 85.62 361 VAL A CA 1
ATOM 2829 C C . VAL A 1 361 ? -22.111 8.224 9.394 1.00 85.62 361 VAL A C 1
ATOM 2831 O O . VAL A 1 361 ? -21.216 8.810 8.779 1.00 85.62 361 VAL A O 1
ATOM 2834 N N . TYR A 1 362 ? -21.808 7.316 10.320 1.00 89.56 362 TYR A N 1
ATOM 2835 C CA . TYR A 1 362 ? -20.423 6.950 10.624 1.00 89.56 362 TYR A CA 1
ATOM 2836 C C . TYR A 1 362 ? -19.780 6.100 9.520 1.00 89.56 362 TYR A C 1
ATOM 2838 O O . TYR A 1 362 ? -18.637 6.357 9.133 1.00 89.56 362 TYR A O 1
ATOM 2846 N N . TYR A 1 363 ? -20.510 5.134 8.950 1.00 90.75 363 TYR A N 1
ATOM 2847 C CA . TYR A 1 363 ? -20.073 4.402 7.758 1.00 90.75 363 TYR A CA 1
ATOM 2848 C C . TYR A 1 363 ? -19.792 5.377 6.623 1.00 90.75 363 TYR A C 1
ATOM 2850 O O . TYR A 1 363 ? -18.746 5.313 5.979 1.00 90.75 363 TYR A O 1
ATOM 2858 N N . TRP A 1 364 ? -20.686 6.341 6.426 1.00 90.38 364 TRP A N 1
ATOM 2859 C CA . TRP A 1 364 ? -20.500 7.399 5.451 1.00 90.38 364 TRP A CA 1
ATOM 2860 C C . TRP A 1 364 ? -19.195 8.171 5.663 1.00 90.38 364 TRP A C 1
ATOM 2862 O O . TRP A 1 364 ? -18.372 8.256 4.753 1.00 90.38 364 TRP A O 1
ATOM 2872 N N . LEU A 1 365 ? -18.945 8.653 6.882 1.00 92.25 365 LEU A N 1
ATOM 2873 C CA . LEU A 1 365 ? -17.699 9.327 7.253 1.00 92.25 365 LEU A CA 1
ATOM 2874 C C . LEU A 1 365 ? -16.448 8.495 6.939 1.00 92.25 365 LEU A C 1
ATOM 2876 O O . LEU A 1 365 ? -15.473 9.030 6.410 1.00 92.25 365 LEU A O 1
ATOM 2880 N N . ILE A 1 366 ? -16.479 7.194 7.237 1.00 94.38 366 ILE A N 1
ATOM 2881 C CA . ILE A 1 366 ? -15.377 6.268 6.951 1.00 94.38 366 ILE A CA 1
ATOM 2882 C C . ILE A 1 366 ? -15.156 6.135 5.442 1.00 94.38 366 ILE A C 1
ATOM 2884 O O . ILE A 1 366 ? -14.036 6.318 4.968 1.00 94.38 366 ILE A O 1
ATOM 2888 N N . THR A 1 367 ? -16.214 5.872 4.675 1.00 93.31 367 THR A N 1
ATOM 2889 C CA . THR A 1 367 ? -16.104 5.624 3.227 1.00 93.31 367 THR A CA 1
ATOM 2890 C C . THR A 1 367 ? -15.617 6.846 2.451 1.00 93.31 367 THR A C 1
ATOM 2892 O O . THR A 1 367 ? -14.804 6.718 1.535 1.00 93.31 367 THR A O 1
ATOM 2895 N N . ARG A 1 368 ? -16.016 8.058 2.860 1.00 92.19 368 ARG A N 1
ATOM 2896 C CA . ARG A 1 368 ? -15.589 9.314 2.217 1.00 92.19 368 ARG A CA 1
ATOM 2897 C C . ARG A 1 368 ? -14.097 9.613 2.366 1.00 92.19 368 ARG A C 1
ATOM 2899 O O . ARG A 1 368 ? -13.553 10.394 1.590 1.00 92.19 368 ARG A O 1
ATOM 2906 N N . ARG A 1 369 ? -13.394 8.953 3.290 1.00 92.12 369 ARG A N 1
ATOM 2907 C CA . ARG A 1 369 ? -11.932 9.074 3.402 1.00 92.12 369 ARG A CA 1
ATOM 2908 C C . ARG A 1 369 ? -11.173 8.383 2.274 1.00 92.12 369 ARG A C 1
ATOM 2910 O O . ARG A 1 369 ? -9.988 8.672 2.127 1.00 92.12 369 ARG A O 1
ATOM 2917 N N . TYR A 1 370 ? -11.827 7.533 1.478 1.00 90.19 370 TYR A N 1
ATOM 2918 C CA . TYR A 1 370 ? -11.194 6.857 0.343 1.00 90.19 370 TYR A CA 1
ATOM 2919 C C . TYR A 1 370 ? -10.643 7.841 -0.710 1.00 90.19 370 TYR A C 1
ATOM 2921 O O . TYR A 1 370 ? -9.560 7.606 -1.248 1.00 90.19 370 TYR A O 1
ATOM 2929 N N . GLU A 1 371 ? -11.338 8.962 -0.955 1.00 78.88 371 GLU A N 1
ATOM 2930 C CA . GLU A 1 371 ? -10.951 9.992 -1.946 1.00 78.88 371 GLU A CA 1
ATOM 2931 C C . GLU A 1 371 ? -9.964 11.039 -1.408 1.00 78.88 371 GLU A C 1
ATOM 2933 O O . GLU A 1 371 ? -9.263 11.704 -2.167 1.00 78.88 371 GLU A O 1
ATOM 2938 N N . ALA A 1 372 ? -9.876 11.206 -0.087 1.00 68.31 372 ALA A N 1
ATOM 2939 C CA . ALA A 1 372 ? -9.165 12.334 0.515 1.00 68.31 372 ALA A CA 1
ATOM 2940 C C . ALA A 1 372 ? -7.635 12.188 0.571 1.00 68.31 372 ALA A C 1
ATOM 2942 O O . ALA A 1 372 ? -6.958 13.036 1.162 1.00 68.31 372 ALA A O 1
ATOM 2943 N N . GLU A 1 373 ? -7.064 11.143 -0.030 1.00 62.88 373 GLU A N 1
ATOM 2944 C CA . GLU A 1 373 ? -5.617 11.055 -0.211 1.00 62.88 373 GLU A CA 1
ATOM 2945 C C . GLU A 1 373 ? -5.175 11.802 -1.462 1.00 62.88 373 GLU A C 1
ATOM 2947 O O . GLU A 1 373 ? -4.935 11.235 -2.526 1.00 62.88 373 GLU A O 1
ATOM 2952 N N . THR A 1 374 ? -4.952 13.106 -1.287 1.00 66.94 374 THR A N 1
ATOM 2953 C CA . THR A 1 374 ? -3.939 13.763 -2.103 1.00 66.94 374 THR A CA 1
ATOM 2954 C C . THR A 1 374 ? -2.578 13.310 -1.609 1.00 66.94 374 THR A C 1
ATOM 2956 O O . THR A 1 374 ? -2.142 13.694 -0.518 1.00 66.94 374 THR A O 1
ATOM 2959 N N . CYS A 1 375 ? -1.900 12.485 -2.385 1.00 77.69 375 CYS A N 1
ATOM 2960 C CA . CYS A 1 375 ? -0.535 12.101 -2.077 1.00 77.69 375 CYS A CA 1
ATOM 2961 C C . CYS A 1 375 ? 0.397 13.322 -2.173 1.00 77.69 375 CYS A C 1
ATOM 2963 O O . CYS A 1 375 ? 0.239 14.203 -3.018 1.00 77.69 375 CYS A O 1
ATOM 2965 N N . LYS A 1 376 ? 1.397 13.420 -1.306 1.00 80.06 376 LYS A N 1
ATOM 2966 C CA . LYS A 1 376 ? 2.478 14.412 -1.434 1.00 80.06 376 LYS A CA 1
ATOM 2967 C C . LYS A 1 376 ? 3.720 13.750 -1.999 1.00 80.06 376 LYS A C 1
ATOM 2969 O O . LYS A 1 376 ? 4.407 14.334 -2.836 1.00 80.06 376 LYS A O 1
ATOM 2974 N N . THR A 1 377 ? 3.980 12.530 -1.554 1.00 80.81 377 THR A N 1
ATOM 2975 C CA . THR A 1 377 ? 5.033 11.653 -2.056 1.00 80.81 377 THR A CA 1
ATOM 2976 C C . THR A 1 377 ? 4.428 10.311 -2.461 1.00 80.81 377 THR A C 1
ATOM 2978 O O . THR A 1 377 ? 3.258 10.042 -2.206 1.00 80.81 377 THR A O 1
ATOM 2981 N N . ASN A 1 378 ? 5.206 9.455 -3.124 1.00 79.31 378 ASN A N 1
ATOM 2982 C CA . ASN A 1 378 ? 4.724 8.112 -3.465 1.00 79.31 378 ASN A CA 1
ATOM 2983 C C . ASN A 1 378 ? 4.518 7.237 -2.225 1.00 79.31 378 ASN A C 1
ATOM 2985 O O . ASN A 1 378 ? 3.714 6.321 -2.280 1.00 79.31 378 ASN A O 1
ATOM 2989 N N . ASP A 1 379 ? 5.198 7.540 -1.116 1.00 76.31 379 ASP A N 1
ATOM 2990 C CA . ASP A 1 379 ? 5.038 6.820 0.156 1.00 76.31 379 ASP A CA 1
ATOM 2991 C C . ASP A 1 379 ? 3.654 7.055 0.786 1.00 76.31 379 ASP A C 1
ATOM 2993 O O . ASP A 1 379 ? 3.252 6.357 1.720 1.00 76.31 379 ASP A O 1
ATOM 2997 N N . ASP A 1 380 ? 2.927 8.064 0.295 1.00 72.62 380 ASP A N 1
ATOM 2998 C CA . ASP A 1 380 ? 1.530 8.284 0.649 1.00 72.62 380 ASP A CA 1
ATOM 2999 C C . ASP A 1 380 ? 0.579 7.361 -0.127 1.00 72.62 380 ASP A C 1
ATOM 3001 O O . ASP A 1 380 ? -0.578 7.264 0.258 1.00 72.62 380 ASP A O 1
ATOM 3005 N N . CYS A 1 381 ? 1.046 6.690 -1.184 1.00 76.50 381 CYS A N 1
ATOM 3006 C CA . CYS A 1 381 ? 0.252 5.792 -2.018 1.00 76.50 381 CYS A CA 1
ATOM 3007 C C . CYS A 1 381 ? 0.479 4.315 -1.668 1.00 76.50 381 CYS A C 1
ATOM 3009 O O . CYS A 1 381 ? 1.433 3.956 -0.973 1.00 76.50 381 CYS A O 1
ATOM 3011 N N . GLY A 1 382 ? -0.402 3.435 -2.157 1.00 69.38 382 GLY A N 1
ATOM 3012 C CA . GLY A 1 382 ? -0.192 1.992 -2.048 1.00 69.38 382 GLY A CA 1
ATOM 3013 C C . GLY A 1 382 ? 1.085 1.536 -2.768 1.00 69.38 382 GLY A C 1
ATOM 3014 O O . GLY A 1 382 ? 1.572 2.192 -3.683 1.00 69.38 382 GLY A O 1
ATOM 3015 N N . SER A 1 383 ? 1.611 0.358 -2.415 1.00 76.25 383 SER A N 1
ATOM 3016 C CA . SER A 1 383 ? 2.841 -0.194 -3.017 1.00 76.25 383 SER A CA 1
ATOM 3017 C C . SER A 1 383 ? 2.741 -0.481 -4.524 1.00 76.25 383 SER A C 1
ATOM 3019 O O . SER A 1 383 ? 3.757 -0.727 -5.168 1.00 76.25 383 SER A O 1
ATOM 3021 N N . ALA A 1 384 ? 1.527 -0.481 -5.080 1.00 80.50 384 ALA A N 1
ATOM 3022 C CA . ALA A 1 384 ? 1.247 -0.641 -6.507 1.00 80.50 384 ALA A CA 1
ATOM 3023 C C . ALA A 1 384 ? 0.831 0.680 -7.189 1.00 80.50 384 ALA A C 1
ATOM 3025 O O . ALA A 1 384 ? 0.331 0.659 -8.315 1.00 80.50 384 ALA A O 1
ATOM 3026 N N . GLU A 1 385 ? 1.015 1.819 -6.521 1.00 86.12 385 GLU A N 1
ATOM 3027 C CA . GLU A 1 385 ? 0.604 3.148 -6.974 1.00 86.12 385 GLU A CA 1
ATOM 3028 C C . GLU A 1 385 ? 1.769 4.156 -6.894 1.00 86.12 385 GLU A C 1
ATOM 3030 O O . GLU A 1 385 ? 2.782 3.933 -6.231 1.00 86.12 385 GLU A O 1
ATOM 3035 N N . TYR A 1 386 ? 1.627 5.295 -7.571 1.00 89.81 386 TYR A N 1
ATOM 3036 C CA . TYR A 1 386 ? 2.519 6.444 -7.468 1.00 89.81 386 TYR A CA 1
ATOM 3037 C C . TYR A 1 386 ? 1.734 7.733 -7.296 1.00 89.81 386 TYR A C 1
ATOM 3039 O O . TYR A 1 386 ? 0.574 7.843 -7.689 1.00 89.81 386 TYR A O 1
ATOM 3047 N N . CYS A 1 387 ? 2.408 8.750 -6.766 1.00 89.44 387 CYS A N 1
ATOM 3048 C CA . CYS A 1 387 ? 1.804 10.050 -6.596 1.00 89.44 387 CYS A CA 1
ATOM 3049 C C . CYS A 1 387 ? 1.868 10.877 -7.884 1.00 89.44 387 CYS A C 1
ATOM 3051 O O . CYS A 1 387 ? 2.924 11.442 -8.230 1.00 89.44 387 CYS A O 1
ATOM 3053 N N . ALA A 1 388 ? 0.744 10.925 -8.595 1.00 88.31 388 ALA A N 1
ATOM 3054 C CA . ALA A 1 388 ? 0.549 11.708 -9.802 1.00 88.31 388 ALA A CA 1
ATOM 3055 C C . ALA A 1 388 ? 0.245 13.168 -9.455 1.00 88.31 388 ALA A C 1
ATOM 3057 O O . ALA A 1 388 ? -0.497 13.464 -8.522 1.00 88.31 388 ALA A O 1
ATOM 3058 N N . THR A 1 389 ? 0.833 14.093 -10.212 1.00 85.19 389 THR A N 1
ATOM 3059 C CA . THR A 1 389 ? 0.590 15.530 -10.059 1.00 85.19 389 THR A CA 1
ATOM 3060 C C . THR A 1 389 ? -0.612 15.918 -10.920 1.00 85.19 389 THR A C 1
ATOM 3062 O O . THR A 1 389 ? -0.480 16.024 -12.139 1.00 85.19 389 THR A O 1
ATOM 3065 N N . GLY A 1 390 ? -1.790 16.099 -10.324 1.00 75.56 390 GLY A N 1
ATOM 3066 C CA . GLY A 1 390 ? -2.966 16.612 -11.031 1.00 75.56 390 GLY A CA 1
ATOM 3067 C C . GLY A 1 390 ? -2.975 18.143 -11.118 1.00 75.56 390 GLY A C 1
ATOM 3068 O O . GLY A 1 390 ? -2.225 18.832 -10.427 1.00 75.56 390 GLY A O 1
ATOM 3069 N N . ALA A 1 391 ? -3.840 18.694 -11.978 1.00 69.88 391 ALA A N 1
ATOM 3070 C CA . ALA A 1 391 ? -3.921 20.141 -12.229 1.00 69.88 391 ALA A CA 1
ATOM 3071 C C . ALA A 1 391 ? -4.363 20.955 -11.000 1.00 69.88 391 ALA A C 1
ATOM 3073 O O . ALA A 1 391 ? -3.995 22.119 -10.860 1.00 69.88 391 ALA A O 1
ATOM 3074 N N . ILE A 1 392 ? -5.163 20.340 -10.126 1.00 64.31 392 ILE A N 1
ATOM 3075 C CA . ILE A 1 392 ? -5.688 20.967 -8.908 1.00 64.31 392 ILE A CA 1
ATOM 3076 C C . ILE A 1 392 ? -5.034 20.333 -7.676 1.00 64.31 392 ILE A C 1
ATOM 3078 O O . ILE A 1 392 ? -4.646 21.044 -6.750 1.00 64.31 392 ILE A O 1
ATOM 3082 N N . LYS A 1 393 ? -4.882 19.002 -7.669 1.00 72.12 393 LYS A N 1
ATOM 3083 C CA . LYS A 1 393 ? -4.361 18.210 -6.551 1.00 72.12 393 LYS A CA 1
ATOM 3084 C C . LYS A 1 393 ? -3.619 16.982 -7.059 1.00 72.12 393 LYS A C 1
ATOM 3086 O O . LYS A 1 393 ? -3.926 16.479 -8.133 1.00 72.12 393 LYS A O 1
ATOM 3091 N N . ASN A 1 394 ? -2.665 16.509 -6.271 1.00 83.25 394 ASN A N 1
ATOM 3092 C CA . ASN A 1 394 ? -2.040 15.217 -6.504 1.00 83.25 394 ASN A CA 1
ATOM 3093 C C . ASN A 1 394 ? -2.995 14.082 -6.119 1.00 83.25 394 ASN A C 1
ATOM 3095 O O . ASN A 1 394 ? -3.807 14.264 -5.215 1.00 83.25 394 ASN A O 1
ATOM 3099 N N . HIS A 1 395 ? -2.848 12.912 -6.726 1.00 81.19 395 HIS A N 1
ATOM 3100 C CA . HIS A 1 395 ? -3.630 11.712 -6.419 1.00 81.19 395 HIS A CA 1
ATOM 3101 C C . HIS A 1 395 ? -2.796 10.458 -6.688 1.00 81.19 395 HIS A C 1
ATOM 3103 O O . HIS A 1 395 ? -1.831 10.492 -7.454 1.00 81.19 395 HIS A O 1
ATOM 3109 N N . CYS A 1 396 ? -3.141 9.354 -6.031 1.00 81.81 396 CYS A N 1
ATOM 3110 C CA . CYS A 1 396 ? -2.487 8.075 -6.281 1.00 81.81 396 CYS A CA 1
ATOM 3111 C C . CYS A 1 396 ? -3.027 7.447 -7.570 1.00 81.81 396 CYS A C 1
ATOM 3113 O O . CYS A 1 396 ? -4.235 7.272 -7.722 1.00 81.81 396 CYS A O 1
ATOM 3115 N N . GLU A 1 397 ? -2.134 7.112 -8.498 1.00 85.38 397 GLU A N 1
ATOM 3116 C CA . GLU A 1 397 ? -2.437 6.353 -9.714 1.00 85.38 397 GLU A CA 1
ATOM 3117 C C . GLU A 1 397 ? -1.698 5.020 -9.694 1.00 85.38 397 GLU A C 1
ATOM 3119 O O . GLU A 1 397 ? -0.587 4.939 -9.180 1.00 85.38 397 GLU A O 1
ATOM 3124 N N . ALA A 1 398 ? -2.271 3.981 -10.302 1.00 86.56 398 ALA A N 1
ATOM 3125 C CA . ALA A 1 398 ? -1.585 2.702 -10.458 1.00 86.56 398 ALA A CA 1
ATOM 3126 C C . ALA A 1 398 ? -0.243 2.865 -11.196 1.00 86.56 398 ALA A C 1
ATOM 3128 O O . ALA A 1 398 ? -0.136 3.632 -12.159 1.00 86.56 398 ALA A O 1
ATOM 3129 N N . LEU A 1 399 ? 0.772 2.110 -10.769 1.00 92.12 399 LEU A N 1
ATOM 3130 C CA . LEU A 1 399 ? 2.049 2.042 -11.474 1.00 92.12 399 LEU A CA 1
ATOM 3131 C C . LEU A 1 399 ? 1.838 1.522 -12.903 1.00 92.12 399 LEU A C 1
ATOM 3133 O O . LEU A 1 399 ? 1.132 0.541 -13.149 1.00 92.12 399 LEU A O 1
ATOM 3137 N N . LYS A 1 400 ? 2.480 2.200 -13.847 1.00 94.38 400 LYS A N 1
ATOM 3138 C CA . LYS A 1 400 ? 2.440 1.938 -15.282 1.00 94.38 400 LYS A CA 1
ATOM 3139 C C . LYS A 1 400 ? 3.221 0.670 -15.623 1.00 94.38 400 LYS A C 1
ATOM 3141 O O . LYS A 1 400 ? 4.266 0.387 -15.029 1.00 94.38 400 LYS A O 1
ATOM 3146 N N . ARG A 1 401 ? 2.700 -0.100 -16.574 1.00 94.38 401 ARG A N 1
ATOM 3147 C CA . ARG A 1 401 ? 3.261 -1.380 -17.026 1.00 94.38 401 ARG A CA 1
ATOM 3148 C C . ARG A 1 401 ? 4.301 -1.159 -18.129 1.00 94.38 401 ARG A C 1
ATOM 3150 O O . ARG A 1 401 ? 4.468 -0.046 -18.622 1.00 94.38 401 ARG A O 1
ATOM 3157 N N . ASP A 1 402 ? 5.005 -2.224 -18.510 1.00 93.81 402 ASP A N 1
ATOM 3158 C CA . ASP A 1 402 ? 5.908 -2.196 -19.668 1.00 93.81 402 ASP A CA 1
ATOM 3159 C C . ASP A 1 402 ? 5.155 -1.742 -20.930 1.00 93.81 402 ASP A C 1
ATOM 3161 O O . ASP A 1 402 ? 4.084 -2.265 -21.247 1.00 93.81 402 ASP A O 1
ATOM 3165 N N . GLY A 1 403 ? 5.702 -0.749 -21.630 1.00 89.75 403 GLY A N 1
ATOM 3166 C CA . GLY A 1 403 ? 5.109 -0.142 -22.822 1.00 89.75 403 GLY A CA 1
ATOM 3167 C C . GLY A 1 403 ? 4.175 1.053 -22.574 1.00 89.75 403 GLY A C 1
ATOM 3168 O O . GLY A 1 403 ? 3.792 1.719 -23.536 1.00 89.75 403 GLY A O 1
ATOM 3169 N N . ASP A 1 404 ? 3.827 1.372 -21.325 1.00 94.50 404 ASP A N 1
ATOM 3170 C CA . ASP A 1 404 ? 2.951 2.508 -21.013 1.00 94.50 404 ASP A CA 1
ATOM 3171 C C . ASP A 1 404 ? 3.702 3.851 -21.047 1.00 94.50 404 ASP A C 1
ATOM 3173 O O . ASP A 1 404 ? 4.852 3.960 -20.618 1.00 94.50 404 ASP A O 1
ATOM 3177 N N . ASN A 1 405 ? 3.028 4.916 -21.494 1.00 94.50 405 ASN A N 1
ATOM 3178 C CA . ASN A 1 405 ? 3.602 6.267 -21.541 1.00 94.50 405 ASN A CA 1
ATOM 3179 C C . ASN A 1 405 ? 3.823 6.848 -20.141 1.00 94.50 405 ASN A C 1
ATOM 3181 O O . ASN A 1 405 ? 2.897 6.851 -19.327 1.00 94.50 405 ASN A O 1
ATOM 3185 N N . CYS A 1 406 ? 4.980 7.455 -19.897 1.00 95.44 406 CYS A N 1
ATOM 3186 C CA . CYS A 1 406 ? 5.366 8.019 -18.604 1.00 95.44 406 CYS A CA 1
ATOM 3187 C C . CYS A 1 406 ? 6.139 9.339 -18.743 1.00 95.44 406 CYS A C 1
ATOM 3189 O O . CYS A 1 406 ? 6.672 9.666 -19.799 1.00 95.44 406 CYS A O 1
ATOM 3191 N N . SER A 1 407 ? 6.236 10.093 -17.650 1.00 94.25 407 SER A N 1
ATOM 3192 C CA . SER A 1 407 ? 7.030 11.322 -17.550 1.00 94.25 407 SER A CA 1
ATOM 3193 C C . SER A 1 407 ? 8.108 11.292 -16.463 1.00 94.25 407 SER A C 1
ATOM 3195 O O . SER A 1 407 ? 8.979 12.163 -16.447 1.00 94.25 407 SER A O 1
ATOM 3197 N N . ALA A 1 408 ? 8.098 10.289 -15.579 1.00 93.69 408 ALA A N 1
ATOM 3198 C CA . ALA A 1 408 ? 9.104 10.082 -14.535 1.00 93.69 408 ALA A CA 1
ATOM 3199 C C . ALA A 1 408 ? 9.204 8.599 -14.131 1.00 93.69 408 ALA A C 1
ATOM 3201 O O . ALA A 1 408 ? 8.212 7.882 -14.221 1.00 93.69 408 ALA A O 1
ATOM 3202 N N . ASP A 1 409 ? 10.365 8.149 -13.627 1.00 93.19 409 ASP A N 1
ATOM 3203 C CA . ASP A 1 409 ? 10.590 6.727 -13.267 1.00 93.19 409 ASP A CA 1
ATOM 3204 C C . ASP A 1 409 ? 9.633 6.247 -12.194 1.00 93.19 409 ASP A C 1
ATOM 3206 O O . ASP A 1 409 ? 9.149 5.126 -12.242 1.00 93.19 409 ASP A O 1
ATOM 3210 N N . LYS A 1 410 ? 9.295 7.141 -11.261 1.00 91.69 410 LYS A N 1
ATOM 3211 C CA . LYS A 1 410 ? 8.354 6.847 -10.185 1.00 91.69 410 LYS A CA 1
ATOM 3212 C C . LYS A 1 410 ? 6.980 6.372 -10.654 1.00 91.69 410 LYS A C 1
ATOM 3214 O O . LYS A 1 410 ? 6.218 5.891 -9.833 1.00 91.69 410 LYS A O 1
ATOM 3219 N N . GLN A 1 411 ? 6.635 6.590 -11.921 1.00 95.00 411 GLN A N 1
ATOM 3220 C CA . GLN A 1 411 ? 5.353 6.174 -12.471 1.00 95.00 411 GLN A CA 1
ATOM 3221 C C . GLN A 1 411 ? 5.363 4.716 -12.928 1.00 95.00 411 GLN A C 1
ATOM 3223 O O . GLN A 1 411 ? 4.294 4.177 -13.177 1.00 95.00 411 GLN A O 1
ATOM 3228 N N . CYS A 1 412 ? 6.535 4.100 -13.087 1.00 95.81 412 CYS A N 1
ATOM 3229 C CA . CYS A 1 412 ? 6.692 2.767 -13.651 1.00 95.81 412 CYS A CA 1
ATOM 3230 C C . CYS A 1 412 ? 6.728 1.693 -12.561 1.00 95.81 412 CYS A C 1
ATOM 3232 O O . CYS A 1 412 ? 7.235 1.923 -11.465 1.00 95.81 412 CYS A O 1
ATOM 3234 N N . GLY A 1 413 ? 6.187 0.512 -12.870 1.00 92.38 413 GLY A N 1
ATOM 3235 C CA . GLY A 1 413 ? 6.209 -0.643 -11.973 1.00 92.38 413 GLY A CA 1
ATOM 3236 C C . GLY A 1 413 ? 7.621 -1.103 -11.591 1.00 92.38 413 GLY A C 1
ATOM 3237 O O . GLY A 1 413 ? 8.627 -0.666 -12.147 1.00 92.38 413 GLY A O 1
ATOM 3238 N N . GLN A 1 414 ? 7.702 -2.019 -10.629 1.00 91.00 414 GLN A N 1
ATOM 3239 C CA . GLN A 1 414 ? 8.979 -2.514 -10.116 1.00 91.00 414 GLN A CA 1
ATOM 3240 C C . GLN A 1 414 ? 9.877 -3.076 -11.237 1.00 91.00 414 GLN A C 1
ATOM 3242 O O . GLN A 1 414 ? 9.459 -3.938 -12.007 1.00 91.00 414 GLN A O 1
ATOM 3247 N N . GLY A 1 415 ? 11.125 -2.596 -11.297 1.00 91.19 415 GLY A N 1
ATOM 3248 C CA . GLY A 1 415 ? 12.125 -3.005 -12.293 1.00 91.19 415 GLY A CA 1
ATOM 3249 C C . GLY A 1 415 ? 12.045 -2.275 -13.640 1.00 91.19 415 GLY A C 1
ATOM 3250 O O . GLY A 1 415 ? 12.896 -2.513 -14.492 1.00 91.19 415 GLY A O 1
ATOM 3251 N N . LEU A 1 416 ? 11.067 -1.384 -13.826 1.00 95.62 416 LEU A N 1
ATOM 3252 C CA . LEU A 1 416 ? 10.899 -0.572 -15.032 1.00 95.62 416 LEU A CA 1
ATOM 3253 C C . LEU A 1 416 ? 11.455 0.844 -14.812 1.00 95.62 416 LEU A C 1
ATOM 3255 O O . LEU A 1 416 ? 11.281 1.428 -13.741 1.00 95.62 416 LEU A O 1
ATOM 3259 N N . SER A 1 417 ? 12.040 1.426 -15.856 1.00 95.75 417 SER A N 1
ATOM 3260 C CA . SER A 1 417 ? 12.459 2.833 -15.902 1.00 95.75 417 SER A CA 1
ATOM 3261 C C . SER A 1 417 ? 11.608 3.610 -16.899 1.00 95.75 417 SER A C 1
ATOM 3263 O O . SER A 1 417 ? 11.185 3.067 -17.919 1.00 95.75 417 SER A O 1
ATOM 3265 N N . CYS A 1 418 ? 11.394 4.903 -16.650 1.00 96.31 418 CYS A N 1
ATOM 3266 C CA . CYS A 1 418 ? 10.741 5.775 -17.615 1.00 96.31 418 CYS A CA 1
ATOM 3267 C C . CYS A 1 418 ? 11.777 6.333 -18.590 1.00 96.31 418 CYS A C 1
ATOM 3269 O O . CYS A 1 418 ? 12.458 7.320 -18.315 1.00 96.31 418 CYS A O 1
ATOM 3271 N N . VAL A 1 419 ? 11.904 5.723 -19.754 1.00 94.56 419 VAL A N 1
ATOM 3272 C CA . VAL A 1 419 ? 12.927 6.107 -20.725 1.00 94.56 419 VAL A CA 1
ATOM 3273 C C . VAL A 1 419 ? 12.394 7.197 -21.660 1.00 94.56 419 VAL A C 1
ATOM 3275 O O . VAL A 1 419 ? 11.233 7.144 -22.046 1.00 94.56 419 VAL A O 1
ATOM 3278 N N . ASN A 1 420 ? 13.229 8.170 -22.059 1.00 92.00 420 ASN A N 1
ATOM 3279 C CA . ASN A 1 420 ? 12.874 9.306 -22.937 1.00 92.00 420 ASN A CA 1
ATOM 3280 C C . ASN A 1 420 ? 11.902 10.345 -22.320 1.00 92.00 420 ASN A C 1
ATOM 3282 O O . ASN A 1 420 ? 11.045 10.911 -23.000 1.00 92.00 420 ASN A O 1
ATOM 3286 N N . LYS A 1 421 ? 12.046 10.635 -21.018 1.00 92.19 421 LYS A N 1
ATOM 3287 C CA . LYS A 1 421 ? 11.282 11.683 -20.302 1.00 92.19 421 LYS A CA 1
ATOM 3288 C C . LYS A 1 421 ? 11.374 13.060 -20.992 1.00 92.19 421 LYS A C 1
ATOM 3290 O O . LYS A 1 421 ? 12.432 13.394 -21.526 1.00 92.19 421 LYS A O 1
ATOM 3295 N N . PRO A 1 422 ? 10.330 13.913 -20.904 1.00 89.25 422 PRO A N 1
ATOM 3296 C CA . PRO A 1 422 ? 9.085 13.736 -20.142 1.00 89.25 422 PRO A CA 1
ATOM 3297 C C . PRO A 1 422 ? 7.950 13.042 -20.917 1.00 89.25 422 PRO A C 1
ATOM 3299 O O . PRO A 1 422 ? 6.890 12.824 -20.344 1.00 89.25 422 PRO A O 1
ATOM 3302 N N . ALA A 1 423 ? 8.145 12.712 -22.195 1.00 90.62 423 ALA A N 1
ATOM 3303 C CA . ALA A 1 423 ? 7.193 11.961 -23.020 1.00 90.62 423 ALA A CA 1
ATOM 3304 C C . ALA A 1 423 ? 7.746 10.552 -23.280 1.00 90.62 423 ALA A C 1
ATOM 3306 O O . ALA A 1 423 ? 7.950 10.141 -24.421 1.00 90.62 423 ALA A O 1
ATOM 3307 N N . GLY A 1 424 ? 8.081 9.878 -22.184 1.00 93.62 424 GLY A N 1
ATOM 3308 C CA . GLY A 1 424 ? 8.780 8.609 -22.176 1.00 93.62 424 GLY A CA 1
ATOM 3309 C C . GLY A 1 424 ? 7.861 7.396 -22.153 1.00 93.62 424 GLY A C 1
ATOM 3310 O O . GLY A 1 424 ? 6.638 7.510 -22.247 1.00 93.62 424 GLY A O 1
ATOM 3311 N N . MET A 1 425 ? 8.469 6.226 -21.984 1.00 94.56 425 MET A N 1
ATOM 3312 C CA . MET A 1 425 ? 7.782 4.943 -21.866 1.00 94.56 425 MET A CA 1
ATOM 3313 C C . MET A 1 425 ? 8.414 4.091 -20.763 1.00 94.56 425 MET A C 1
ATOM 3315 O O . MET A 1 425 ? 9.638 4.067 -20.629 1.00 94.56 425 MET A O 1
ATOM 3319 N N . CYS A 1 426 ? 7.583 3.415 -19.971 1.00 96.50 426 CYS A N 1
ATOM 3320 C CA . CYS A 1 426 ? 8.035 2.497 -18.931 1.00 96.50 426 CYS A CA 1
ATOM 3321 C C . CYS A 1 426 ? 8.556 1.218 -19.569 1.00 96.50 426 CYS A C 1
ATOM 3323 O O . CYS A 1 426 ? 7.795 0.546 -20.260 1.00 96.50 426 CYS A O 1
ATOM 3325 N N . VAL A 1 427 ? 9.830 0.889 -19.350 1.00 96.06 427 VAL A N 1
ATOM 3326 C CA . VAL A 1 427 ? 10.462 -0.281 -19.966 1.00 96.06 427 VAL A CA 1
ATOM 3327 C C . VAL A 1 427 ? 11.506 -0.945 -19.075 1.00 96.06 427 VAL A C 1
ATOM 3329 O O . VAL A 1 427 ? 12.100 -0.294 -18.216 1.00 96.06 427 VAL A O 1
ATOM 3332 N N . PHE A 1 428 ? 11.764 -2.235 -19.304 1.00 95.06 428 PHE A N 1
ATOM 3333 C CA . PHE A 1 428 ? 12.954 -2.898 -18.773 1.00 95.06 428 PHE A CA 1
ATOM 3334 C C . PHE A 1 428 ? 14.155 -2.540 -19.652 1.00 95.06 428 PHE A C 1
ATOM 3336 O O . PHE A 1 428 ? 14.219 -2.942 -20.818 1.00 95.06 428 PHE A O 1
ATOM 3343 N N . GLU A 1 429 ? 15.103 -1.782 -19.111 1.00 93.19 429 GLU A N 1
ATOM 3344 C CA . GLU A 1 429 ? 16.322 -1.425 -19.840 1.00 93.19 429 GLU A CA 1
ATOM 3345 C C . GLU A 1 429 ? 17.169 -2.668 -20.151 1.00 93.19 429 GLU A C 1
ATOM 3347 O O . GLU A 1 429 ? 17.287 -3.578 -19.328 1.00 93.19 429 GLU A O 1
ATOM 3352 N N . ASN A 1 430 ? 17.768 -2.703 -21.344 1.00 93.00 430 ASN A N 1
ATOM 3353 C CA . ASN A 1 430 ? 18.641 -3.779 -21.832 1.00 93.00 430 ASN A CA 1
ATOM 3354 C C . ASN A 1 430 ? 18.013 -5.191 -21.828 1.00 93.00 430 ASN A C 1
ATOM 3356 O O . ASN A 1 430 ? 18.732 -6.192 -21.785 1.00 93.00 430 ASN A O 1
ATOM 3360 N N . SER A 1 431 ? 16.683 -5.291 -21.873 1.00 94.12 431 SER A N 1
ATOM 3361 C CA . SER A 1 431 ? 15.939 -6.551 -21.722 1.00 94.12 431 SER A CA 1
ATOM 3362 C C . SER A 1 431 ? 15.673 -7.314 -23.024 1.00 94.12 431 SER A C 1
ATOM 3364 O O . SER A 1 431 ? 15.335 -8.499 -22.983 1.00 94.12 431 SER A O 1
ATOM 3366 N N . VAL A 1 432 ? 15.817 -6.664 -24.179 1.00 92.56 432 VAL A N 1
ATOM 3367 C CA . VAL A 1 432 ? 15.475 -7.216 -25.493 1.00 92.56 432 VAL A CA 1
ATOM 3368 C C . VAL A 1 432 ? 16.744 -7.482 -26.299 1.00 92.56 432 VAL A C 1
ATOM 3370 O O . VAL A 1 432 ? 17.468 -6.563 -26.677 1.00 92.56 432 VAL A O 1
ATOM 3373 N N . ALA A 1 433 ? 16.993 -8.750 -26.621 1.00 92.38 433 ALA A N 1
ATOM 3374 C CA . ALA A 1 433 ? 18.105 -9.142 -27.483 1.00 92.38 433 ALA A CA 1
ATOM 3375 C C . ALA A 1 433 ? 17.926 -8.650 -28.936 1.00 92.38 433 ALA A C 1
ATOM 3377 O O . ALA A 1 433 ? 16.822 -8.322 -29.379 1.00 92.38 433 ALA A O 1
ATOM 3378 N N . MET A 1 434 ? 19.016 -8.660 -29.708 1.00 91.06 434 MET A N 1
ATOM 3379 C CA . MET A 1 434 ? 19.013 -8.333 -31.138 1.00 91.06 434 MET A CA 1
ATOM 3380 C C . MET A 1 434 ? 17.920 -9.105 -31.904 1.00 91.06 434 MET A C 1
ATOM 3382 O O . MET A 1 434 ? 17.714 -10.297 -31.676 1.00 91.06 434 MET A O 1
ATOM 3386 N N . ASN A 1 435 ? 17.228 -8.433 -32.828 1.00 88.88 435 ASN A N 1
ATOM 3387 C CA . ASN A 1 435 ? 16.033 -8.899 -33.552 1.00 88.88 435 ASN A CA 1
ATOM 3388 C C . ASN A 1 435 ? 14.771 -9.139 -32.695 1.00 88.88 435 ASN A C 1
ATOM 3390 O O . ASN A 1 435 ? 13.738 -9.546 -33.231 1.00 88.88 435 ASN A O 1
ATOM 3394 N N . GLY A 1 436 ? 14.811 -8.881 -31.385 1.00 90.88 436 GLY A N 1
ATOM 3395 C CA . GLY A 1 436 ? 13.631 -8.888 -30.523 1.00 90.88 436 GLY A CA 1
ATOM 3396 C C . GLY A 1 436 ? 12.740 -7.661 -30.743 1.00 90.88 436 GLY A C 1
ATOM 3397 O O . GLY A 1 436 ? 13.194 -6.631 -31.243 1.00 90.88 436 GLY A O 1
ATOM 3398 N N . LYS A 1 437 ? 11.456 -7.764 -30.375 1.00 93.62 437 LYS A N 1
ATOM 3399 C CA . LYS A 1 437 ? 10.506 -6.642 -30.454 1.00 93.62 437 LYS A CA 1
ATOM 3400 C C . LYS A 1 437 ? 10.808 -5.602 -29.381 1.00 93.62 437 LYS A C 1
ATOM 3402 O O . LYS A 1 437 ? 10.971 -5.960 -28.222 1.00 93.62 437 LYS A O 1
ATOM 3407 N N . CYS A 1 438 ? 10.802 -4.334 -29.767 1.00 93.31 438 CYS A N 1
ATOM 3408 C CA . CYS A 1 438 ? 11.086 -3.210 -28.880 1.00 93.31 438 CYS A CA 1
ATOM 3409 C C . CYS A 1 438 ? 10.155 -2.032 -29.180 1.00 93.31 438 CYS A C 1
ATOM 3411 O O . CYS A 1 438 ? 9.593 -1.924 -30.268 1.00 93.31 438 CYS A O 1
ATOM 3413 N N . SER A 1 439 ? 10.047 -1.112 -28.234 1.00 92.06 439 SER A N 1
ATOM 3414 C CA . SER A 1 439 ? 9.295 0.137 -28.342 1.00 92.06 439 SER A CA 1
ATOM 3415 C C . SER A 1 439 ? 10.222 1.356 -28.381 1.00 92.06 439 SER A C 1
ATOM 3417 O O . SER A 1 439 ? 9.957 2.311 -29.116 1.00 92.06 439 SER A O 1
ATOM 3419 N N . VAL A 1 440 ? 11.338 1.303 -27.645 1.00 92.25 440 VAL A N 1
ATOM 3420 C CA . VAL A 1 440 ? 12.367 2.356 -27.539 1.00 92.25 440 VAL A CA 1
ATOM 3421 C C . VAL A 1 440 ? 13.771 1.745 -27.576 1.00 92.25 440 VAL A C 1
ATOM 3423 O O . VAL A 1 440 ? 13.921 0.537 -27.410 1.00 92.25 440 VAL A O 1
ATOM 3426 N N . ASN A 1 441 ? 14.800 2.557 -27.840 1.00 92.31 441 ASN A N 1
ATOM 3427 C CA . ASN A 1 441 ? 16.168 2.068 -28.059 1.00 92.31 441 ASN A CA 1
ATOM 3428 C C . ASN A 1 441 ? 16.744 1.373 -26.824 1.00 92.31 441 ASN A C 1
ATOM 3430 O O . ASN A 1 441 ? 17.402 0.353 -26.951 1.00 92.31 441 ASN A O 1
ATOM 3434 N N . GLU A 1 442 ? 16.447 1.899 -25.644 1.00 93.56 442 GLU A N 1
ATOM 3435 C CA . GLU A 1 442 ? 17.016 1.488 -24.363 1.00 93.56 442 GLU A CA 1
ATOM 3436 C C . GLU A 1 442 ? 16.472 0.140 -23.870 1.00 93.56 442 GLU A C 1
ATOM 3438 O O . GLU A 1 442 ? 17.020 -0.447 -22.942 1.00 93.56 442 GLU A O 1
ATOM 3443 N N . GLN A 1 443 ? 15.413 -0.386 -24.496 1.00 94.06 443 GLN A N 1
ATOM 3444 C CA . GLN A 1 443 ? 15.010 -1.778 -24.288 1.00 94.06 443 GLN A CA 1
ATOM 3445 C C . GLN A 1 443 ? 16.015 -2.758 -24.893 1.00 94.06 443 GLN A C 1
ATOM 3447 O O . GLN A 1 443 ? 16.121 -3.880 -24.409 1.00 94.06 443 GLN A O 1
ATOM 3452 N N . CYS A 1 444 ? 16.730 -2.366 -25.948 1.00 94.25 444 CYS A N 1
ATOM 3453 C CA . CYS A 1 444 ? 17.657 -3.247 -26.638 1.00 94.25 444 CYS A CA 1
ATOM 3454 C C . CYS A 1 444 ? 18.930 -3.445 -25.813 1.00 94.25 444 CYS A C 1
ATOM 3456 O O . CYS A 1 444 ? 19.525 -2.473 -25.363 1.00 94.25 444 CYS A O 1
ATOM 3458 N N . THR A 1 445 ? 19.370 -4.694 -25.636 1.00 93.44 445 THR A N 1
ATOM 3459 C CA . THR A 1 445 ? 20.629 -5.015 -24.937 1.00 93.44 445 THR A CA 1
ATOM 3460 C C . THR A 1 445 ? 21.841 -4.370 -25.622 1.00 93.44 445 THR A C 1
ATOM 3462 O O . THR A 1 445 ? 22.777 -3.947 -24.952 1.00 93.44 445 THR A O 1
ATOM 3465 N N . THR A 1 446 ? 21.807 -4.291 -26.955 1.00 91.94 446 THR A N 1
ATOM 3466 C CA . THR A 1 446 ? 22.764 -3.590 -27.824 1.00 91.94 446 THR A CA 1
ATOM 3467 C C . THR A 1 446 ? 22.013 -2.984 -29.016 1.00 91.94 446 THR A C 1
ATOM 3469 O O . THR A 1 446 ? 20.879 -3.378 -29.314 1.00 9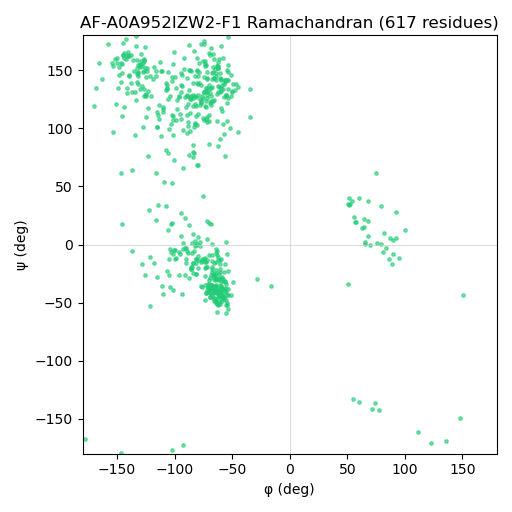1.94 446 THR A O 1
ATOM 3472 N N . GLY A 1 447 ? 22.616 -2.030 -29.726 1.00 92.12 447 GLY A N 1
ATOM 3473 C CA . GLY A 1 447 ? 22.015 -1.427 -30.914 1.00 92.12 447 GLY A CA 1
ATOM 3474 C C . GLY A 1 447 ? 20.916 -0.396 -30.632 1.00 92.12 447 GLY A C 1
ATOM 3475 O O . GLY A 1 447 ? 21.026 0.453 -29.747 1.00 92.12 447 GLY A O 1
ATOM 3476 N N . ARG A 1 448 ? 19.875 -0.384 -31.471 1.00 93.12 448 ARG A N 1
ATOM 3477 C CA . ARG A 1 448 ? 18.741 0.552 -31.390 1.00 93.12 448 ARG A CA 1
ATOM 3478 C C . ARG A 1 448 ? 17.428 -0.095 -31.806 1.00 93.12 448 ARG A C 1
ATOM 3480 O O . ARG A 1 448 ? 17.405 -1.080 -32.534 1.00 93.12 448 ARG A O 1
ATOM 3487 N N . CYS A 1 449 ? 16.319 0.539 -31.452 1.00 93.06 449 CYS A N 1
ATOM 3488 C CA . CYS A 1 449 ? 14.985 0.082 -31.801 1.00 93.06 449 CYS A CA 1
ATOM 3489 C C . CYS A 1 449 ? 14.462 0.739 -33.087 1.00 93.06 449 CYS A C 1
ATOM 3491 O O . CYS A 1 449 ? 14.067 1.912 -33.092 1.00 93.06 449 CYS A O 1
ATOM 3493 N N . GLN A 1 450 ? 14.392 -0.022 -34.181 1.00 92.12 450 GLN A N 1
ATOM 3494 C CA . GLN A 1 450 ? 14.047 0.475 -35.517 1.00 92.12 450 GLN A CA 1
ATOM 3495 C C . GLN A 1 450 ? 12.772 -0.179 -36.073 1.00 92.12 450 GLN A C 1
ATOM 3497 O O . GLN A 1 450 ? 12.538 -1.367 -35.889 1.00 92.12 450 GLN A O 1
ATOM 3502 N N . GLY A 1 451 ? 11.945 0.597 -36.782 1.00 87.06 451 GLY A N 1
ATOM 3503 C CA . GLY A 1 451 ? 10.693 0.148 -37.407 1.00 87.06 451 GLY A CA 1
ATOM 3504 C C . GLY A 1 451 ? 9.547 1.139 -37.180 1.00 87.06 451 GLY A C 1
ATOM 3505 O O . GLY A 1 451 ? 9.769 2.251 -36.703 1.00 87.06 451 GLY A O 1
ATOM 3506 N N . THR A 1 452 ? 8.314 0.743 -37.501 1.00 83.62 452 THR A N 1
ATOM 3507 C CA . THR A 1 452 ? 7.104 1.550 -37.249 1.00 83.62 452 THR A CA 1
ATOM 3508 C C . THR A 1 452 ? 6.010 0.712 -36.590 1.00 83.62 452 THR A C 1
ATOM 3510 O O . THR A 1 452 ? 5.905 -0.494 -36.831 1.00 83.62 452 THR A O 1
ATOM 3513 N N . GLY A 1 453 ? 5.205 1.350 -35.734 1.00 83.06 453 GLY A N 1
ATOM 3514 C CA . GLY A 1 453 ? 4.117 0.694 -35.005 1.00 83.06 453 GLY A CA 1
ATOM 3515 C C . GLY A 1 453 ? 4.591 -0.516 -34.195 1.00 83.06 453 GLY A C 1
ATOM 3516 O O . GLY A 1 453 ? 5.614 -0.460 -33.519 1.00 83.06 453 GLY A O 1
ATOM 3517 N N . SER A 1 454 ? 3.863 -1.626 -34.304 1.00 81.25 454 SER A N 1
ATOM 3518 C CA . SER A 1 454 ? 4.142 -2.892 -33.612 1.00 81.25 454 SER A CA 1
ATOM 3519 C C . SER A 1 454 ? 5.272 -3.734 -34.227 1.00 81.25 454 SER A C 1
ATOM 3521 O O . SER A 1 454 ? 5.565 -4.814 -33.717 1.00 81.25 454 SER A O 1
ATOM 3523 N N . ASN A 1 455 ? 5.883 -3.280 -35.329 1.00 85.31 455 ASN A N 1
ATOM 3524 C CA . ASN A 1 455 ? 6.930 -4.007 -36.065 1.00 85.31 455 ASN A CA 1
ATOM 3525 C C . ASN A 1 455 ? 8.340 -3.478 -35.767 1.00 85.31 455 ASN A C 1
ATOM 3527 O O . ASN A 1 455 ? 9.264 -3.676 -36.554 1.00 85.31 455 ASN A O 1
ATOM 3531 N N . ARG A 1 456 ? 8.500 -2.747 -34.666 1.00 91.69 456 ARG A N 1
ATOM 3532 C CA . ARG A 1 456 ? 9.796 -2.244 -34.222 1.00 91.69 456 ARG A CA 1
ATOM 3533 C C . ARG A 1 456 ? 10.628 -3.381 -33.627 1.00 91.69 456 ARG A C 1
ATOM 3535 O O . ARG A 1 456 ? 10.128 -4.148 -32.805 1.00 91.69 456 ARG A O 1
ATOM 3542 N N . MET A 1 457 ? 11.881 -3.494 -34.062 1.00 92.88 457 MET A N 1
ATOM 3543 C CA . MET A 1 457 ? 12.823 -4.516 -33.603 1.00 92.88 457 MET A CA 1
ATOM 3544 C C . MET A 1 457 ? 14.179 -3.911 -33.251 1.00 92.88 457 MET A C 1
ATOM 3546 O O . MET A 1 457 ? 14.579 -2.890 -33.818 1.00 92.88 457 MET A O 1
ATOM 3550 N N . CYS A 1 458 ? 14.881 -4.553 -32.320 1.00 93.94 458 CYS A N 1
ATOM 3551 C CA . CYS A 1 458 ? 16.260 -4.221 -32.000 1.00 93.94 458 CYS A CA 1
ATOM 3552 C C . CYS A 1 458 ? 17.157 -4.586 -33.180 1.00 93.94 458 CYS A C 1
ATOM 3554 O O . CYS A 1 458 ? 17.165 -5.732 -33.629 1.00 93.94 458 CYS A O 1
ATOM 3556 N N . VAL A 1 459 ? 17.886 -3.603 -33.687 1.00 94.12 459 VAL A N 1
ATOM 3557 C CA . VAL A 1 459 ? 18.817 -3.728 -34.807 1.00 94.12 459 VAL A CA 1
ATOM 3558 C C . VAL A 1 459 ? 20.161 -3.121 -34.425 1.00 94.12 459 VAL A C 1
ATOM 3560 O O . VAL A 1 459 ? 20.222 -2.218 -33.594 1.00 94.12 459 VAL A O 1
ATOM 3563 N N . CYS A 1 460 ? 21.237 -3.579 -35.052 1.00 94.12 460 CYS A N 1
ATOM 3564 C CA . CYS A 1 460 ? 22.577 -3.059 -34.797 1.00 94.12 460 CYS A CA 1
ATOM 3565 C C . CYS A 1 460 ? 22.728 -1.597 -35.258 1.00 94.12 460 CYS A C 1
ATOM 3567 O O . CYS A 1 460 ? 22.099 -1.169 -36.233 1.00 94.12 460 CYS A O 1
ATOM 3569 N N . ASN A 1 461 ? 23.567 -0.823 -34.576 1.00 90.50 461 ASN A N 1
ATOM 3570 C CA . ASN A 1 461 ? 24.107 0.447 -35.062 1.00 90.50 461 ASN A CA 1
ATOM 3571 C C . ASN A 1 461 ? 25.466 0.222 -35.732 1.00 90.50 461 ASN A C 1
ATOM 3573 O O . ASN A 1 461 ? 25.718 0.775 -36.808 1.00 90.50 461 ASN A O 1
ATOM 3577 N N . ASP A 1 462 ? 26.306 -0.606 -35.112 1.00 90.56 462 ASP A N 1
ATOM 3578 C CA . ASP A 1 462 ? 27.651 -0.950 -35.561 1.00 90.56 462 ASP A CA 1
ATOM 3579 C C . ASP A 1 462 ? 27.997 -2.429 -35.304 1.00 90.56 462 ASP A C 1
ATOM 3581 O O . ASP A 1 462 ? 27.179 -3.204 -34.808 1.00 90.56 462 ASP A O 1
ATOM 3585 N N . ASP A 1 463 ? 29.183 -2.850 -35.751 1.00 88.75 463 ASP A N 1
ATOM 3586 C CA . ASP A 1 463 ? 29.620 -4.249 -35.669 1.00 88.75 463 ASP A CA 1
ATOM 3587 C C . ASP A 1 463 ? 29.680 -4.786 -34.220 1.00 88.75 463 ASP A C 1
ATOM 3589 O O . ASP A 1 463 ? 29.218 -5.908 -34.017 1.00 88.75 463 ASP A O 1
ATOM 3593 N N . PRO A 1 464 ? 30.145 -4.020 -33.204 1.00 90.44 464 PRO A N 1
ATOM 3594 C CA . PRO A 1 464 ? 30.095 -4.433 -31.796 1.00 90.44 464 PRO A CA 1
ATOM 3595 C C . PRO A 1 464 ? 28.706 -4.767 -31.238 1.00 90.44 464 PRO A C 1
ATOM 3597 O O . PRO A 1 464 ? 28.613 -5.506 -30.261 1.00 90.44 464 PRO A O 1
ATOM 3600 N N . ASP A 1 465 ? 27.626 -4.241 -31.825 1.00 89.19 465 ASP A N 1
ATOM 3601 C CA . ASP A 1 465 ? 26.267 -4.589 -31.396 1.00 89.19 465 ASP A CA 1
ATOM 3602 C C . ASP A 1 465 ? 25.863 -6.016 -31.796 1.00 89.19 465 ASP A C 1
ATOM 3604 O O . ASP A 1 465 ? 24.894 -6.564 -31.256 1.00 89.19 465 ASP A O 1
ATOM 3608 N N . CYS A 1 466 ? 26.554 -6.601 -32.778 1.00 89.44 466 CYS A N 1
ATOM 3609 C CA . CYS A 1 466 ? 26.264 -7.924 -33.302 1.00 89.44 466 CYS A CA 1
ATOM 3610 C C . CYS A 1 466 ? 26.963 -9.029 -32.495 1.00 89.44 466 CYS A C 1
ATOM 3612 O O . CYS A 1 466 ? 28.045 -8.819 -31.954 1.00 89.44 466 CYS A O 1
ATOM 3614 N N . PRO A 1 467 ? 26.367 -10.234 -32.420 1.00 88.25 467 PRO A N 1
ATOM 3615 C CA . PRO A 1 467 ? 27.017 -11.372 -31.780 1.00 88.25 467 PRO A CA 1
ATOM 3616 C C . PRO A 1 467 ? 28.305 -11.760 -32.517 1.00 88.25 467 PRO A C 1
ATOM 3618 O O . PRO A 1 467 ? 28.410 -11.562 -33.732 1.00 88.25 467 PRO A O 1
ATOM 3621 N N . ASP A 1 468 ? 29.237 -12.376 -31.789 1.00 89.06 468 ASP A N 1
ATOM 3622 C CA . ASP A 1 468 ? 30.518 -12.850 -32.319 1.00 89.06 468 ASP A CA 1
ATOM 3623 C C . ASP A 1 468 ? 30.358 -13.589 -33.659 1.00 89.06 468 ASP A C 1
ATOM 3625 O O . ASP A 1 468 ? 29.466 -14.425 -33.847 1.00 89.06 468 ASP A O 1
ATOM 3629 N N . GLY A 1 469 ? 31.235 -13.274 -34.614 1.00 90.06 469 GLY A N 1
ATOM 3630 C CA . GLY A 1 469 ? 31.182 -13.833 -35.966 1.00 90.06 469 GLY A CA 1
ATOM 3631 C C . GLY A 1 469 ? 30.194 -13.139 -36.913 1.00 90.06 469 GLY A C 1
ATOM 3632 O O . GLY A 1 469 ? 29.952 -13.652 -38.008 1.00 90.06 469 GLY A O 1
ATOM 3633 N N . SER A 1 470 ? 29.629 -11.990 -36.528 1.00 92.62 470 SER A N 1
ATOM 3634 C CA . SER A 1 470 ? 28.733 -11.180 -37.364 1.00 92.62 470 SER A CA 1
ATOM 3635 C C . SER A 1 470 ? 29.182 -9.717 -37.474 1.00 92.62 470 SER A C 1
ATOM 3637 O O . SER A 1 470 ? 29.924 -9.225 -36.634 1.00 92.62 470 SER A O 1
ATOM 3639 N N . TYR A 1 471 ? 28.702 -9.018 -38.503 1.00 92.06 471 TYR A N 1
ATOM 3640 C CA . TYR A 1 471 ? 28.882 -7.579 -38.714 1.00 92.06 471 TYR A CA 1
ATOM 3641 C C . TYR A 1 471 ? 27.534 -6.887 -38.930 1.00 92.06 471 TYR A C 1
ATOM 3643 O O . TYR A 1 471 ? 26.549 -7.517 -39.340 1.00 92.06 471 TYR A O 1
ATOM 3651 N N . CYS A 1 472 ? 27.489 -5.578 -38.698 1.00 93.12 472 CYS A N 1
ATOM 3652 C CA . CYS A 1 472 ? 26.299 -4.774 -38.893 1.00 93.12 472 CYS A CA 1
ATOM 3653 C C . CYS A 1 472 ? 26.192 -4.274 -40.331 1.00 93.12 472 CYS A C 1
ATOM 3655 O O . CYS A 1 472 ? 26.944 -3.418 -40.811 1.00 93.12 472 CYS A O 1
ATOM 3657 N N . ARG A 1 473 ? 25.186 -4.772 -41.045 1.00 90.62 473 ARG A N 1
ATOM 3658 C CA . ARG A 1 473 ? 24.891 -4.308 -42.393 1.00 90.62 473 ARG A CA 1
ATOM 3659 C C . ARG A 1 473 ? 23.941 -3.117 -42.354 1.00 90.62 473 ARG A C 1
ATOM 3661 O O . ARG A 1 473 ? 22.732 -3.284 -42.222 1.00 90.62 473 ARG A O 1
ATOM 3668 N N . ASN A 1 474 ? 24.478 -1.928 -42.599 1.00 84.31 474 ASN A N 1
ATOM 3669 C CA . ASN A 1 474 ? 23.692 -0.709 -42.775 1.00 84.31 474 ASN A CA 1
ATOM 3670 C C . ASN A 1 474 ? 23.119 -0.621 -44.206 1.00 84.31 474 ASN A C 1
ATOM 3672 O O . ASN A 1 474 ? 23.832 -0.284 -45.154 1.00 84.31 474 ASN A O 1
ATOM 3676 N N . ARG A 1 475 ? 21.824 -0.907 -44.390 1.00 79.25 475 ARG A N 1
ATOM 3677 C CA . ARG A 1 475 ? 21.069 -0.525 -45.600 1.00 79.25 475 ARG A CA 1
ATOM 3678 C C . ARG A 1 475 ? 20.136 0.631 -45.261 1.00 79.25 475 ARG A C 1
ATOM 3680 O O . ARG A 1 475 ? 19.649 0.714 -44.141 1.00 79.25 475 ARG A O 1
ATOM 3687 N N . ALA A 1 476 ? 19.870 1.521 -46.220 1.00 73.62 476 ALA A N 1
ATOM 3688 C CA . ALA A 1 476 ? 18.980 2.668 -46.026 1.00 73.62 476 ALA A CA 1
ATOM 3689 C C . ALA A 1 476 ? 17.616 2.222 -45.457 1.00 73.62 476 ALA A C 1
ATOM 3691 O O . ALA A 1 476 ? 16.764 1.715 -46.183 1.00 73.62 476 ALA A O 1
ATOM 3692 N N . GLY A 1 477 ? 17.441 2.382 -44.143 1.00 69.38 477 GLY A N 1
ATOM 3693 C CA . GLY A 1 477 ? 16.231 2.003 -43.416 1.00 69.38 477 GLY A CA 1
ATOM 3694 C C . GLY A 1 477 ? 16.174 0.573 -42.861 1.00 69.38 477 GLY A C 1
ATOM 3695 O O . GLY A 1 477 ? 15.154 0.238 -42.259 1.00 69.38 477 GLY A O 1
ATOM 3696 N N . GLN A 1 478 ? 17.224 -0.251 -42.979 1.00 78.00 478 GLN A N 1
ATOM 3697 C CA . GLN A 1 478 ? 17.291 -1.600 -42.391 1.00 78.00 478 GLN A CA 1
ATOM 3698 C C . GLN A 1 478 ? 18.722 -1.937 -41.956 1.00 78.00 478 GLN A C 1
ATOM 3700 O O . GLN A 1 478 ? 19.595 -2.145 -42.800 1.00 78.00 478 GLN A O 1
ATOM 3705 N N . ASN A 1 479 ? 18.936 -2.011 -40.643 1.00 89.25 479 ASN A N 1
ATOM 3706 C CA . ASN A 1 479 ? 20.175 -2.520 -40.071 1.00 89.25 479 ASN A CA 1
ATOM 3707 C C . ASN A 1 479 ? 19.953 -3.975 -39.655 1.00 89.25 479 ASN A C 1
ATOM 3709 O O . ASN A 1 479 ? 18.918 -4.302 -39.080 1.00 89.25 479 ASN A O 1
ATOM 3713 N N . GLU A 1 480 ? 20.887 -4.857 -39.985 1.00 90.31 480 GLU A N 1
ATOM 3714 C CA . GLU A 1 480 ? 20.787 -6.283 -39.670 1.00 90.31 480 GLU A CA 1
ATOM 3715 C C . GLU A 1 480 ? 22.177 -6.856 -39.390 1.00 90.31 480 GLU A C 1
ATOM 3717 O O . GLU A 1 480 ? 23.136 -6.540 -40.098 1.00 90.31 480 GLU A O 1
ATOM 3722 N N . CYS A 1 481 ? 22.279 -7.729 -38.389 1.00 90.62 481 CYS A N 1
ATOM 3723 C CA . CYS A 1 481 ? 23.495 -8.502 -38.171 1.00 90.62 481 CYS A CA 1
ATOM 3724 C C . CYS A 1 481 ? 23.588 -9.619 -39.213 1.00 90.62 481 CYS A C 1
ATOM 3726 O O . CYS A 1 481 ? 22.656 -10.410 -39.389 1.00 90.62 481 CYS A O 1
ATOM 3728 N N . ARG A 1 482 ? 24.714 -9.683 -39.921 1.00 91.69 482 ARG A N 1
ATOM 3729 C CA . ARG A 1 482 ? 25.015 -10.706 -40.928 1.00 91.69 482 ARG A CA 1
ATOM 3730 C C . ARG A 1 482 ? 26.285 -11.435 -40.537 1.00 91.69 482 ARG A C 1
ATOM 3732 O O . ARG A 1 482 ? 27.202 -10.815 -40.024 1.00 91.69 482 ARG A O 1
ATOM 3739 N N . LEU A 1 483 ? 26.353 -12.729 -40.833 1.00 93.06 483 LEU A N 1
ATOM 3740 C CA . LEU A 1 483 ? 27.574 -13.503 -40.622 1.00 93.06 483 LEU A CA 1
ATOM 3741 C C . LEU A 1 483 ? 28.739 -12.897 -41.412 1.00 93.06 483 LEU A C 1
ATOM 3743 O O . LEU A 1 483 ? 28.577 -12.529 -42.583 1.00 93.06 483 LEU A O 1
ATOM 3747 N N . LEU A 1 484 ? 29.904 -12.836 -40.767 1.00 93.12 484 LEU A N 1
ATOM 3748 C CA . LEU A 1 484 ? 31.157 -12.464 -41.407 1.00 93.12 484 LEU A CA 1
ATOM 3749 C C . LEU A 1 484 ? 31.441 -13.402 -42.586 1.00 93.12 484 LEU A C 1
ATOM 3751 O O . LEU A 1 484 ? 31.232 -14.615 -42.534 1.00 93.12 484 LEU A O 1
ATOM 3755 N N . HIS A 1 485 ? 31.898 -12.807 -43.672 1.00 93.00 485 HIS A N 1
ATOM 3756 C CA . HIS A 1 485 ? 32.240 -13.433 -44.930 1.00 93.00 485 HIS A CA 1
ATOM 3757 C C . HIS A 1 485 ? 33.531 -14.249 -44.786 1.00 93.00 485 HIS A C 1
ATOM 3759 O O . HIS A 1 485 ? 34.535 -13.773 -44.252 1.00 93.00 485 HIS A O 1
ATOM 3765 N N . THR A 1 486 ? 33.493 -15.490 -45.268 1.00 91.88 486 THR A N 1
ATOM 3766 C CA . THR A 1 486 ? 34.654 -16.387 -45.327 1.00 91.88 486 THR A CA 1
ATOM 3767 C C . THR A 1 486 ? 35.608 -15.972 -46.451 1.00 91.88 486 THR A C 1
ATOM 3769 O O . THR A 1 486 ? 35.261 -15.132 -47.287 1.00 91.88 486 THR A O 1
ATOM 3772 N N . GLU A 1 487 ? 36.786 -16.600 -46.526 1.00 89.56 487 GLU A N 1
ATOM 3773 C CA . GLU A 1 487 ? 37.732 -16.419 -47.640 1.00 89.56 487 GLU A CA 1
ATOM 3774 C C . GLU A 1 487 ? 37.018 -16.499 -49.007 1.00 89.56 487 GLU A C 1
ATOM 3776 O O . GLU A 1 487 ? 36.113 -17.313 -49.216 1.00 89.56 487 GLU A O 1
ATOM 3781 N N . TYR A 1 488 ? 37.401 -15.600 -49.911 1.00 87.75 488 TYR A N 1
ATOM 3782 C CA . TYR A 1 488 ? 36.911 -15.416 -51.280 1.00 87.75 488 TYR A CA 1
ATOM 3783 C C . TYR A 1 488 ? 35.447 -14.984 -51.442 1.00 87.75 488 TYR A C 1
ATOM 3785 O O . TYR A 1 488 ? 34.993 -14.733 -52.562 1.00 87.75 488 TYR A O 1
ATOM 3793 N N . SER A 1 489 ? 34.705 -14.790 -50.353 1.00 91.25 489 SER A N 1
ATOM 3794 C CA . SER A 1 489 ? 33.374 -14.180 -50.413 1.00 91.25 489 SER A CA 1
ATOM 3795 C C . SER A 1 489 ? 33.461 -12.705 -50.812 1.00 91.25 489 SER A C 1
ATOM 3797 O O . SER A 1 489 ? 34.376 -11.992 -50.397 1.00 91.25 489 SER A O 1
ATOM 3799 N N . SER A 1 490 ? 32.503 -12.237 -51.617 1.00 90.50 490 SER A N 1
ATOM 3800 C CA . SER A 1 490 ? 32.437 -10.836 -52.047 1.00 90.50 490 SER A CA 1
ATOM 3801 C C . SER A 1 490 ? 32.238 -9.900 -50.856 1.00 90.50 490 SER A C 1
ATOM 3803 O O . SER A 1 490 ? 31.370 -10.164 -50.026 1.00 90.50 490 SER A O 1
ATOM 3805 N N . CYS A 1 491 ? 32.960 -8.787 -50.811 1.00 92.25 491 CYS A N 1
ATOM 3806 C CA . CYS A 1 491 ? 32.915 -7.816 -49.722 1.00 92.25 491 CYS A CA 1
ATOM 3807 C C . CYS A 1 491 ? 33.020 -6.379 -50.244 1.00 92.25 491 CYS A C 1
ATOM 3809 O O . CYS A 1 491 ? 33.513 -6.118 -51.342 1.00 92.25 491 CYS A O 1
ATOM 3811 N N . THR A 1 492 ? 32.581 -5.425 -49.428 1.00 91.81 492 THR A N 1
ATOM 3812 C CA . THR A 1 492 ? 32.709 -3.988 -49.708 1.00 91.81 492 THR A CA 1
ATOM 3813 C C . THR A 1 492 ? 33.571 -3.246 -48.683 1.00 91.81 492 THR A C 1
ATOM 3815 O O . THR A 1 492 ? 34.000 -2.124 -48.947 1.00 91.81 492 THR A O 1
ATOM 3818 N N . SER A 1 493 ? 33.841 -3.852 -47.521 1.00 90.94 493 SER A N 1
ATOM 3819 C CA . SER A 1 493 ? 34.696 -3.326 -46.444 1.00 90.94 493 SER A CA 1
ATOM 3820 C C . SER A 1 493 ? 35.367 -4.465 -45.669 1.00 90.94 493 SER A C 1
ATOM 3822 O O . SER A 1 493 ? 34.899 -5.599 -45.726 1.00 90.94 493 SER A O 1
ATOM 3824 N N . ASP A 1 494 ? 36.456 -4.169 -44.945 1.00 90.38 494 ASP A N 1
ATOM 3825 C CA . ASP A 1 494 ? 37.186 -5.187 -44.158 1.00 90.38 494 ASP A CA 1
ATOM 3826 C C . ASP A 1 494 ? 36.328 -5.768 -43.043 1.00 90.38 494 ASP A C 1
ATOM 3828 O O . ASP A 1 494 ? 36.407 -6.959 -42.784 1.00 90.38 494 ASP A O 1
ATOM 3832 N N . SER A 1 495 ? 35.464 -4.947 -42.440 1.00 89.62 495 SER A N 1
ATOM 3833 C CA . SER A 1 495 ? 34.569 -5.362 -41.358 1.00 89.62 495 SER A CA 1
ATOM 3834 C C . SER A 1 495 ? 33.581 -6.462 -41.738 1.00 89.62 495 SER A C 1
ATOM 3836 O O . SER A 1 495 ? 32.940 -7.038 -40.872 1.00 89.62 495 SER A O 1
ATOM 3838 N N . GLN A 1 496 ? 33.431 -6.754 -43.030 1.00 93.38 496 GLN A N 1
ATOM 3839 C CA . GLN A 1 496 ? 32.570 -7.837 -43.490 1.00 93.38 496 GLN A CA 1
ATOM 3840 C C . GLN A 1 496 ? 33.277 -9.184 -43.458 1.00 93.38 496 GLN A C 1
ATOM 3842 O O . GLN A 1 496 ? 32.597 -10.191 -43.574 1.00 93.38 496 GLN A O 1
ATOM 3847 N N . CYS A 1 497 ? 34.604 -9.221 -43.356 1.00 92.81 497 CYS A N 1
ATOM 3848 C CA . CYS A 1 497 ? 35.400 -10.437 -43.442 1.00 92.81 497 CYS A CA 1
ATOM 3849 C C . CYS A 1 497 ? 35.685 -11.017 -42.052 1.00 92.81 497 CYS A C 1
ATOM 3851 O O . CYS A 1 497 ? 35.824 -10.275 -41.086 1.00 92.81 497 CYS A O 1
ATOM 3853 N N . GLN A 1 498 ? 35.784 -12.345 -41.952 1.00 92.81 498 GLN A N 1
ATOM 3854 C CA . GLN A 1 498 ? 36.179 -13.024 -40.712 1.00 92.81 498 GLN A CA 1
ATOM 3855 C C . GLN A 1 498 ? 37.560 -12.567 -40.209 1.00 92.81 498 GLN A C 1
ATOM 3857 O O . GLN A 1 498 ? 38.384 -12.062 -40.977 1.00 92.81 498 GLN A O 1
ATOM 3862 N N . ASP A 1 499 ? 37.836 -12.805 -38.926 1.00 88.75 499 ASP A N 1
ATOM 3863 C CA . ASP A 1 499 ? 39.155 -12.557 -38.344 1.00 88.75 499 ASP A CA 1
ATOM 3864 C C . ASP A 1 499 ? 40.256 -13.265 -39.147 1.00 88.75 499 ASP A C 1
ATOM 3866 O O . ASP A 1 499 ? 40.141 -14.437 -39.508 1.00 88.75 499 ASP A O 1
ATOM 3870 N N . GLY A 1 500 ? 41.339 -12.539 -39.437 1.00 87.06 500 GLY A N 1
ATOM 3871 C CA . GLY A 1 500 ? 42.423 -13.029 -40.293 1.00 87.06 500 GLY A CA 1
ATOM 3872 C C . GLY A 1 500 ? 42.218 -12.786 -41.792 1.00 87.06 500 GLY A C 1
ATOM 3873 O O . GLY A 1 500 ? 43.066 -13.206 -42.578 1.00 87.06 500 GLY A O 1
ATOM 3874 N N . PHE A 1 501 ? 41.162 -12.073 -42.198 1.00 90.75 501 PHE A N 1
ATOM 3875 C CA . PHE A 1 501 ? 40.915 -11.693 -43.591 1.00 90.75 501 PHE A CA 1
ATOM 3876 C C . PHE A 1 501 ? 40.726 -10.173 -43.758 1.00 90.75 501 PHE A C 1
ATOM 3878 O O . PHE A 1 501 ? 40.269 -9.485 -42.851 1.00 90.75 501 PHE A O 1
ATOM 3885 N N . THR A 1 502 ? 41.066 -9.633 -44.932 1.00 91.44 502 THR A N 1
ATOM 3886 C CA . THR A 1 502 ? 40.757 -8.248 -45.340 1.00 91.44 502 THR A CA 1
ATOM 3887 C C . THR A 1 502 ? 40.070 -8.226 -46.697 1.00 91.44 502 THR A C 1
ATOM 3889 O O . THR A 1 502 ? 40.232 -9.126 -47.521 1.00 91.44 502 THR A O 1
ATOM 3892 N N . CYS A 1 503 ? 39.276 -7.190 -46.946 1.00 91.81 503 CYS A N 1
ATOM 3893 C CA . CYS A 1 503 ? 38.561 -7.031 -48.196 1.00 91.81 503 CYS A CA 1
ATOM 3894 C C . CYS A 1 503 ? 39.480 -6.414 -49.253 1.00 91.81 503 CYS A C 1
ATOM 3896 O O . CYS A 1 503 ? 39.764 -5.212 -49.250 1.00 91.81 503 CYS A O 1
ATOM 3898 N N . ASN A 1 504 ? 39.947 -7.240 -50.180 1.00 89.38 504 ASN A N 1
ATOM 3899 C CA . ASN A 1 504 ? 40.808 -6.810 -51.270 1.00 89.38 504 ASN A CA 1
ATOM 3900 C C . ASN A 1 504 ? 40.014 -6.126 -52.383 1.00 89.38 504 ASN A C 1
ATOM 3902 O O . ASN A 1 504 ? 38.980 -6.649 -52.767 1.00 89.38 504 ASN A O 1
ATOM 3906 N N . ASN A 1 505 ? 40.518 -5.037 -52.972 1.00 87.06 505 ASN A N 1
ATOM 3907 C CA . ASN A 1 505 ? 39.869 -4.311 -54.081 1.00 87.06 505 ASN A CA 1
ATOM 3908 C C . ASN A 1 505 ? 38.470 -3.737 -53.758 1.00 87.06 505 ASN A C 1
ATOM 3910 O O . ASN A 1 505 ? 37.562 -3.754 -54.592 1.00 87.06 505 ASN A O 1
ATOM 3914 N N . LYS A 1 506 ? 38.285 -3.186 -52.551 1.00 86.44 506 LYS A N 1
ATOM 3915 C CA . LYS A 1 506 ? 37.064 -2.437 -52.183 1.00 86.44 506 LYS A CA 1
ATOM 3916 C C . LYS A 1 506 ? 36.726 -1.352 -53.226 1.00 86.44 506 LYS A C 1
ATOM 3918 O O . LYS A 1 506 ? 37.646 -0.714 -53.741 1.00 86.44 506 LYS A O 1
ATOM 3923 N N . PRO A 1 507 ? 35.434 -1.063 -53.487 1.00 79.00 507 PRO A N 1
ATOM 3924 C CA . PRO A 1 507 ? 34.245 -1.566 -52.786 1.00 79.00 507 PRO A CA 1
ATOM 3925 C C . PRO A 1 507 ? 33.618 -2.833 -53.397 1.00 79.00 507 PRO A C 1
ATOM 3927 O O . PRO A 1 507 ? 32.594 -3.274 -52.897 1.00 79.00 507 PRO A O 1
ATOM 3930 N N . LEU A 1 508 ? 34.177 -3.406 -54.465 1.00 86.81 508 LEU A N 1
ATOM 3931 C CA . LEU A 1 508 ? 33.700 -4.652 -55.087 1.00 86.81 508 LEU A CA 1
ATOM 3932 C C . LEU A 1 508 ? 34.789 -5.716 -54.952 1.00 86.81 508 LEU A C 1
ATOM 3934 O O . LEU A 1 508 ? 35.383 -6.157 -55.934 1.00 86.81 508 LEU A O 1
ATOM 3938 N N . GLY A 1 509 ? 35.098 -6.028 -53.700 1.00 90.69 509 GLY A N 1
ATOM 3939 C CA . GLY A 1 509 ? 36.234 -6.838 -53.318 1.00 90.69 509 GLY A CA 1
ATOM 3940 C C . GLY A 1 509 ? 35.893 -8.274 -52.960 1.00 90.69 509 GLY A C 1
ATOM 3941 O O . GLY A 1 509 ? 34.736 -8.686 -53.014 1.00 90.69 509 GLY A O 1
ATOM 3942 N N . HIS A 1 510 ? 36.915 -9.016 -52.538 1.00 90.62 510 HIS A N 1
ATOM 3943 C CA . HIS A 1 510 ? 36.780 -10.343 -51.937 1.00 90.62 510 HIS A CA 1
ATOM 3944 C C . HIS A 1 510 ? 37.606 -10.434 -50.651 1.00 90.62 510 HIS A C 1
ATOM 3946 O O . HIS A 1 510 ? 38.678 -9.830 -50.561 1.00 90.62 510 HIS A O 1
ATOM 3952 N N . CYS A 1 511 ? 37.108 -11.168 -49.657 1.00 92.00 511 CYS A N 1
ATOM 3953 C CA . CYS A 1 511 ? 37.837 -11.409 -48.415 1.00 92.00 511 CYS A CA 1
ATOM 3954 C C . CYS A 1 511 ? 39.047 -12.309 -48.688 1.00 92.00 511 CYS A C 1
ATOM 3956 O O . CYS A 1 511 ? 38.879 -13.434 -49.147 1.00 92.00 511 CYS A O 1
ATOM 3958 N N . ILE A 1 512 ? 40.261 -11.840 -48.410 1.00 89.81 512 ILE A N 1
ATOM 3959 C CA . ILE A 1 512 ? 41.502 -12.606 -48.592 1.00 89.81 512 ILE A CA 1
ATOM 3960 C C . ILE A 1 512 ? 42.286 -12.679 -47.287 1.00 89.81 512 ILE A C 1
ATOM 3962 O O . ILE A 1 512 ? 42.175 -11.783 -46.454 1.00 89.81 512 ILE A O 1
ATOM 3966 N N . SER A 1 513 ? 43.071 -13.741 -47.101 1.00 86.69 513 SER A N 1
ATOM 3967 C CA . SER A 1 513 ? 43.886 -13.934 -45.895 1.00 86.69 513 SER A CA 1
ATOM 3968 C C . SER A 1 513 ? 44.861 -12.769 -45.684 1.00 86.69 513 SER A C 1
ATOM 3970 O O . SER A 1 513 ? 45.575 -12.378 -46.606 1.00 86.69 513 SER A O 1
ATOM 3972 N N . THR A 1 514 ? 44.947 -12.255 -44.454 1.00 82.94 514 THR A N 1
ATOM 3973 C CA . THR A 1 514 ? 45.973 -11.277 -44.044 1.00 82.94 514 THR A CA 1
ATOM 3974 C C . THR A 1 514 ? 47.348 -11.908 -43.877 1.00 82.94 514 THR A C 1
ATOM 3976 O O . THR A 1 514 ? 48.364 -11.214 -43.929 1.00 82.94 514 THR A O 1
ATOM 3979 N N . THR A 1 515 ? 47.399 -13.229 -43.695 1.00 84.06 515 THR A N 1
ATOM 3980 C CA . THR A 1 515 ? 48.657 -13.969 -43.719 1.00 84.06 515 THR A CA 1
ATOM 3981 C C . THR A 1 515 ? 49.106 -14.092 -45.165 1.00 84.06 515 THR A C 1
ATOM 3983 O O . THR A 1 515 ? 48.494 -14.819 -45.953 1.00 84.06 515 THR A O 1
ATOM 3986 N N . LEU A 1 516 ? 50.172 -13.365 -45.497 1.00 84.50 516 LEU A N 1
ATOM 3987 C CA . LEU A 1 516 ? 50.788 -13.404 -46.813 1.00 84.50 516 LEU A CA 1
ATOM 3988 C C . LEU A 1 516 ? 51.345 -14.804 -47.102 1.00 84.50 516 LEU A C 1
ATOM 3990 O O . LEU A 1 516 ? 52.089 -15.382 -46.308 1.00 84.50 516 LEU A O 1
ATOM 3994 N N . LYS A 1 517 ? 50.986 -15.338 -48.263 1.00 86.62 517 LYS A N 1
ATOM 3995 C CA . LYS A 1 517 ? 51.297 -16.685 -48.734 1.00 86.62 517 LYS A CA 1
ATOM 3996 C C . LYS A 1 517 ? 52.687 -16.704 -49.383 1.00 86.62 517 LYS A C 1
ATOM 3998 O O . LYS A 1 517 ? 53.066 -15.772 -50.093 1.00 86.62 517 LYS A O 1
ATOM 4003 N N . SER A 1 518 ? 53.472 -17.747 -49.120 1.00 86.69 518 SER A N 1
ATOM 4004 C CA . SER A 1 518 ? 54.805 -17.922 -49.712 1.00 86.69 518 SER A CA 1
ATOM 4005 C C . SER A 1 518 ? 54.731 -18.251 -51.207 1.00 86.69 518 SER A C 1
ATOM 4007 O O . SER A 1 518 ? 53.685 -18.643 -51.729 1.00 86.69 518 SER A O 1
ATOM 4009 N N . ILE A 1 519 ? 55.859 -18.133 -51.910 1.00 84.12 519 ILE A N 1
ATOM 4010 C CA . ILE A 1 519 ? 55.978 -18.602 -53.295 1.00 84.12 519 ILE A CA 1
ATOM 4011 C C . ILE A 1 519 ? 55.579 -20.088 -53.385 1.00 84.12 519 ILE A C 1
ATOM 4013 O O . ILE A 1 519 ? 55.870 -20.889 -52.498 1.00 84.12 519 ILE A O 1
ATOM 4017 N N . ASN A 1 520 ? 54.885 -20.445 -54.466 1.00 83.44 520 ASN A N 1
ATOM 4018 C CA . ASN A 1 520 ? 54.221 -21.721 -54.751 1.00 83.44 520 ASN A CA 1
ATOM 4019 C C . ASN A 1 520 ? 52.975 -22.049 -53.911 1.00 83.44 520 ASN A C 1
ATOM 4021 O O . ASN A 1 520 ? 52.358 -23.088 -54.152 1.00 83.44 520 ASN A O 1
ATOM 4025 N N . ALA A 1 521 ? 52.553 -21.203 -52.968 1.00 85.62 521 ALA A N 1
ATOM 4026 C CA . ALA A 1 521 ? 51.259 -21.370 -52.306 1.00 85.62 521 ALA A CA 1
ATOM 4027 C C . ALA A 1 521 ? 50.102 -21.003 -53.250 1.00 85.62 521 ALA A C 1
ATOM 4029 O O . ALA A 1 521 ? 50.273 -20.222 -54.185 1.00 85.62 521 ALA A O 1
ATOM 4030 N N . ARG A 1 522 ? 48.908 -21.559 -53.021 1.00 87.00 522 ARG A N 1
ATOM 4031 C CA . ARG A 1 522 ? 47.698 -21.195 -53.777 1.00 87.00 522 ARG A CA 1
ATOM 4032 C C . ARG A 1 522 ? 47.268 -19.761 -53.462 1.00 87.00 522 ARG A C 1
ATOM 4034 O O . ARG A 1 522 ? 47.202 -19.399 -52.296 1.00 87.00 522 ARG A O 1
ATOM 4041 N N . CYS A 1 523 ? 46.924 -18.992 -54.489 1.00 86.75 523 CYS A N 1
ATOM 4042 C CA . CYS A 1 523 ? 46.409 -17.622 -54.378 1.00 86.75 523 CYS A CA 1
ATOM 4043 C C . CYS A 1 523 ? 45.288 -17.402 -55.391 1.00 86.75 523 CYS A C 1
ATOM 4045 O O . CYS A 1 523 ? 45.220 -18.135 -56.373 1.00 86.75 523 CYS A O 1
ATOM 4047 N N . GLU A 1 524 ? 44.464 -16.377 -55.214 1.00 84.56 524 GLU A N 1
ATOM 4048 C CA . GLU A 1 524 ? 43.565 -15.871 -56.261 1.00 84.56 524 GLU A CA 1
ATOM 4049 C C . GLU A 1 524 ? 43.936 -14.444 -56.687 1.00 84.56 524 GLU A C 1
ATOM 4051 O O . GLU A 1 524 ? 43.760 -14.070 -57.848 1.00 84.56 524 GLU A O 1
ATOM 4056 N N . TYR A 1 525 ? 44.530 -13.672 -55.776 1.00 84.50 525 TYR A N 1
ATOM 4057 C CA . TYR A 1 525 ? 44.930 -12.285 -55.976 1.00 84.50 525 TYR A CA 1
ATOM 4058 C C . TYR A 1 525 ? 46.419 -12.068 -55.688 1.00 84.50 525 TYR A C 1
ATOM 4060 O O . TYR A 1 525 ? 47.013 -12.722 -54.835 1.00 84.50 525 TYR A O 1
ATOM 4068 N N . ASN A 1 526 ? 47.038 -11.109 -56.386 1.00 84.19 526 ASN A N 1
ATOM 4069 C CA . ASN A 1 526 ? 48.478 -10.831 -56.265 1.00 84.19 526 ASN A CA 1
ATOM 4070 C C . ASN A 1 526 ? 48.914 -10.480 -54.840 1.00 84.19 526 ASN A C 1
ATOM 4072 O O . ASN A 1 526 ? 49.986 -10.885 -54.414 1.00 84.19 526 ASN A O 1
ATOM 4076 N N . ASN A 1 527 ? 48.086 -9.744 -54.105 1.00 84.06 527 ASN A N 1
ATOM 4077 C CA . ASN A 1 527 ? 48.388 -9.300 -52.749 1.00 84.06 527 ASN A CA 1
ATOM 4078 C C . ASN A 1 527 ? 48.144 -10.363 -51.672 1.00 84.06 527 ASN A C 1
ATOM 4080 O O . ASN A 1 527 ? 48.384 -10.090 -50.502 1.00 84.06 527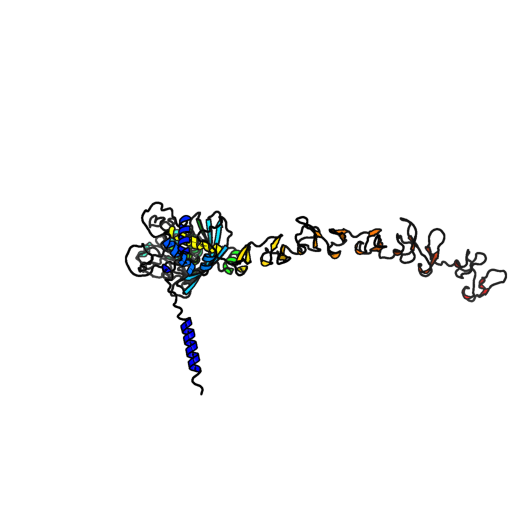 ASN A O 1
ATOM 4084 N N . GLU A 1 528 ? 47.699 -11.565 -52.045 1.00 84.50 528 GLU A N 1
ATOM 4085 C CA . GLU A 1 528 ? 47.819 -12.719 -51.155 1.00 84.50 528 GLU A CA 1
ATOM 4086 C C . GLU A 1 528 ? 49.267 -13.199 -51.063 1.00 84.50 528 GLU A C 1
ATOM 4088 O O . GLU A 1 528 ? 49.600 -13.907 -50.122 1.00 84.50 528 GLU A O 1
ATOM 4093 N N . CYS A 1 529 ? 50.129 -12.849 -52.019 1.00 86.44 529 CYS A N 1
ATOM 4094 C CA . CYS A 1 529 ? 51.508 -13.309 -52.063 1.00 86.44 529 CYS A CA 1
ATOM 4095 C C . CYS A 1 529 ? 52.419 -12.387 -51.249 1.00 86.44 529 CYS A C 1
ATOM 4097 O O . CYS A 1 529 ? 52.363 -11.166 -51.381 1.00 86.44 529 CYS A O 1
ATOM 4099 N N . ARG A 1 530 ? 53.283 -12.979 -50.415 1.00 85.00 530 ARG A N 1
ATOM 4100 C CA . ARG A 1 530 ? 54.284 -12.257 -49.607 1.00 85.00 530 ARG A CA 1
ATOM 4101 C C . ARG A 1 530 ? 55.207 -11.408 -50.468 1.00 85.00 530 ARG A C 1
ATOM 4103 O O . ARG A 1 530 ? 55.572 -10.305 -50.074 1.00 85.00 530 ARG A O 1
ATOM 4110 N N . THR A 1 531 ? 55.557 -11.955 -51.620 1.00 81.44 531 THR A N 1
ATOM 4111 C CA . THR A 1 531 ? 56.387 -11.380 -52.669 1.00 81.44 531 THR A CA 1
ATOM 4112 C C . THR A 1 531 ? 55.840 -11.847 -54.025 1.00 81.44 531 THR A C 1
ATOM 4114 O O . THR A 1 531 ? 55.085 -12.823 -54.097 1.00 81.44 531 THR A O 1
ATOM 4117 N N . GLY A 1 532 ? 56.182 -11.153 -55.109 1.00 85.62 532 GLY A N 1
ATOM 4118 C CA . GLY A 1 532 ? 55.763 -11.511 -56.464 1.00 85.62 532 GLY A CA 1
ATOM 4119 C C . GLY A 1 532 ? 54.278 -11.280 -56.765 1.00 85.62 532 GLY A C 1
ATOM 4120 O O . GLY A 1 532 ? 53.690 -10.263 -56.395 1.00 85.62 532 GLY A O 1
ATOM 4121 N N . LYS A 1 533 ? 53.669 -12.202 -57.522 1.00 88.38 533 LYS A N 1
ATOM 4122 C CA . LYS A 1 533 ? 52.283 -12.088 -58.007 1.00 88.38 533 LYS A CA 1
ATOM 4123 C C . LYS A 1 533 ? 51.566 -13.429 -58.046 1.00 88.38 533 LYS A C 1
ATOM 4125 O O . LYS A 1 533 ? 52.190 -14.485 -58.048 1.00 88.38 533 LYS A O 1
ATOM 4130 N N . CYS A 1 534 ? 50.247 -13.387 -58.159 1.00 87.69 534 CYS A N 1
ATOM 4131 C CA . CYS A 1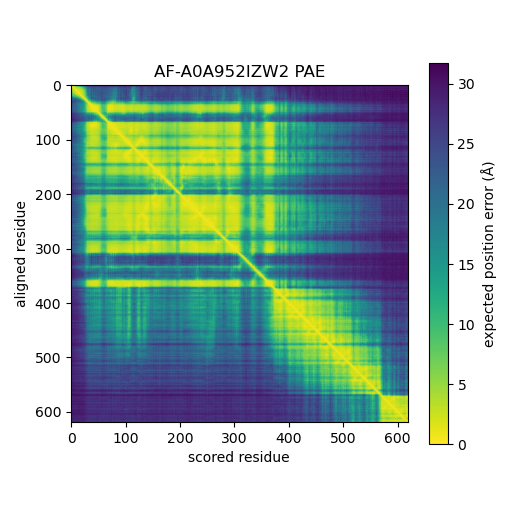 534 ? 49.440 -14.572 -58.373 1.00 87.69 534 CYS A CA 1
ATOM 4132 C C . CYS A 1 534 ? 49.361 -14.889 -59.870 1.00 87.69 534 CYS A C 1
ATOM 4134 O O . CYS A 1 534 ? 48.984 -14.039 -60.679 1.00 87.69 534 CYS A O 1
ATOM 4136 N N . GLN A 1 535 ? 49.728 -16.107 -60.263 1.00 86.75 535 GLN A N 1
ATOM 4137 C CA . GLN A 1 535 ? 49.705 -16.542 -61.659 1.00 86.75 535 GLN A CA 1
ATOM 4138 C C . GLN A 1 535 ? 48.977 -17.882 -61.800 1.00 86.75 535 GLN A C 1
ATOM 4140 O O . GLN A 1 535 ? 49.234 -18.820 -61.053 1.00 86.75 535 GLN A O 1
ATOM 4145 N N . GLY A 1 536 ? 48.081 -17.972 -62.789 1.00 84.88 536 GLY A N 1
ATOM 4146 C CA . GLY A 1 536 ? 47.236 -19.140 -63.074 1.00 84.88 536 GLY A CA 1
ATOM 4147 C C . GLY A 1 536 ? 45.744 -18.785 -63.040 1.00 84.88 536 GLY A C 1
ATOM 4148 O O . GLY A 1 536 ? 45.392 -17.607 -62.996 1.00 84.88 536 GLY A O 1
ATOM 4149 N N . LYS A 1 537 ? 44.861 -19.789 -63.100 1.00 79.88 537 LYS A N 1
ATOM 4150 C CA . LYS A 1 537 ? 43.402 -19.626 -62.959 1.00 79.88 537 LYS A CA 1
ATOM 4151 C C . LYS A 1 537 ? 42.819 -20.768 -62.122 1.00 79.88 537 LYS A C 1
ATOM 4153 O O . LYS A 1 537 ? 43.264 -21.904 -62.255 1.00 79.88 537 LYS A O 1
ATOM 4158 N N . GLY A 1 538 ? 41.789 -20.475 -61.328 1.00 81.56 538 GLY A N 1
ATOM 4159 C CA . GLY A 1 538 ? 41.065 -21.481 -60.545 1.00 81.56 538 GLY A CA 1
ATOM 4160 C C . GLY A 1 538 ? 41.968 -22.217 -59.553 1.00 81.56 538 GLY A C 1
ATOM 4161 O O . GLY A 1 538 ? 42.794 -21.610 -58.888 1.00 81.56 538 GLY A O 1
ATOM 4162 N N . ASP A 1 539 ? 41.853 -23.541 -59.469 1.00 81.50 539 ASP A N 1
ATOM 4163 C CA . ASP A 1 539 ? 42.636 -24.339 -58.513 1.00 81.50 539 ASP A CA 1
ATOM 4164 C C . ASP A 1 539 ? 44.142 -24.420 -58.835 1.00 81.50 539 ASP A C 1
ATOM 4166 O O . ASP A 1 539 ? 44.929 -24.903 -58.012 1.00 81.50 539 ASP A O 1
ATOM 4170 N N . GLU A 1 540 ? 44.568 -23.933 -60.003 1.00 83.31 540 GLU A N 1
ATOM 4171 C CA . GLU A 1 540 ? 45.963 -23.936 -60.457 1.00 83.31 540 GLU A CA 1
ATOM 4172 C C . GLU A 1 540 ? 46.705 -22.628 -60.159 1.00 83.31 540 GLU A C 1
ATOM 4174 O O . GLU A 1 540 ? 47.919 -22.570 -60.349 1.00 83.31 540 GLU A O 1
ATOM 4179 N N . SER A 1 541 ? 46.027 -21.574 -59.692 1.00 88.06 541 SER A N 1
ATOM 4180 C CA . SER A 1 541 ? 46.694 -20.301 -59.408 1.00 88.06 541 SER A CA 1
ATOM 4181 C C . SER A 1 541 ? 47.626 -20.402 -58.201 1.00 88.06 541 SER A C 1
ATOM 4183 O O . SER A 1 541 ? 47.274 -20.944 -57.145 1.00 88.06 541 SER A O 1
ATOM 4185 N N . ARG A 1 542 ? 48.861 -19.926 -58.373 1.00 89.06 542 ARG A N 1
ATOM 4186 C CA . ARG A 1 542 ? 49.933 -19.991 -57.373 1.00 89.06 542 ARG A CA 1
ATOM 4187 C C . ARG A 1 542 ? 50.665 -18.659 -57.267 1.00 89.06 542 ARG A C 1
ATOM 4189 O O . ARG A 1 542 ? 50.779 -17.931 -58.254 1.00 89.06 542 ARG A O 1
ATOM 4196 N N . CYS A 1 543 ? 51.170 -18.360 -56.074 1.00 90.25 543 CYS A N 1
ATOM 4197 C CA . CYS A 1 543 ? 52.099 -17.264 -55.861 1.00 90.25 543 CYS A CA 1
ATOM 4198 C C . CYS A 1 543 ? 53.399 -17.595 -56.573 1.00 90.25 543 CYS A C 1
ATOM 4200 O O . CYS A 1 543 ? 53.994 -18.645 -56.341 1.00 90.25 543 CYS A O 1
ATOM 4202 N N . VAL A 1 544 ? 53.829 -16.716 -57.457 1.00 90.44 544 VAL A N 1
ATOM 4203 C CA . VAL A 1 544 ? 55.039 -16.885 -58.245 1.00 90.44 544 VAL A CA 1
ATOM 4204 C C . VAL A 1 544 ? 55.892 -15.636 -58.144 1.00 90.44 544 VAL A C 1
ATOM 4206 O O . VAL A 1 544 ? 55.377 -14.535 -57.960 1.00 90.44 544 VAL A O 1
ATOM 4209 N N . CYS A 1 545 ? 57.200 -15.802 -58.300 1.00 87.88 545 CYS A N 1
ATOM 4210 C CA . CYS A 1 545 ? 58.112 -14.670 -58.309 1.00 87.88 545 CYS A CA 1
ATOM 4211 C C . CYS A 1 545 ? 57.851 -13.777 -59.533 1.00 87.88 545 CYS A C 1
ATOM 4213 O O . CYS A 1 545 ? 57.544 -14.262 -60.631 1.00 87.88 545 CYS A O 1
ATOM 4215 N N . ASP A 1 546 ? 57.974 -12.467 -59.365 1.00 86.31 546 ASP A N 1
ATOM 4216 C CA . ASP A 1 546 ? 58.000 -11.501 -60.458 1.00 86.31 546 ASP A CA 1
ATOM 4217 C C . ASP A 1 546 ? 59.418 -10.971 -60.706 1.00 86.31 546 ASP A C 1
ATOM 4219 O O . ASP A 1 546 ? 59.755 -10.673 -61.849 1.00 86.31 546 ASP A O 1
ATOM 4223 N N . ASP A 1 547 ? 60.299 -10.961 -59.709 1.00 84.88 547 ASP A N 1
ATOM 4224 C CA . ASP A 1 547 ? 61.736 -10.737 -59.853 1.00 84.88 547 ASP A CA 1
ATOM 4225 C C . ASP A 1 547 ? 62.570 -11.528 -58.824 1.00 84.88 547 ASP A C 1
ATOM 4227 O O . ASP A 1 547 ? 62.046 -12.334 -58.060 1.00 84.88 547 ASP A O 1
ATOM 4231 N N . ASN A 1 548 ? 63.899 -11.381 -58.870 1.00 79.75 548 ASN A N 1
ATOM 4232 C CA . ASN A 1 548 ? 64.805 -12.147 -58.008 1.00 79.75 548 ASN A CA 1
ATOM 4233 C C . ASN A 1 548 ? 64.676 -11.791 -56.520 1.00 79.75 548 ASN A C 1
ATOM 4235 O O . ASN A 1 548 ? 64.989 -12.637 -55.695 1.00 79.75 548 ASN A O 1
ATOM 4239 N N . ASN A 1 549 ? 64.222 -10.584 -56.177 1.00 82.88 549 ASN A N 1
ATOM 4240 C CA . ASN A 1 549 ? 64.023 -10.172 -54.787 1.00 82.88 549 ASN A CA 1
ATOM 4241 C C . ASN A 1 549 ? 62.784 -10.828 -54.168 1.00 82.88 549 ASN A C 1
ATOM 4243 O O . ASN A 1 549 ? 62.598 -10.759 -52.956 1.00 82.88 549 ASN A O 1
ATOM 4247 N N . ASP A 1 550 ? 61.932 -11.452 -54.988 1.00 83.81 550 ASP A N 1
ATOM 4248 C CA . ASP A 1 550 ? 60.784 -12.204 -54.496 1.00 83.81 550 ASP A CA 1
ATOM 4249 C C . ASP A 1 550 ? 61.151 -13.604 -53.984 1.00 83.81 550 ASP A C 1
ATOM 4251 O O . ASP A 1 550 ? 60.293 -14.273 -53.403 1.00 83.81 550 ASP A O 1
ATOM 4255 N N . CYS A 1 551 ? 62.384 -14.051 -54.228 1.00 81.94 551 CYS A N 1
ATOM 4256 C CA . CYS A 1 551 ? 62.895 -15.364 -53.853 1.00 81.94 551 CYS A CA 1
ATOM 4257 C C . CYS A 1 551 ? 63.780 -15.289 -52.600 1.00 81.94 551 CYS A C 1
ATOM 4259 O O . CYS A 1 551 ? 64.345 -14.238 -52.300 1.00 81.94 551 CYS A O 1
ATOM 4261 N N . ASP A 1 552 ? 63.892 -16.402 -51.870 1.00 81.38 552 ASP A N 1
ATOM 4262 C CA . ASP A 1 552 ? 64.734 -16.477 -50.672 1.00 81.38 552 ASP A CA 1
ATOM 4263 C C . ASP A 1 552 ? 66.237 -16.414 -51.032 1.00 81.38 552 ASP A C 1
ATOM 4265 O O . ASP A 1 552 ? 66.640 -16.622 -52.182 1.00 81.38 552 ASP A O 1
ATOM 4269 N N . ASP A 1 553 ? 67.089 -16.129 -50.040 1.00 75.88 553 ASP A N 1
ATOM 4270 C CA . ASP A 1 553 ? 68.542 -16.024 -50.224 1.00 75.88 553 ASP A CA 1
ATOM 4271 C C . ASP A 1 553 ? 69.131 -17.294 -50.874 1.00 75.88 553 ASP A C 1
ATOM 4273 O O . ASP A 1 553 ? 69.040 -18.397 -50.332 1.00 75.88 553 ASP A O 1
ATOM 4277 N N . GLY A 1 554 ? 69.787 -17.129 -52.030 1.00 71.00 554 GLY A N 1
ATOM 4278 C CA . GLY A 1 554 ? 70.365 -18.232 -52.814 1.00 71.00 554 GLY A CA 1
ATOM 4279 C C . GLY A 1 554 ? 69.441 -18.806 -53.895 1.00 71.00 554 GLY A C 1
ATOM 4280 O O . GLY A 1 554 ? 69.803 -19.787 -54.549 1.00 71.00 554 GLY A O 1
ATOM 4281 N N . GLU A 1 555 ? 68.273 -18.201 -54.113 1.00 79.69 555 GLU A N 1
ATOM 4282 C CA . GLU A 1 555 ? 67.370 -18.518 -55.216 1.00 79.69 555 GLU A CA 1
ATOM 4283 C C . GLU A 1 555 ? 67.268 -17.359 -56.228 1.00 79.69 555 GLU A C 1
ATOM 4285 O O . GLU A 1 555 ? 67.501 -16.195 -55.906 1.00 79.69 555 GLU A O 1
ATOM 4290 N N . TYR A 1 556 ? 66.890 -17.653 -57.476 1.00 79.62 556 TYR A N 1
ATOM 4291 C CA . TYR A 1 556 ? 66.550 -16.623 -58.469 1.00 79.62 556 TYR A CA 1
ATOM 4292 C C . TYR A 1 556 ? 65.213 -16.910 -59.154 1.00 79.62 556 TYR A C 1
ATOM 4294 O O . TYR A 1 556 ? 64.781 -18.061 -59.277 1.00 79.62 556 TYR A O 1
ATOM 4302 N N . CYS A 1 557 ? 64.568 -15.860 -59.667 1.00 82.62 557 CYS A N 1
ATOM 4303 C CA . CYS A 1 557 ? 63.284 -15.989 -60.337 1.00 82.62 557 CYS A CA 1
ATOM 4304 C C . CYS A 1 557 ? 63.445 -16.444 -61.792 1.00 82.62 557 CYS A C 1
ATOM 4306 O O . CYS A 1 557 ? 63.902 -15.701 -62.667 1.00 82.62 557 CYS A O 1
ATOM 4308 N N . ASN A 1 558 ? 63.029 -17.675 -62.091 1.00 82.19 558 ASN A N 1
ATOM 4309 C CA . ASN A 1 558 ? 63.078 -18.223 -63.441 1.00 82.19 558 ASN A CA 1
ATOM 4310 C C . ASN A 1 558 ? 61.738 -18.044 -64.170 1.00 82.19 558 ASN A C 1
ATOM 4312 O O . ASN A 1 558 ? 60.759 -18.709 -63.844 1.00 82.19 558 ASN A O 1
ATOM 4316 N N . LYS A 1 559 ? 61.726 -17.201 -65.212 1.00 79.06 559 LYS A N 1
ATOM 4317 C CA . LYS A 1 559 ? 60.536 -16.849 -66.015 1.00 79.06 559 LYS A CA 1
ATOM 4318 C C . LYS A 1 559 ? 60.329 -17.691 -67.292 1.00 79.06 559 LYS A C 1
ATOM 4320 O O . LYS A 1 559 ? 59.807 -17.187 -68.286 1.00 79.06 559 LYS A O 1
ATOM 4325 N N . ARG A 1 560 ? 60.799 -18.946 -67.353 1.00 70.06 560 ARG A N 1
ATOM 4326 C CA . ARG A 1 560 ? 60.635 -19.791 -68.565 1.00 70.06 560 ARG A CA 1
ATOM 4327 C C . ARG A 1 560 ? 59.156 -20.158 -68.813 1.00 70.06 560 ARG A C 1
ATOM 4329 O O . ARG A 1 560 ? 58.384 -20.312 -67.874 1.00 70.06 560 ARG A O 1
ATOM 4336 N N . LEU A 1 561 ? 58.792 -20.300 -70.097 1.00 53.66 561 LEU A N 1
ATOM 4337 C CA . LEU A 1 561 ? 57.437 -20.540 -70.632 1.00 53.66 561 LEU A CA 1
ATOM 4338 C C . LEU A 1 561 ? 56.662 -21.624 -69.853 1.00 53.66 561 LEU A C 1
ATOM 4340 O O . LEU A 1 561 ? 56.831 -22.812 -70.115 1.00 53.66 561 LEU A O 1
ATOM 4344 N N . GLY A 1 562 ? 55.814 -21.208 -68.908 1.00 63.97 562 GLY A N 1
ATOM 4345 C CA . GLY A 1 562 ? 54.876 -22.093 -68.209 1.00 63.97 562 GLY A CA 1
ATOM 4346 C C . GLY A 1 562 ? 54.524 -21.664 -66.783 1.00 63.97 562 GLY A C 1
ATOM 4347 O O . GLY A 1 562 ? 53.350 -21.682 -66.439 1.00 63.97 562 GLY A O 1
ATOM 4348 N N . ALA A 1 563 ? 55.498 -21.233 -65.974 1.00 70.19 563 ALA A N 1
ATOM 4349 C CA . ALA A 1 563 ? 55.276 -20.681 -64.630 1.00 70.19 563 ALA A CA 1
ATOM 4350 C C . ALA A 1 563 ? 56.563 -20.033 -64.099 1.00 70.19 563 ALA A C 1
ATOM 4352 O O . ALA A 1 563 ? 57.637 -20.634 -64.196 1.00 70.19 563 ALA A O 1
ATOM 4353 N N . ASN A 1 564 ? 56.456 -18.836 -63.518 1.00 83.25 564 ASN A N 1
ATOM 4354 C CA . ASN A 1 564 ? 57.572 -18.235 -62.794 1.00 83.25 564 ASN A CA 1
ATOM 4355 C C . ASN A 1 564 ? 57.810 -19.029 -61.497 1.00 83.25 564 ASN A C 1
ATOM 4357 O O . ASN A 1 564 ? 56.861 -19.354 -60.789 1.00 83.25 564 ASN A O 1
ATOM 4361 N N . ARG A 1 565 ? 59.060 -19.367 -61.176 1.00 82.56 565 ARG A N 1
ATOM 4362 C CA . ARG A 1 565 ? 59.397 -20.079 -59.931 1.00 82.56 565 ARG A CA 1
ATOM 4363 C C . ARG A 1 565 ? 60.771 -19.685 -59.419 1.00 82.56 565 ARG A C 1
ATOM 4365 O O . ARG A 1 565 ? 61.676 -19.460 -60.227 1.00 82.56 565 ARG A O 1
ATOM 4372 N N . CYS A 1 566 ? 60.911 -19.656 -58.100 1.00 81.19 566 CYS A N 1
ATOM 4373 C CA . CYS A 1 566 ? 62.208 -19.546 -57.456 1.00 81.19 566 CYS A CA 1
ATOM 4374 C C . CYS A 1 566 ? 62.942 -20.883 -57.569 1.00 81.19 566 CYS A C 1
ATOM 4376 O O . CYS A 1 566 ? 62.345 -21.950 -57.398 1.00 81.19 566 CYS A O 1
ATOM 4378 N N . LEU A 1 567 ? 64.207 -20.829 -57.977 1.00 76.12 567 LEU A N 1
ATOM 4379 C CA . LEU A 1 567 ? 65.076 -21.993 -58.102 1.00 76.12 567 LEU A CA 1
ATOM 4380 C C . LEU A 1 567 ? 66.339 -21.746 -57.290 1.00 76.12 567 LEU A C 1
ATOM 4382 O O . LEU A 1 567 ? 66.981 -20.719 -57.492 1.00 76.12 567 LEU A O 1
ATOM 4386 N N . VAL A 1 568 ? 66.697 -22.709 -56.441 1.00 66.00 568 VAL A N 1
ATOM 4387 C CA . VAL A 1 568 ? 67.966 -22.734 -55.705 1.00 66.00 568 VAL A CA 1
ATOM 4388 C C . VAL A 1 568 ? 69.133 -22.812 -56.685 1.00 66.00 568 VAL A C 1
ATOM 4390 O O . VAL A 1 568 ? 69.145 -23.670 -57.578 1.00 66.00 568 VAL A O 1
ATOM 4393 N N . ASP A 1 569 ? 70.127 -21.945 -56.497 1.00 58.69 569 ASP A N 1
ATOM 4394 C CA . ASP A 1 569 ? 71.427 -22.022 -57.156 1.00 58.69 569 ASP A CA 1
ATOM 4395 C C . ASP A 1 569 ? 72.149 -23.319 -56.750 1.00 58.69 569 ASP A C 1
ATOM 4397 O O . ASP A 1 569 ? 73.031 -23.342 -55.895 1.00 58.69 569 ASP A O 1
ATOM 4401 N N . ALA A 1 570 ? 71.866 -24.427 -57.431 1.00 54.91 570 ALA A N 1
ATOM 4402 C CA . ALA A 1 570 ? 72.925 -25.395 -57.694 1.00 54.91 570 ALA A CA 1
ATOM 4403 C C . ALA A 1 570 ? 73.731 -24.855 -58.878 1.00 54.91 570 ALA A C 1
ATOM 4405 O O . ALA A 1 570 ? 73.639 -25.369 -59.994 1.00 54.91 570 ALA A O 1
ATOM 4406 N N . ALA A 1 571 ? 74.449 -23.752 -58.659 1.00 65.50 571 ALA A N 1
ATOM 4407 C CA . ALA A 1 571 ? 75.298 -23.178 -59.683 1.00 65.50 571 ALA A CA 1
ATOM 4408 C C . ALA A 1 571 ? 76.329 -24.246 -60.080 1.00 65.50 571 ALA A C 1
ATOM 4410 O O . ALA A 1 571 ? 77.121 -24.708 -59.256 1.00 65.50 571 ALA A O 1
ATOM 4411 N N . LEU A 1 572 ? 76.251 -24.697 -61.330 1.00 73.56 572 LEU A N 1
ATOM 4412 C CA . LEU A 1 572 ? 77.007 -25.827 -61.846 1.00 73.56 572 LEU A CA 1
ATOM 4413 C C . LEU A 1 572 ? 78.503 -25.562 -61.646 1.00 73.56 572 LEU A C 1
ATOM 4415 O O . LEU A 1 572 ? 79.019 -24.505 -62.028 1.00 73.56 572 LEU A O 1
ATOM 4419 N N . ALA A 1 573 ? 79.193 -26.507 -61.010 1.00 80.19 573 ALA A N 1
ATOM 4420 C CA . ALA A 1 573 ? 80.612 -26.370 -60.706 1.00 80.19 573 ALA A CA 1
ATOM 4421 C C . ALA A 1 573 ? 81.453 -26.347 -61.994 1.00 80.19 573 ALA A C 1
ATOM 4423 O O . ALA A 1 573 ? 81.021 -26.834 -63.041 1.00 80.19 573 ALA A O 1
ATOM 4424 N N . ILE A 1 574 ? 82.680 -25.820 -61.919 1.00 82.88 574 ILE A N 1
ATOM 4425 C CA . ILE A 1 574 ? 83.628 -25.855 -63.044 1.00 82.88 574 ILE A CA 1
ATOM 4426 C C . ILE A 1 574 ? 83.742 -27.293 -63.581 1.00 82.88 574 ILE A C 1
ATOM 4428 O O . ILE A 1 574 ? 83.983 -28.231 -62.824 1.00 82.88 574 ILE A O 1
ATOM 4432 N N . GLY A 1 575 ? 83.560 -27.454 -64.892 1.00 83.19 575 GLY A N 1
ATOM 4433 C CA . GLY A 1 575 ? 83.566 -28.732 -65.608 1.00 83.19 575 GLY A CA 1
ATOM 4434 C C . GLY A 1 575 ? 82.187 -29.363 -65.831 1.00 83.19 575 GLY A C 1
ATOM 4435 O O . GLY A 1 575 ? 82.082 -30.287 -66.631 1.00 83.19 575 GLY A O 1
ATOM 4436 N N . GLN A 1 576 ? 81.122 -28.880 -65.185 1.00 84.00 576 GLN A N 1
ATOM 4437 C CA . GLN A 1 576 ? 79.765 -29.378 -65.437 1.00 84.00 576 GLN A CA 1
ATOM 4438 C C . GLN A 1 576 ? 79.146 -28.763 -66.696 1.00 84.00 576 GLN A C 1
ATOM 4440 O O . GLN A 1 576 ? 79.445 -27.626 -67.063 1.00 84.00 576 GLN A O 1
ATOM 4445 N N . SER A 1 577 ? 78.277 -29.526 -67.369 1.00 85.00 577 SER A N 1
ATOM 4446 C CA . SER A 1 577 ? 77.669 -29.105 -68.632 1.00 85.00 577 SER A CA 1
ATOM 4447 C C . SER A 1 577 ? 76.638 -27.994 -68.441 1.00 85.00 577 SER A C 1
ATOM 4449 O O . SER A 1 577 ? 75.667 -28.175 -67.716 1.00 85.00 577 SER A O 1
ATOM 4451 N N . CYS A 1 578 ? 76.798 -26.885 -69.157 1.00 81.94 578 CYS A N 1
ATOM 4452 C CA . CYS A 1 578 ? 75.937 -25.706 -69.088 1.00 81.94 578 CYS A CA 1
ATOM 4453 C C . CYS A 1 578 ? 75.421 -25.292 -70.467 1.00 81.94 578 CYS A C 1
ATOM 4455 O O . CYS A 1 578 ? 76.011 -25.592 -71.505 1.00 81.94 578 CYS A O 1
ATOM 4457 N N . SER A 1 579 ? 74.314 -24.556 -70.479 1.00 79.44 579 SER A N 1
ATOM 4458 C CA . SER A 1 579 ? 73.728 -23.970 -71.690 1.00 79.44 579 SER A CA 1
ATOM 4459 C C . SER A 1 579 ? 73.936 -22.456 -71.762 1.00 79.44 579 SER A C 1
ATOM 4461 O O . SER A 1 579 ? 73.876 -21.876 -72.845 1.00 79.44 579 SER A O 1
ATOM 4463 N N . LYS A 1 580 ? 74.156 -21.798 -70.618 1.00 75.81 580 LYS A N 1
ATOM 4464 C CA . LYS A 1 580 ? 74.371 -20.348 -70.497 1.00 75.81 580 LYS A CA 1
ATOM 4465 C C . LYS A 1 580 ? 75.192 -20.022 -69.249 1.00 75.81 580 LYS A C 1
ATOM 4467 O O . LYS A 1 580 ? 75.170 -20.768 -68.279 1.00 75.81 580 LYS A O 1
ATOM 4472 N N . ASN A 1 581 ? 75.865 -18.872 -69.261 1.00 76.81 581 ASN A N 1
ATOM 4473 C CA . ASN A 1 581 ? 76.770 -18.426 -68.192 1.00 76.81 581 ASN A CA 1
ATOM 4474 C C . ASN A 1 581 ? 76.157 -18.475 -66.785 1.00 76.81 581 ASN A C 1
ATOM 4476 O O . ASN A 1 581 ? 76.802 -18.976 -65.872 1.00 76.81 581 ASN A O 1
ATOM 4480 N N . ALA A 1 582 ? 74.907 -18.029 -66.636 1.00 72.81 582 ALA A N 1
ATOM 4481 C CA . ALA A 1 582 ? 74.210 -17.963 -65.349 1.00 72.81 582 ALA A CA 1
ATOM 4482 C C . ALA A 1 582 ? 73.895 -19.335 -64.725 1.00 72.81 582 ALA A C 1
ATOM 4484 O O . ALA A 1 582 ? 73.440 -19.387 -63.594 1.00 72.81 582 ALA A O 1
ATOM 4485 N N . GLU A 1 583 ? 74.092 -20.440 -65.454 1.00 69.50 583 GLU A N 1
ATOM 4486 C CA . GLU A 1 583 ? 73.938 -21.787 -64.891 1.00 69.50 583 GLU A CA 1
ATOM 4487 C C . GLU A 1 583 ? 75.197 -22.231 -64.120 1.00 69.50 583 GLU A C 1
ATOM 4489 O O . GLU A 1 583 ? 75.124 -23.215 -63.398 1.00 69.50 583 GLU A O 1
ATOM 4494 N N . CYS A 1 584 ? 76.328 -21.521 -64.242 1.00 74.31 584 CYS A N 1
ATOM 4495 C CA . CYS A 1 584 ? 77.623 -21.874 -63.650 1.00 74.31 584 CYS A CA 1
ATOM 4496 C C . CYS A 1 584 ? 77.956 -21.056 -62.399 1.00 74.31 584 CYS A C 1
ATOM 4498 O O . CYS A 1 584 ? 77.747 -19.843 -62.396 1.00 74.31 584 CYS A O 1
ATOM 4500 N N . SER A 1 585 ? 78.610 -21.663 -61.401 1.00 77.81 585 SER A N 1
ATOM 4501 C CA . SER A 1 585 ? 79.070 -20.965 -60.180 1.00 77.81 585 SER A CA 1
ATOM 4502 C C . SER A 1 585 ? 80.067 -19.832 -60.448 1.00 77.81 585 SER A C 1
ATOM 4504 O O . SER A 1 585 ? 80.167 -18.882 -59.681 1.00 77.81 585 SER A O 1
ATOM 4506 N N . THR A 1 586 ? 80.762 -19.891 -61.583 1.00 80.50 586 THR A N 1
ATOM 4507 C CA . THR A 1 586 ? 81.715 -18.878 -62.068 1.00 80.50 586 THR A CA 1
ATOM 4508 C C . THR A 1 586 ? 81.077 -17.811 -62.960 1.00 80.50 586 THR A C 1
ATOM 4510 O O . THR A 1 586 ? 81.752 -16.901 -63.454 1.00 80.50 586 THR A O 1
ATOM 4513 N N . ASN A 1 587 ? 79.777 -17.955 -63.239 1.00 81.75 587 ASN A N 1
ATOM 4514 C CA . ASN A 1 587 ? 79.031 -17.177 -64.219 1.00 81.75 587 ASN A CA 1
ATOM 4515 C C . ASN A 1 587 ? 79.698 -17.164 -65.614 1.00 81.75 587 ASN A C 1
ATOM 4517 O O . ASN A 1 587 ? 79.694 -16.149 -66.321 1.00 81.75 587 ASN A O 1
ATOM 4521 N N . LYS A 1 588 ? 80.338 -18.278 -66.005 1.00 83.38 588 LYS A N 1
ATOM 4522 C CA . LYS A 1 588 ? 80.976 -18.431 -67.316 1.00 83.38 588 LYS A CA 1
ATOM 4523 C C . LYS A 1 588 ? 80.837 -19.856 -67.852 1.00 83.38 588 LYS A C 1
ATOM 4525 O O . LYS A 1 588 ? 81.353 -20.806 -67.274 1.00 83.38 588 LYS A O 1
ATOM 4530 N N . CYS A 1 589 ? 80.158 -19.969 -68.989 1.00 86.38 589 CYS A N 1
ATOM 4531 C CA . CYS A 1 589 ? 79.914 -21.192 -69.738 1.00 86.38 589 CYS A CA 1
ATOM 4532 C C . CYS A 1 589 ? 80.617 -21.081 -71.096 1.00 86.38 589 CYS A C 1
ATOM 4534 O O . CYS A 1 589 ? 80.251 -20.245 -71.922 1.00 86.38 589 CYS A O 1
ATOM 4536 N N . GLU A 1 590 ? 81.624 -21.912 -71.345 1.00 88.75 590 GLU A N 1
ATOM 4537 C CA . GLU A 1 590 ? 82.323 -21.971 -72.631 1.00 88.75 590 GLU A CA 1
ATOM 4538 C C . GLU A 1 590 ? 82.242 -23.389 -73.187 1.00 88.75 590 GLU A C 1
ATOM 4540 O O . GLU A 1 590 ? 82.490 -24.362 -72.481 1.00 88.75 590 GLU A O 1
ATOM 4545 N N . ASN A 1 591 ? 81.883 -23.518 -74.467 1.00 88.12 591 ASN A N 1
ATOM 4546 C CA . ASN A 1 591 ? 81.727 -24.815 -75.139 1.00 88.12 591 ASN A CA 1
ATOM 4547 C C . ASN A 1 591 ? 80.818 -25.806 -74.390 1.00 88.12 591 ASN A C 1
ATOM 4549 O O . ASN A 1 591 ? 81.081 -27.005 -74.371 1.00 88.12 591 ASN A O 1
ATOM 4553 N N . LYS A 1 592 ? 79.721 -25.294 -73.821 1.00 90.00 592 LYS A N 1
ATOM 4554 C CA . LYS A 1 592 ? 78.743 -26.044 -73.021 1.00 90.00 592 LYS A CA 1
ATOM 4555 C C . LYS A 1 592 ? 79.283 -26.625 -71.711 1.00 90.00 592 LYS A C 1
ATOM 4557 O O . LYS A 1 592 ? 78.675 -27.546 -71.181 1.00 90.00 592 LYS A O 1
ATOM 4562 N N . GLU A 1 593 ? 80.373 -26.095 -71.165 1.00 90.12 593 GLU A N 1
ATOM 4563 C CA . GLU A 1 593 ? 80.853 -26.437 -69.823 1.00 90.12 593 GLU A CA 1
ATOM 4564 C C . GLU A 1 593 ? 81.186 -25.193 -69.000 1.00 90.12 593 GLU A C 1
ATOM 4566 O O . GLU A 1 593 ? 81.601 -24.159 -69.530 1.00 90.12 593 GLU A O 1
ATOM 4571 N N . CYS A 1 594 ? 80.988 -25.289 -67.688 1.00 89.56 594 CYS A N 1
ATOM 4572 C CA . CYS A 1 594 ? 81.312 -24.223 -66.757 1.00 89.56 594 CYS A CA 1
ATOM 4573 C C . CYS A 1 594 ? 82.822 -24.091 -66.609 1.00 89.56 594 CYS A C 1
ATOM 4575 O O . CYS A 1 594 ? 83.519 -25.067 -66.342 1.00 89.56 594 CYS A O 1
ATOM 4577 N N . VAL A 1 595 ? 83.337 -22.879 -66.768 1.00 92.56 595 VAL A N 1
ATOM 4578 C CA . VAL A 1 595 ? 84.777 -22.605 -66.763 1.00 92.56 595 VAL A CA 1
ATOM 4579 C C . VAL A 1 595 ? 85.113 -21.467 -65.812 1.00 92.56 595 VAL A C 1
ATOM 4581 O O . VAL A 1 595 ? 84.261 -20.634 -65.520 1.00 92.56 595 VAL A O 1
ATOM 4584 N N . CYS A 1 596 ? 86.356 -21.38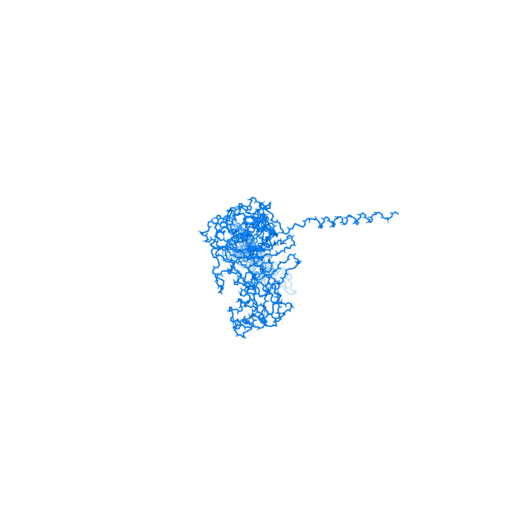4 -65.340 1.00 90.00 596 CYS A N 1
ATOM 4585 C CA . CYS A 1 596 ? 86.779 -20.253 -64.514 1.00 90.00 596 CYS A CA 1
ATOM 4586 C C . CYS A 1 596 ? 86.727 -18.936 -65.306 1.00 90.00 596 CYS A C 1
ATOM 4588 O O . CYS A 1 596 ? 87.015 -18.885 -66.508 1.00 90.00 596 CYS A O 1
ATOM 4590 N N . ARG A 1 597 ? 86.374 -17.840 -64.639 1.00 89.44 597 ARG A N 1
ATOM 4591 C CA . ARG A 1 597 ? 86.415 -16.479 -65.183 1.00 89.44 597 ARG A CA 1
ATOM 4592 C C . ARG A 1 597 ? 87.605 -15.698 -64.633 1.00 89.44 597 ARG A C 1
ATOM 4594 O O . ARG A 1 597 ? 88.191 -14.904 -65.364 1.00 89.44 597 ARG A O 1
ATOM 4601 N N . ASN A 1 598 ? 87.952 -15.913 -63.371 1.00 88.50 598 ASN A N 1
ATOM 4602 C CA . ASN A 1 598 ? 89.058 -15.278 -62.668 1.00 88.50 598 ASN A CA 1
ATOM 4603 C C . ASN A 1 598 ? 89.709 -16.272 -61.681 1.00 88.50 598 ASN A C 1
ATOM 4605 O O . ASN A 1 598 ? 89.232 -17.388 -61.505 1.00 88.50 598 ASN A O 1
ATOM 4609 N N . ASN A 1 599 ? 90.824 -15.885 -61.056 1.00 88.38 599 ASN A N 1
ATOM 4610 C CA . ASN A 1 599 ? 91.584 -16.790 -60.184 1.00 88.38 599 ASN A CA 1
ATOM 4611 C C . ASN A 1 599 ? 90.815 -17.237 -58.932 1.00 88.38 599 ASN A C 1
ATOM 4613 O O . ASN A 1 599 ? 91.068 -18.337 -58.459 1.00 88.38 599 ASN A O 1
ATOM 4617 N N . ASN A 1 600 ? 89.881 -16.432 -58.418 1.00 86.12 600 ASN A N 1
ATOM 4618 C CA . ASN A 1 600 ? 89.116 -16.779 -57.215 1.00 86.12 600 ASN A CA 1
ATOM 4619 C C . ASN A 1 600 ? 88.077 -17.874 -57.485 1.00 86.12 600 ASN A C 1
ATOM 4621 O O . ASN A 1 600 ? 87.566 -18.475 -56.547 1.00 86.12 600 ASN A O 1
ATOM 4625 N N . ASP A 1 601 ? 87.788 -18.144 -58.758 1.00 85.69 601 ASP A N 1
ATOM 4626 C CA . ASP A 1 601 ? 86.891 -19.222 -59.162 1.00 85.69 601 ASP A CA 1
ATOM 4627 C C . ASP A 1 601 ? 87.575 -20.600 -59.069 1.00 85.69 601 ASP A C 1
ATOM 4629 O O . ASP A 1 601 ? 86.904 -21.629 -59.128 1.00 85.69 601 ASP A O 1
ATOM 4633 N N . CYS A 1 602 ? 88.908 -20.636 -58.955 1.00 85.50 602 CYS A N 1
ATOM 4634 C CA . CYS A 1 602 ? 89.696 -21.861 -58.930 1.00 85.50 602 CYS A CA 1
ATOM 4635 C C . CYS A 1 602 ? 89.963 -22.341 -57.495 1.00 85.50 602 CYS A C 1
ATOM 4637 O O . CYS A 1 602 ? 90.323 -21.537 -56.635 1.00 85.50 602 CYS A O 1
ATOM 4639 N N . PRO A 1 603 ? 89.829 -23.648 -57.206 1.00 82.31 603 PRO A N 1
ATOM 4640 C CA . PRO A 1 603 ? 90.064 -24.168 -55.867 1.00 82.31 603 PRO A CA 1
ATOM 4641 C C . PRO A 1 603 ? 91.555 -24.122 -55.493 1.00 82.31 603 PRO A C 1
ATOM 4643 O O . PRO A 1 603 ? 92.434 -24.499 -56.270 1.00 82.31 603 PRO A O 1
ATOM 4646 N N . GLY A 1 604 ? 91.843 -23.709 -54.257 1.00 85.38 604 GLY A N 1
ATOM 4647 C CA . GLY A 1 604 ? 93.202 -23.670 -53.711 1.00 85.38 604 GLY A CA 1
ATOM 4648 C C . GLY A 1 604 ? 94.050 -22.520 -54.267 1.00 85.38 604 GLY A C 1
ATOM 4649 O O . GLY A 1 604 ? 93.598 -21.384 -54.341 1.00 85.38 604 GLY A O 1
ATOM 4650 N N . SER A 1 605 ? 95.311 -22.804 -54.606 1.00 84.19 605 SER A N 1
ATOM 4651 C CA . SER A 1 605 ? 96.275 -21.828 -55.146 1.00 84.19 605 SER A CA 1
ATOM 4652 C C . SER A 1 605 ? 96.341 -21.799 -56.681 1.00 84.19 605 SER A C 1
ATOM 4654 O O . SER A 1 605 ? 97.219 -21.133 -57.242 1.00 84.19 605 SER A O 1
ATOM 4656 N N . GLN A 1 606 ? 95.436 -22.517 -57.354 1.00 91.62 606 GLN A N 1
ATOM 4657 C CA . GLN A 1 606 ? 95.356 -22.571 -58.814 1.00 91.62 606 GLN A CA 1
ATOM 4658 C C . GLN A 1 606 ? 94.951 -21.216 -59.400 1.00 91.62 606 GLN A C 1
ATOM 4660 O O . GLN A 1 606 ? 94.270 -20.411 -58.763 1.00 91.62 606 GLN A O 1
ATOM 4665 N N . LYS A 1 607 ? 95.369 -20.951 -60.638 1.00 89.56 607 LYS A N 1
ATOM 4666 C CA . LYS A 1 607 ? 95.026 -19.722 -61.364 1.00 89.56 607 LYS A CA 1
ATOM 4667 C C . LYS A 1 607 ? 94.190 -20.055 -62.586 1.00 89.56 607 LYS A C 1
ATOM 4669 O O . LYS A 1 607 ? 94.422 -21.051 -63.265 1.00 89.56 607 LYS A O 1
ATOM 4674 N N . CYS A 1 608 ? 93.251 -19.176 -62.908 1.00 92.62 608 CYS A N 1
ATOM 4675 C CA . CYS A 1 608 ? 92.456 -19.327 -64.111 1.00 92.62 608 CYS A CA 1
ATOM 4676 C C . CYS A 1 608 ? 93.313 -18.997 -65.336 1.00 92.62 608 CYS A C 1
ATOM 4678 O O . CYS A 1 608 ? 93.810 -17.877 -65.485 1.00 92.62 608 CYS A O 1
ATOM 4680 N N . LYS A 1 609 ? 93.499 -19.973 -66.222 1.00 92.94 609 LYS A N 1
ATOM 4681 C CA . LYS A 1 609 ? 94.197 -19.799 -67.497 1.00 92.94 609 LYS A CA 1
ATOM 4682 C C . LYS A 1 609 ? 93.187 -19.515 -68.599 1.00 92.94 609 LYS A C 1
ATOM 4684 O O . LYS A 1 609 ? 92.159 -20.181 -68.688 1.00 92.94 609 LYS A O 1
ATOM 4689 N N . THR A 1 610 ? 93.509 -18.550 -69.464 1.00 88.50 610 THR A N 1
ATOM 4690 C CA . THR A 1 610 ? 92.655 -18.107 -70.582 1.00 88.50 610 THR A CA 1
ATOM 4691 C C . THR A 1 610 ? 93.399 -18.221 -71.923 1.00 88.50 610 THR A C 1
ATOM 4693 O O . THR A 1 610 ? 93.916 -17.224 -72.439 1.00 88.50 610 THR A O 1
ATOM 4696 N N . PRO A 1 611 ? 93.561 -19.429 -72.486 1.00 85.56 611 PRO A N 1
ATOM 4697 C CA . PRO A 1 611 ? 94.297 -19.615 -73.732 1.00 85.56 611 PRO A CA 1
ATOM 4698 C C . PRO A 1 611 ? 93.499 -19.074 -74.925 1.00 85.56 611 PRO A C 1
ATOM 4700 O O . PRO A 1 611 ? 92.297 -19.282 -75.015 1.00 85.56 611 PRO A O 1
ATOM 4703 N N . VAL A 1 612 ? 94.180 -18.472 -75.905 1.00 78.12 612 VAL A N 1
ATOM 4704 C CA . VAL A 1 612 ? 93.566 -17.778 -77.063 1.00 78.12 612 VAL A CA 1
ATOM 4705 C C . VAL A 1 612 ? 92.730 -18.699 -77.987 1.00 78.12 612 VAL A C 1
ATOM 4707 O O . VAL A 1 612 ? 92.011 -18.213 -78.851 1.00 78.12 612 VAL A O 1
ATOM 4710 N N . ALA A 1 613 ? 92.761 -20.025 -77.797 1.00 79.94 613 ALA A N 1
ATOM 4711 C CA . ALA A 1 613 ? 92.000 -20.990 -78.605 1.00 79.94 613 ALA A CA 1
ATOM 4712 C C . ALA A 1 613 ? 91.486 -22.223 -77.827 1.00 79.94 613 ALA A C 1
ATOM 4714 O O . ALA A 1 613 ? 91.173 -23.251 -78.428 1.00 79.94 613 ALA A O 1
ATOM 4715 N N . LYS A 1 614 ? 91.430 -22.170 -76.489 1.00 81.69 614 LYS A N 1
ATOM 4716 C CA . LYS A 1 614 ? 90.912 -23.264 -75.644 1.00 81.69 614 LYS A CA 1
ATOM 4717 C C . LYS A 1 614 ? 90.006 -22.691 -74.556 1.00 81.69 614 LYS A C 1
ATOM 4719 O O . LYS A 1 614 ? 90.118 -21.516 -74.230 1.00 81.69 614 LYS A O 1
ATOM 4724 N N . LYS A 1 615 ? 89.135 -23.534 -73.993 1.00 86.69 615 LYS A N 1
ATOM 4725 C CA . LYS A 1 615 ? 88.275 -23.154 -72.865 1.00 86.69 615 LYS A CA 1
ATOM 4726 C C . LYS A 1 615 ? 89.118 -22.751 -71.654 1.00 86.69 615 LYS A C 1
ATOM 4728 O O . LYS A 1 615 ? 90.199 -23.312 -71.450 1.00 86.69 615 LYS A O 1
ATOM 4733 N N . ASN A 1 616 ? 88.614 -21.821 -70.855 1.00 89.62 616 ASN A N 1
ATOM 4734 C CA . ASN A 1 616 ? 89.245 -21.475 -69.588 1.00 89.62 616 ASN A CA 1
ATOM 4735 C C . ASN A 1 616 ? 89.312 -22.691 -68.642 1.00 89.62 616 ASN A C 1
ATOM 4737 O O . ASN A 1 616 ? 88.387 -23.502 -68.590 1.00 89.62 616 ASN A O 1
ATOM 4741 N N . TYR A 1 617 ? 90.392 -22.819 -67.874 1.00 90.25 617 TYR A N 1
ATOM 4742 C CA . TYR A 1 617 ? 90.551 -23.891 -66.885 1.00 90.25 617 TYR A CA 1
ATOM 4743 C C . TYR A 1 617 ? 91.447 -23.447 -65.725 1.00 90.25 617 TYR A C 1
ATOM 4745 O O . TYR A 1 617 ? 92.201 -22.480 -65.849 1.00 90.25 617 TYR A O 1
ATOM 4753 N N . CYS A 1 618 ? 91.337 -24.136 -64.592 1.00 89.94 618 CYS A N 1
ATOM 4754 C CA . CYS A 1 618 ? 92.162 -23.893 -63.413 1.00 89.94 618 CYS A CA 1
ATOM 4755 C C . CYS A 1 618 ? 93.431 -24.744 -63.473 1.00 89.94 618 CYS A C 1
ATOM 4757 O O . CYS A 1 618 ? 93.339 -25.952 -63.696 1.00 89.94 618 CYS A O 1
ATOM 4759 N N . GLU A 1 619 ? 94.591 -24.110 -63.299 1.00 89.00 619 GLU A N 1
ATOM 4760 C CA . GLU A 1 619 ? 95.912 -24.757 -63.288 1.00 89.00 619 GLU A CA 1
ATOM 4761 C C . GLU A 1 619 ? 96.778 -24.256 -62.137 1.00 89.00 619 GLU A C 1
ATOM 4763 O O . GLU A 1 619 ? 96.831 -23.015 -61.925 1.00 89.00 619 GLU A O 1
#

pLDDT: mean 79.12, std 17.16, range [34.47, 98.19]

Solvent-accessible surface area (backbone atoms only — not comparable to full-atom values): 34115 Å² total; per-residue (Å²): 144,88,76,74,72,65,59,57,53,53,51,53,52,51,51,53,53,49,60,72,70,60,62,73,74,62,54,58,75,74,68,48,79,89,59,46,46,75,62,26,42,50,30,20,47,40,41,52,74,68,48,51,25,58,48,92,72,91,76,74,97,68,89,72,86,50,60,46,43,68,57,37,8,44,54,48,34,42,43,30,74,30,26,75,47,21,68,43,32,61,75,65,50,59,60,80,66,78,80,72,45,62,42,76,77,40,82,41,66,50,34,25,34,51,59,71,76,44,74,42,67,15,16,25,33,41,30,26,54,88,56,20,34,36,36,39,34,33,37,39,78,36,82,74,15,93,93,43,77,60,47,45,36,34,19,47,64,60,35,47,79,67,68,34,56,33,92,91,38,67,34,26,66,86,53,59,88,76,57,53,63,70,45,82,58,91,60,17,56,35,47,62,58,78,78,82,80,68,87,74,57,37,21,27,31,37,53,58,83,40,56,60,98,80,41,47,48,64,60,54,51,50,48,50,51,34,49,34,40,22,61,59,62,38,42,90,82,50,30,40,41,48,50,39,58,37,87,78,46,55,70,71,55,42,51,52,30,59,77,64,53,25,45,41,77,46,43,31,31,86,48,90,85,30,76,50,46,72,51,101,86,54,98,57,77,39,46,30,29,53,23,54,39,55,51,54,52,36,33,57,45,41,40,39,67,50,45,74,82,66,76,60,40,65,54,77,89,73,76,87,88,53,93,79,73,52,21,34,85,81,66,71,38,71,71,54,71,40,79,68,66,82,83,57,95,57,96,64,68,92,76,66,74,72,47,54,9,53,49,22,54,52,51,47,60,52,58,53,49,74,67,33,54,58,25,89,43,42,87,67,29,55,99,65,28,13,49,40,84,47,99,89,52,31,33,61,38,70,39,35,49,80,76,33,80,28,56,45,43,74,43,24,34,94,84,30,39,30,46,68,60,65,82,13,32,12,31,47,67,49,69,24,52,76,72,30,74,37,92,45,39,59,27,20,57,38,46,31,45,46,70,62,83,94,63,13,21,12,23,34,80,41,42,87,45,29,62,92,71,31,17,41,45,82,45,100,95,47,46,41,67,38,73,37,33,52,79,69,35,78,27,55,44,44,75,43,24,36,94,65,33,36,34,44,68,61,65,80,13,28,13,38,57,66,69,55,33,53,76,72,34,78,30,90,45,39,82,34,22,67,40,46,30,44,47,74,62,75,96,64,11,20,12,16,34,74,43,47,86,43,31,62,96,66,29,39,45,42,76,57,98,88,58,43,35,62,43,73,67,76,42,32,49,75,72,37,79,31,91,44,28,86,48,16,67,50,56,25,46,49,97,46,20,14,21,40,72,42,44,87,61,23,78,82,90,28,37,44,44,77,53,100,87,52,73,39,38,66,86

Foldseek 3Di:
DPDPPVVVVVVVVVVVVVVVVPPPLCFLPVQDVVQQDPQLLLLLVLLVVVCLLPDPCPDDPDDDDFRDSSVLSSQLSQLLVQWPLSVLLVVQDHSNDDDDQWFDKWKFWTFGHGRSHATDIAIWIWTHHRQEIETEAAEEEDPCAPVLRFKAKAAVLLCVVLPQCDVVGQAPCVCVVVDDAQPDDNWYKHHHPDPDPDRGQIITMDTQCDDRVNHGPVVSLVVVLQVLQQQALDDPPYYGYRYDHLVPDDPVVNCVCVVVVRHHYAAEYQDVVQLALDDPPDRHGDHHHSRGDSLSSNLNVLVNLSRDWPWQAADDDDDPNDSNPRHHPPTDTLSRPADGQCVRVDPPPPDDSVNSSNSSSSSVVSVSSVRSDQDPFQSSTPLQWGFAQDPVTTDTDGADEFFDWAAAQRSHDPQWGFPPHHRGGTHNFLCAEFQGFDDFQRVNVAATWADDDRNTGGAHPFQVSEPPQWTWDDDDRDTHTDGADEFFDWAAFQRSHDPQWGFPPHRGGTTHGPCADAFFAADDFQRSHPAAGWDDDDPPITHAHPFQVSEDPQWTWDPPPDGTHTDHLPAPAFFDFADAQRSHPQSDADPRGHAHPFQVSEPDRWTWDDDPPDTIHTD

Sequence (619 aa):
MCRSHALKRCAQLLVTIAVIVFTASASANLCRDSNISVRDAQEAAHLATLNFSNGDFAGNEEGDFAGNEEYDALVIGCNRKRDSRGKMIEESFEPSDTFPANLPPRLIKGTLNYYGKFPVRYGYELARENGEWIVTLPVKFDFDTPNHPHTLDISIETARENGLVVPGGACDDSDRNNVKPNQVKENGFILRGVLGGHIGDDSCRLPKTTRIDGVPIQDLVADYWLRSIRDFWTRPGVFRVNAVNYDDLSPSEQDRYLSAKAYWKVEFNSRPSSRALYSPVFTKPTPLYSGEAAFVIAHEVGHALGLDDEYKGKGEGRAWRHCEDRSDPDQHYAMCEMPLPPTTNNILGPLSDTYSYAKGVYYWLITRRYEAETCKTNDDCGSAEYCATGAIKNHCEALKRDGDNCSADKQCGQGLSCVNKPAGMCVFENSVAMNGKCSVNEQCTTGRCQGTGSNRMCVCNDDPDCPDGSYCRNRAGQNECRLLHTEYSSCTSDSQCQDGFTCNNKPLGHCISTTLKSINARCEYNNECRTGKCQGKGDESRCVCDDNNDCDDGEYCNKRLGANRCLVDAALAIGQSCSKNAECSTNKCENKECVCRNNNDCPGSQKCKTPVAKKNYCE

Nearest PDB structures (foldseek):
  5k4m-assembly1_A  TM=4.870E-01  e=1.399E+00  Klebsiella pneumoniae
  2ynt-assembly2_A  TM=4.444E-01  e=1.399E+00  Pseudomonas aeruginosa
  4tzb-assembly1_A  TM=3.981E-01  e=7.141E-01  Escherichia coli
  6lfd-assembly3_C  TM=3.908E-01  e=5.369E+00  Vibrio alginolyticus
  2zws-assembly1_A  TM=2.070E-01  e=1.323E+00  Pseudomonas aeruginosa

Radius of gyration: 50.62 Å; Cα contacts (8 Å, |Δi|>4): 1245; chains: 1; bounding box: 141×84×128 Å

Secondary structure (DSSP, 8-state):
--SSHHHHHHHHHHHHHHHHH-S----S----GGG--HHHHHHHHHHHHTTSS--S-TT--S--SSS-HHHHHHHHHHHHHHBTTHHHHHHH--TT----S-EEEEEEEEEEEETTTEEEEEEEEEEEETTEEEEEEEEEEE---TT-TTEEEEEHHHHHHTT--STTSTT-GGGGGTSPTT---SSEEEPPP-SSS-----EEEEETT-EETTEEHHHHHHHHHHHHHHHHH-BTTTEEEEEEEGGGS-HHHHHHHHHHT-SEEEEEES-TT---S--TT-SSPPPEETT--HHHHHHHHHHHTT-------S---S-S--TT----SS---TTT--PPPTTS--SS----GGGHHHHHHHHHHHHHTTT----SSGGGS-TTEEEEE-SSSEEEEEPBPTT-EESSGGGBPTT-EEETTTSEEEE-TT-B-TTSB-SSGGGBSSSEEESSGGG-EEE-SSGGGS-TTEEEEEETTEEEEEEPBPTT-EESSGGGBPTTEEEETTTSEEEEESSPBPTTSB-SSGGGBSSSEEESSGGG-EEE-SSGGGSPTTEEEE--TT--EEEE---BPTTSB-SSGGGBTTS-EETTEE--SSGGGSSTT--EE--TTS--EE-

Mean predicted aligned error: 16.61 Å